Protein AF-0000000079732368 (afdb_homodimer)

Solvent-accessible surface area (backbone atoms only — not comparable to full-atom values): 23333 Å² total; per-residue (Å²): 126,82,55,74,46,53,66,83,68,24,36,77,48,52,65,76,52,48,67,37,58,62,49,43,45,57,59,30,40,37,23,31,19,30,94,90,74,42,72,40,61,34,41,43,55,36,46,33,68,65,48,72,87,68,40,25,35,33,40,58,38,46,67,86,39,53,65,38,60,32,35,73,75,27,55,38,35,24,48,24,23,50,20,63,89,35,51,59,55,50,54,47,26,60,65,49,54,55,84,80,38,63,58,51,70,74,70,63,60,56,66,24,46,41,86,85,44,88,26,53,39,58,64,74,29,46,19,36,33,34,23,40,54,77,48,70,46,78,56,94,67,28,39,37,34,34,23,36,55,72,46,23,34,27,32,68,82,33,56,49,86,75,32,58,25,38,89,74,37,46,46,51,28,37,59,48,68,46,52,60,90,60,88,48,97,49,62,37,35,34,31,33,64,55,41,60,88,40,54,42,79,43,75,49,53,69,62,52,68,68,43,57,69,80,57,50,71,74,98,124,82,56,74,47,53,64,82,68,24,36,75,48,52,65,77,53,47,66,37,57,62,48,42,45,59,59,29,42,36,24,30,19,32,96,88,75,43,73,41,60,33,42,44,55,36,47,30,67,68,49,71,87,66,37,24,33,34,40,59,36,46,65,86,40,52,66,38,60,32,34,74,74,27,54,38,36,23,48,23,24,50,20,63,90,36,52,61,54,49,52,47,27,59,65,50,54,55,84,80,39,64,60,50,70,76,67,63,60,55,66,24,46,40,88,87,42,86,26,54,40,60,63,75,26,48,19,35,32,34,24,38,54,77,48,70,51,76,58,93,66,28,38,38,34,34,22,36,56,72,44,23,34,28,32,68,81,32,56,50,85,76,32,59,22,36,89,74,37,47,44,51,28,38,58,48,67,47,52,60,89,61,89,48,96,48,60,35,35,33,32,33,65,56,40,60,87,38,52,42,79,46,75,49,56,68,62,54,65,68,44,57,66,79,58,50,71,74,97

Nearest PDB structures (foldseek):
  1eje-assembly1_A-2  TM=8.764E-01  e=6.852E-14  Methanothermobacter thermautotrophicus
  2d5m-assembly1_A-2  TM=8.276E-01  e=8.771E-13  Nitratidesulfovibrio vulgaris str. 'Miyazaki F'
  3e4v-assembly1_B  TM=7.273E-01  e=3.317E-12  Methylobacillus flagellatus KT
  3fge-assembly1_A-2  TM=7.655E-01  e=1.481E-11  Shewanella frigidimarina NCIMB 400
  8ct0-assembly2_B  TM=8.543E-01  e=4.603E-10  Kitasatospora aureofaciens

Secondary structure (DSSP, 8-state):
----SGGGTEEEE-TGGGGGSS-SB--EEEEE--TTT--EEEEE--EEEEEETTEEEEEEEETTSHHHHHHHHS-EEEEEEPBGGGHHHHHHTTTS-TTT--HHHHHT--EE--SSSSSPEETTSSEEEEEEEEEEEEETTEEEEEEEEEEEEEETT-EETTEE-TTT--BEEEEEEE--SSS-S--EEEEEE--GGGEEEEE-HHHHHTS-HHHHTT-/----SHHHHEEEE-TGGGGGSS-SB--EEEEE--TTT--EEEEE--EEEEEETTEEEEEEEETTSHHHHHHHHS-EEEEEEPBGGGHHHHHHTTTS-TTT--HHHHHT--EE--SSSSSPEETTSSEEEEEEEEEEEEETTEEEEEEEEEEEEEETT-EETTEE-TTT--BEEEEEEE--SSS-SPPEEEEEE--GGGEEEEE-HHHHHTS-HHHHTT-

Organism: NCBI:txid1457250

Foldseek 3Di:
DPPPDVVVPDPDDDPVCVVLVDFFQQWWWKWFADPVQGIATAIDRQKDFDDVVPTKMKDKDFLPAPRNVRCVRPVKMKTFQAFPVCVVVNVDRHPDGSVVDVSCVVVVWDWAQDDPGRTTYTPRTQKMWIWGFPDWDDDDRIIMTITGGPDMDGPDVQDDVPHGDQVPGRHWTWNDWDCDPPPPNDIDTDTDRDHPVPDDDDDPVVVLVVDDPVVSVVD/DPPPDVVVPDDDDDPVCVVLVDDFQQWWWKWFADPVQGIATAIDRQKDFDDVVPTKMKDKDFPPAPRNVRCVRPVKMKTFQAFPVCVVVNVDRHPDGSVVDVSCVVVVWDWAQDDPGRTTDTPRTQKMWIWGFPDWDDDDRIIMTITGGPDMDGPDVQDDVPHGDQVPGRHKTWNDWDCDPPPDNDIDTDIDGDHPVPDDDDDPVVVLVVDDPVVSVVD

Structure (mmCIF, N/CA/C/O backbone):
data_AF-0000000079732368-model_v1
#
loop_
_entity.id
_entity.type
_entity.pdbx_description
1 polymer 'Flavin reductase family protein'
#
loop_
_atom_site.group_PDB
_atom_site.id
_atom_site.type_symbol
_atom_site.label_atom_id
_atom_site.label_alt_id
_atom_site.label_comp_id
_atom_site.label_asym_id
_atom_site.label_entity_id
_atom_site.label_seq_id
_atom_site.pdbx_PDB_ins_code
_atom_site.Cartn_x
_atom_site.Cartn_y
_atom_site.Cartn_z
_atom_site.occupancy
_atom_site.B_iso_or_equiv
_atom_site.auth_seq_id
_atom_site.auth_comp_id
_atom_site.auth_asym_id
_atom_site.auth_atom_id
_atom_site.pdbx_PDB_model_num
ATOM 1 N N . MET A 1 1 ? -10.711 -32.031 -12.25 1 38.69 1 MET A N 1
ATOM 2 C CA . MET A 1 1 ? -11.094 -31.391 -13.5 1 38.69 1 MET A CA 1
ATOM 3 C C . MET A 1 1 ? -10.352 -30.062 -13.68 1 38.69 1 MET A C 1
ATOM 5 O O . MET A 1 1 ? -10.266 -29.266 -12.75 1 38.69 1 MET A O 1
ATOM 9 N N . THR A 1 2 ? -9.297 -30.016 -14.469 1 50.25 2 THR A N 1
ATOM 10 C CA . THR A 1 2 ? -8.422 -28.891 -14.766 1 50.25 2 THR A CA 1
ATOM 11 C C . THR A 1 2 ? -9.242 -27.609 -14.953 1 50.25 2 THR A C 1
ATOM 13 O O . THR A 1 2 ? -10.133 -27.562 -15.805 1 50.25 2 THR A O 1
ATOM 16 N N . ALA A 1 3 ? -9.672 -27.062 -13.828 1 57.47 3 ALA A N 1
ATOM 17 C CA . ALA A 1 3 ? -10.555 -25.906 -13.977 1 57.47 3 ALA A CA 1
ATOM 18 C C . ALA A 1 3 ? -10.117 -25.031 -15.141 1 57.47 3 ALA A C 1
ATOM 20 O O . ALA A 1 3 ? -8.961 -24.609 -15.219 1 57.47 3 ALA A O 1
ATOM 21 N N . THR A 1 4 ? -10.859 -25.062 -16.297 1 75.31 4 THR A N 1
ATOM 22 C CA . THR A 1 4 ? -10.516 -24.375 -17.531 1 75.31 4 THR A CA 1
ATOM 23 C C . THR A 1 4 ? -11.047 -22.938 -17.516 1 75.31 4 THR A C 1
ATOM 25 O O . THR A 1 4 ? -10.5 -22.062 -18.188 1 75.31 4 THR A O 1
ATOM 28 N N . ASP A 1 5 ? -11.961 -22.703 -16.609 1 89.81 5 ASP A N 1
ATOM 29 C CA . ASP A 1 5 ? -12.578 -21.391 -16.562 1 89.81 5 ASP A CA 1
ATOM 30 C C . ASP A 1 5 ? -12.516 -20.797 -15.156 1 89.81 5 ASP A C 1
ATOM 32 O O . ASP A 1 5 ? -13 -21.406 -14.203 1 89.81 5 ASP A O 1
ATOM 36 N N . PRO A 1 6 ? -11.914 -19.625 -14.969 1 95.19 6 PRO A N 1
ATOM 37 C CA . PRO A 1 6 ? -11.828 -19.016 -13.641 1 95.19 6 PRO A CA 1
ATOM 38 C C . PRO A 1 6 ? -13.18 -18.922 -12.945 1 95.19 6 PRO A C 1
ATOM 40 O O . PRO A 1 6 ? -13.25 -19.016 -11.711 1 95.19 6 PRO A O 1
ATOM 43 N N . THR A 1 7 ? -14.312 -18.844 -13.695 1 94.31 7 THR A N 1
ATOM 44 C CA . THR A 1 7 ? -15.625 -18.609 -13.109 1 94.31 7 THR A CA 1
ATOM 45 C C . THR A 1 7 ? -16.172 -19.906 -12.5 1 94.31 7 THR A C 1
ATOM 47 O O . THR A 1 7 ? -17.141 -19.875 -11.75 1 94.31 7 THR A O 1
ATOM 50 N N . ASP A 1 8 ? -15.57 -21.016 -12.812 1 94.06 8 ASP A N 1
ATOM 51 C CA . ASP A 1 8 ? -15.93 -22.266 -12.141 1 94.06 8 ASP A CA 1
ATOM 52 C C . ASP A 1 8 ? -15.461 -22.266 -10.688 1 94.06 8 ASP A C 1
ATOM 54 O O . ASP A 1 8 ? -16.016 -22.984 -9.852 1 94.06 8 ASP A O 1
ATOM 58 N N . HIS A 1 9 ? -14.484 -21.422 -10.43 1 95.06 9 HIS A N 1
ATOM 59 C CA . HIS A 1 9 ? -13.828 -21.438 -9.125 1 95.06 9 HIS A CA 1
ATOM 60 C C . HIS A 1 9 ? -14.062 -20.125 -8.375 1 95.06 9 HIS A C 1
ATOM 62 O O . HIS A 1 9 ? -14.094 -20.109 -7.141 1 95.06 9 HIS A O 1
ATOM 68 N N . PHE A 1 10 ? -14.195 -19.047 -9.094 1 96.44 10 PHE A N 1
ATOM 69 C CA . PHE A 1 10 ? -14.32 -17.703 -8.531 1 96.44 10 PHE A CA 1
ATOM 70 C C . PHE A 1 10 ? -15.578 -17.016 -9.047 1 96.44 10 PHE A C 1
ATOM 72 O O . PHE A 1 10 ? -16.188 -17.453 -10.023 1 96.44 10 PHE A O 1
ATOM 79 N N . ASP A 1 11 ? -16.031 -15.977 -8.375 1 96.19 11 ASP A N 1
ATOM 80 C CA . ASP A 1 11 ? -16.953 -14.992 -8.938 1 96.19 11 ASP A CA 1
ATOM 81 C C . ASP A 1 11 ? -16.203 -13.898 -9.688 1 96.19 11 ASP A C 1
ATOM 83 O O . ASP A 1 11 ? -15.227 -13.336 -9.172 1 96.19 11 ASP A O 1
ATOM 87 N N . GLU A 1 12 ? -16.609 -13.719 -10.914 1 97.19 12 GLU A N 1
ATOM 88 C CA . GLU A 1 12 ? -16.078 -12.57 -11.625 1 97.19 12 GLU A CA 1
ATOM 89 C C . GLU A 1 12 ? -16.625 -11.266 -11.055 1 97.19 12 GLU A C 1
ATOM 91 O O . GLU A 1 12 ? -17.812 -11.164 -10.734 1 97.19 12 GLU A O 1
ATOM 96 N N . ILE A 1 13 ? -15.734 -10.273 -10.938 1 96.12 13 ILE A N 1
ATOM 97 C CA . ILE A 1 13 ? -16.156 -8.984 -10.406 1 96.12 13 ILE A CA 1
ATOM 98 C C . ILE A 1 13 ? -15.719 -7.863 -11.344 1 96.12 13 ILE A C 1
ATOM 100 O O . ILE A 1 13 ? -14.914 -8.086 -12.25 1 96.12 13 ILE A O 1
ATOM 104 N N . SER A 1 14 ? -16.344 -6.633 -11.117 1 95 14 SER A N 1
ATOM 105 C CA . SER A 1 14 ? -15.992 -5.5 -11.969 1 95 14 SER A CA 1
ATOM 106 C C . SER A 1 14 ? -14.562 -5.039 -11.719 1 95 14 SER A C 1
ATOM 108 O O . SER A 1 14 ? -14 -5.309 -10.656 1 95 14 SER A O 1
ATOM 110 N N . GLN A 1 15 ? -13.992 -4.328 -12.688 1 94.94 15 GLN A N 1
ATOM 111 C CA . GLN A 1 15 ? -12.672 -3.729 -12.516 1 94.94 15 GLN A CA 1
ATOM 112 C C . GLN A 1 15 ? -12.633 -2.832 -11.281 1 94.94 15 GLN A C 1
ATOM 114 O O . GLN A 1 15 ? -11.68 -2.875 -10.508 1 94.94 15 GLN A O 1
ATOM 119 N N . PHE A 1 16 ? -13.727 -2.105 -11.172 1 92.25 16 PHE A N 1
ATOM 120 C CA . PHE A 1 16 ? -13.797 -1.186 -10.039 1 92.25 16 PHE A CA 1
ATOM 121 C C . PHE A 1 16 ? -13.828 -1.948 -8.719 1 92.25 16 PHE A C 1
ATOM 123 O O . PHE A 1 16 ? -13.141 -1.579 -7.766 1 92.25 16 PHE A O 1
ATOM 130 N N . ASP A 1 17 ? -14.492 -3.025 -8.664 1 91.38 17 ASP A N 1
ATOM 131 C CA . ASP A 1 17 ? -14.641 -3.799 -7.438 1 91.38 17 ASP A CA 1
ATOM 132 C C . ASP A 1 17 ? -13.352 -4.531 -7.09 1 91.38 17 ASP A C 1
ATOM 134 O O . ASP A 1 17 ? -13.18 -4.988 -5.957 1 91.38 17 ASP A O 1
ATOM 138 N N . SER A 1 18 ? -12.453 -4.656 -8.008 1 94.06 18 SER A N 1
ATOM 139 C 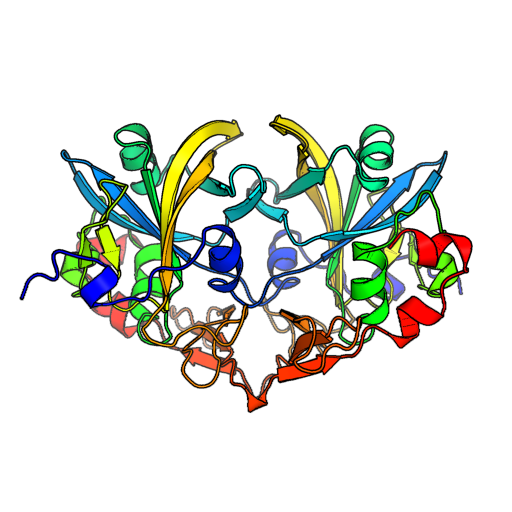CA . SER A 1 18 ? -11.18 -5.328 -7.746 1 94.06 18 SER A CA 1
ATOM 140 C C . SER A 1 18 ? -10.383 -4.598 -6.676 1 94.06 18 SER A C 1
ATOM 142 O O . SER A 1 18 ? -9.539 -5.195 -6.008 1 94.06 18 SER A O 1
ATOM 144 N N . LYS A 1 19 ? -10.664 -3.33 -6.469 1 91.56 19 LYS A N 1
ATOM 145 C CA . LYS A 1 19 ? -9.984 -2.531 -5.457 1 91.56 19 LYS A CA 1
ATOM 146 C C . LYS A 1 19 ? -10.266 -3.061 -4.055 1 91.56 19 LYS A C 1
ATOM 148 O O . LYS A 1 19 ? -9.57 -2.713 -3.1 1 91.56 19 LYS A O 1
ATOM 153 N N . SER A 1 20 ? -11.258 -3.848 -3.947 1 88.69 20 SER A N 1
ATOM 154 C CA . SER A 1 20 ? -11.664 -4.363 -2.646 1 88.69 20 SER A CA 1
ATOM 155 C C . SER A 1 20 ? -10.859 -5.598 -2.262 1 88.69 20 SER A C 1
ATOM 157 O O . SER A 1 20 ? -10.914 -6.051 -1.114 1 88.69 20 SER A O 1
ATOM 159 N N . LEU A 1 21 ? -10.078 -6.117 -3.141 1 90.62 21 LEU A N 1
ATOM 160 C CA . LEU A 1 21 ? -9.453 -7.422 -2.926 1 90.62 21 LEU A CA 1
ATOM 161 C C . LEU A 1 21 ? -8.25 -7.301 -1.995 1 90.62 21 LEU A C 1
ATOM 163 O O . LEU A 1 21 ? -7.852 -8.281 -1.364 1 90.62 21 LEU A O 1
ATOM 167 N N . PHE A 1 22 ? -7.66 -6.141 -1.988 1 89.38 22 PHE A N 1
ATOM 168 C CA . PHE A 1 22 ? -6.488 -5.938 -1.142 1 89.38 22 PHE A CA 1
ATOM 169 C C . PHE A 1 22 ? -6.816 -5.008 0.021 1 89.38 22 PHE A C 1
ATOM 171 O O . PHE A 1 22 ? -6.84 -3.787 -0.142 1 89.38 22 PHE A O 1
ATOM 178 N N . LYS A 1 23 ? -7.152 -5.613 1.132 1 83.38 23 LYS A N 1
ATOM 179 C CA . LYS A 1 23 ? -7.469 -4.91 2.369 1 83.38 23 LYS A CA 1
ATOM 180 C C . LYS A 1 23 ? -6.602 -5.402 3.523 1 83.38 23 LYS A C 1
ATOM 182 O O . LYS A 1 23 ? -6.172 -6.555 3.533 1 83.38 23 LYS A O 1
ATOM 187 N N . PRO A 1 24 ? -6.289 -4.57 4.457 1 85 24 PRO A N 1
ATOM 188 C CA . PRO A 1 24 ? -6.629 -3.146 4.52 1 85 24 PRO A CA 1
ATOM 189 C C . PRO A 1 24 ? -5.766 -2.291 3.596 1 85 24 PRO A C 1
ATOM 191 O O . PRO A 1 24 ? -4.742 -2.758 3.092 1 85 24 PRO A O 1
ATOM 194 N N . LYS A 1 25 ? -6.316 -1.04 3.361 1 84.62 25 LYS A N 1
ATOM 195 C CA . LYS A 1 25 ? -5.469 -0.067 2.682 1 84.62 25 LYS A CA 1
ATOM 196 C C . LYS A 1 25 ? -4.566 0.663 3.672 1 84.62 25 LYS A C 1
ATOM 198 O O . LYS A 1 25 ? -5 1.019 4.77 1 84.62 25 LYS A O 1
ATOM 203 N N . VAL A 1 26 ? -3.35 0.814 3.24 1 85.19 26 VAL A N 1
ATOM 204 C CA . VAL A 1 26 ? -2.422 1.641 4.008 1 85.19 26 VAL A CA 1
ATOM 205 C C . VAL A 1 26 ? -2.535 3.096 3.559 1 85.19 26 VAL A C 1
ATOM 207 O O . VAL A 1 26 ? -2.244 3.422 2.406 1 85.19 26 VAL A O 1
ATOM 210 N N . VAL A 1 27 ? -3.002 3.912 4.527 1 92.31 27 VAL A N 1
ATOM 211 C CA . VAL A 1 27 ? -3.264 5.301 4.168 1 92.31 27 VAL A CA 1
ATOM 212 C C . VAL A 1 27 ? -2.32 6.223 4.938 1 92.31 27 VAL A C 1
ATOM 214 O O . VAL A 1 27 ? -1.967 5.941 6.086 1 92.31 27 VAL A O 1
ATOM 217 N N . SER A 1 28 ? -1.907 7.219 4.305 1 96.19 28 SER A N 1
ATOM 218 C CA . SER A 1 28 ? -1.095 8.266 4.918 1 96.19 28 SER A CA 1
ATOM 219 C C . SER A 1 28 ? -1.788 9.625 4.84 1 96.19 28 SER A C 1
ATOM 221 O O . SER A 1 28 ? -2.613 9.852 3.953 1 96.19 28 SER A O 1
ATOM 223 N N . LEU A 1 29 ? -1.526 10.414 5.812 1 98 29 LEU A N 1
ATOM 224 C CA . LEU A 1 29 ? -1.749 11.852 5.664 1 98 29 LEU A CA 1
ATOM 225 C C . LEU A 1 29 ? -0.511 12.539 5.102 1 98 29 LEU A C 1
ATOM 227 O O . LEU A 1 29 ? 0.514 12.633 5.781 1 98 29 LEU A O 1
ATOM 231 N N . VAL A 1 30 ? -0.619 12.984 3.867 1 98.94 30 VAL A N 1
ATOM 232 C CA . VAL A 1 30 ? 0.489 13.648 3.197 1 98.94 30 VAL A CA 1
ATOM 233 C C . VAL A 1 30 ? 0.451 15.148 3.506 1 98.94 30 VAL A C 1
ATOM 235 O O . VAL A 1 30 ? -0.542 15.82 3.223 1 98.94 30 VAL A O 1
ATOM 238 N N . VAL A 1 31 ? 1.553 15.617 4.094 1 98.94 31 VAL A N 1
ATOM 239 C CA . VAL A 1 31 ? 1.648 17.047 4.418 1 98.94 31 VAL A CA 1
ATOM 240 C C . VAL A 1 31 ? 2.588 17.734 3.434 1 98.94 31 VAL A C 1
ATOM 242 O O . VAL A 1 31 ? 3.65 17.203 3.104 1 98.94 31 VAL A O 1
ATOM 245 N N . THR A 1 32 ? 2.156 18.797 2.885 1 98.94 32 THR A N 1
ATOM 246 C CA . THR A 1 32 ? 2.959 19.672 2.023 1 98.94 32 THR A CA 1
ATOM 247 C C . THR A 1 32 ? 2.93 21.109 2.521 1 98.94 32 THR A C 1
ATOM 249 O O . THR A 1 32 ? 2.123 21.453 3.387 1 98.94 32 THR A O 1
ATOM 252 N N . ASN A 1 33 ? 3.865 21.859 2.035 1 98.81 33 ASN A N 1
ATOM 253 C CA . ASN A 1 33 ? 3.971 23.25 2.463 1 98.81 33 ASN A CA 1
ATOM 254 C C . ASN A 1 33 ? 4.691 24.109 1.422 1 98.81 33 ASN A C 1
ATOM 256 O O . ASN A 1 33 ? 5.609 23.641 0.753 1 98.81 33 ASN A O 1
ATOM 260 N N . SER A 1 34 ? 4.215 25.312 1.278 1 97.94 34 SER A N 1
ATOM 261 C CA . SER A 1 34 ? 4.938 26.344 0.544 1 97.94 34 SER A CA 1
ATOM 262 C C . SER A 1 34 ? 4.754 27.719 1.192 1 97.94 34 SER A C 1
ATOM 264 O O . SER A 1 34 ? 3.768 27.953 1.895 1 97.94 34 SER A O 1
ATOM 266 N N . PRO A 1 35 ? 5.773 28.562 1.011 1 96 35 PRO A N 1
ATOM 267 C CA . PRO A 1 35 ? 5.617 29.906 1.555 1 96 35 PRO A CA 1
ATOM 268 C C . PRO A 1 35 ? 4.363 30.609 1.039 1 96 35 PRO A C 1
ATOM 270 O O . PRO A 1 35 ? 3.775 31.422 1.749 1 96 35 PRO A O 1
ATOM 273 N N . GLU A 1 36 ? 3.855 30.344 -0.156 1 95.19 36 GLU A N 1
ATOM 274 C CA . GLU A 1 36 ? 2.732 31.016 -0.805 1 95.19 36 GLU A CA 1
ATOM 275 C C . GLU A 1 36 ? 1.399 30.531 -0.246 1 95.19 36 GLU A C 1
ATOM 277 O O . GLU A 1 36 ? 0.465 31.312 -0.08 1 95.19 36 GLU A O 1
ATOM 282 N N . THR A 1 37 ? 1.329 29.25 0.085 1 95.62 37 THR A N 1
ATOM 283 C CA . THR A 1 37 ? 0.023 28.656 0.364 1 95.62 37 THR A CA 1
ATOM 284 C C . THR A 1 37 ? -0.083 28.25 1.83 1 95.62 37 THR A C 1
ATOM 286 O O . THR A 1 37 ? -1.186 28.094 2.357 1 95.62 37 THR A O 1
ATOM 289 N N . GLY A 1 38 ? 1.106 28.078 2.434 1 97.5 38 GLY A N 1
ATOM 290 C CA . GLY A 1 38 ? 1.086 27.422 3.734 1 97.5 38 GLY A CA 1
ATOM 291 C C . GLY A 1 38 ? 0.914 25.922 3.645 1 97.5 38 GLY A C 1
ATOM 292 O O . GLY A 1 38 ? 0.881 25.359 2.549 1 97.5 38 GLY A O 1
ATOM 293 N N . PRO A 1 39 ? 0.782 25.281 4.84 1 98.62 39 PRO A N 1
ATOM 294 C CA . PRO A 1 39 ? 0.72 23.828 4.871 1 98.62 39 PRO A CA 1
ATOM 295 C C . PRO A 1 39 ? -0.638 23.281 4.43 1 98.62 39 PRO A C 1
ATOM 297 O O . PRO A 1 39 ? -1.657 23.953 4.586 1 98.62 39 PRO A O 1
ATOM 300 N N . ASN A 1 40 ? -0.656 22.141 3.85 1 98.75 40 ASN A N 1
ATOM 301 C CA . ASN A 1 40 ? -1.817 21.359 3.422 1 98.75 40 ASN A CA 1
ATOM 302 C C . ASN A 1 40 ? -1.682 19.891 3.797 1 98.75 40 ASN A C 1
ATOM 304 O O . ASN A 1 40 ? -0.568 19.375 3.926 1 98.75 40 ASN A O 1
ATOM 308 N N . VAL A 1 41 ? -2.818 19.281 4.055 1 98.81 41 VAL A N 1
ATOM 309 C CA . VAL A 1 41 ? -2.842 17.844 4.348 1 98.81 41 VAL A CA 1
ATOM 310 C C . VAL A 1 41 ? -3.775 17.141 3.369 1 98.81 41 VAL A C 1
ATOM 312 O O . VAL A 1 41 ? -4.863 17.625 3.07 1 98.81 41 VAL A O 1
ATOM 315 N N . MET A 1 42 ? -3.354 16 2.855 1 98.62 42 MET A N 1
ATOM 316 C CA . MET A 1 42 ? -4.141 15.156 1.96 1 98.62 42 MET A CA 1
ATOM 317 C C . MET A 1 42 ? -4.074 13.695 2.387 1 98.62 42 MET A C 1
ATOM 319 O O . MET A 1 42 ? -2.996 13.18 2.686 1 98.62 42 MET A O 1
ATOM 323 N N . THR A 1 43 ? -5.238 13.062 2.473 1 96.12 43 THR A N 1
ATOM 324 C CA . THR A 1 43 ? -5.27 11.617 2.662 1 96.12 43 THR A CA 1
ATOM 325 C C . THR A 1 43 ? -4.898 10.898 1.37 1 96.12 43 THR A C 1
ATOM 327 O O . THR A 1 43 ? -5.445 11.195 0.306 1 96.12 43 THR A O 1
ATOM 330 N N . ALA A 1 44 ? -3.941 9.984 1.443 1 96.62 44 ALA A N 1
ATOM 331 C CA . ALA A 1 44 ? -3.486 9.289 0.242 1 96.62 44 ALA A CA 1
ATOM 332 C C . ALA A 1 44 ? -3.182 7.824 0.537 1 96.62 44 ALA A C 1
ATOM 334 O O . ALA A 1 44 ? -2.615 7.5 1.583 1 96.62 44 ALA A O 1
ATOM 335 N N . SER A 1 45 ? -3.553 6.98 -0.416 1 94.5 45 SER A N 1
ATOM 336 C CA . SER A 1 45 ? -3.186 5.566 -0.344 1 94.5 45 SER A CA 1
ATOM 337 C C . SER A 1 45 ? -2.318 5.16 -1.53 1 94.5 45 SER A C 1
ATOM 339 O O . SER A 1 45 ? -1.841 4.027 -1.597 1 94.5 45 SER A O 1
ATOM 341 N N . TRP A 1 46 ? -2.119 6.07 -2.51 1 97.31 46 TRP A N 1
ATOM 342 C CA . TRP A 1 46 ? -1.334 5.75 -3.697 1 97.31 46 TRP A CA 1
ATOM 343 C C . TRP A 1 46 ? 0.13 6.125 -3.498 1 97.31 46 TRP A C 1
ATOM 345 O O . TRP A 1 46 ? 0.606 7.113 -4.062 1 97.31 46 TRP A O 1
ATOM 355 N N . TRP A 1 47 ? 0.79 5.367 -2.713 1 97.75 47 TRP A N 1
ATOM 356 C CA . TRP A 1 47 ? 2.215 5.48 -2.418 1 97.75 47 TRP A CA 1
ATOM 357 C C . TRP A 1 47 ? 2.799 4.129 -2.023 1 97.75 47 TRP A C 1
ATOM 359 O O . TRP A 1 47 ? 2.062 3.213 -1.647 1 97.75 47 TRP A O 1
ATOM 369 N N . MET A 1 48 ? 4.109 3.99 -2.186 1 97.19 48 MET A N 1
ATOM 370 C CA . MET A 1 48 ? 4.777 2.729 -1.881 1 97.19 48 MET A CA 1
ATOM 371 C C . MET A 1 48 ? 6.27 2.943 -1.645 1 97.19 48 MET A C 1
ATOM 373 O O . MET A 1 48 ? 6.824 3.965 -2.053 1 97.19 48 MET A O 1
ATOM 377 N N . LEU A 1 49 ? 6.891 2.016 -0.896 1 96.81 49 LEU A N 1
ATOM 378 C CA . LEU A 1 49 ? 8.352 1.959 -0.905 1 96.81 49 LEU A CA 1
ATOM 379 C C . LEU A 1 49 ? 8.883 1.802 -2.326 1 96.81 49 LEU A C 1
ATOM 381 O O . LEU A 1 49 ? 8.273 1.103 -3.145 1 96.81 49 LEU A O 1
ATOM 385 N N . ALA A 1 50 ? 10.016 2.498 -2.572 1 97.44 50 ALA A N 1
ATOM 386 C CA . ALA A 1 50 ? 10.453 2.508 -3.965 1 97.44 50 ALA A CA 1
ATOM 387 C C . ALA A 1 50 ? 11.977 2.459 -4.059 1 97.44 50 ALA A C 1
ATOM 389 O O . ALA A 1 50 ? 12.555 2.842 -5.078 1 97.44 50 ALA A O 1
ATOM 390 N N . GLY A 1 51 ? 12.609 2.096 -3.02 1 96.38 51 GLY A N 1
ATOM 391 C CA . GLY A 1 51 ? 14.055 1.959 -3.07 1 96.38 51 GLY A CA 1
ATOM 392 C C . GLY A 1 51 ? 14.711 2.002 -1.7 1 96.38 51 GLY A C 1
ATOM 393 O O . GLY A 1 51 ? 14.156 2.588 -0.764 1 96.38 51 GLY A O 1
ATOM 394 N N . TYR A 1 52 ? 16 1.491 -1.571 1 94.88 52 TYR A N 1
ATOM 395 C CA . TYR A 1 52 ? 16.656 1.367 -0.276 1 94.88 52 TYR A CA 1
ATOM 396 C C . TYR A 1 52 ? 17.922 2.223 -0.22 1 94.88 52 TYR A C 1
ATOM 398 O O . TYR A 1 52 ? 18.438 2.502 0.863 1 94.88 52 TYR A O 1
ATOM 406 N N . ASP A 1 53 ? 18.406 2.613 -1.321 1 92.19 53 ASP A N 1
ATOM 407 C CA . ASP A 1 53 ? 19.672 3.322 -1.323 1 92.19 53 ASP A CA 1
ATOM 408 C C . ASP A 1 53 ? 19.609 4.574 -2.197 1 92.19 53 ASP A C 1
ATOM 410 O O . ASP A 1 53 ? 19.938 4.527 -3.385 1 92.19 53 ASP A O 1
ATOM 414 N N . PRO A 1 54 ? 19.344 5.664 -1.549 1 94.38 54 PRO A N 1
ATOM 415 C CA . PRO A 1 54 ? 18.797 5.816 -0.204 1 94.38 54 PRO A CA 1
ATOM 416 C C . PRO A 1 54 ? 17.359 5.312 -0.104 1 94.38 54 PRO A C 1
ATOM 418 O O . PRO A 1 54 ? 16.719 5.051 -1.127 1 94.38 54 PRO A O 1
ATOM 421 N N . LEU A 1 55 ? 16.891 5.109 1.158 1 97.69 55 LEU A N 1
ATOM 422 C CA . LEU A 1 55 ? 15.492 4.742 1.338 1 97.69 55 LEU A CA 1
ATOM 423 C C . LEU A 1 55 ? 14.57 5.816 0.764 1 97.69 55 LEU A C 1
ATOM 425 O O . LEU A 1 55 ? 14.766 7.008 1.014 1 97.69 55 LEU A O 1
ATOM 429 N N . ARG A 1 56 ? 13.609 5.395 -0.063 1 98.19 56 ARG A N 1
ATOM 430 C CA . ARG A 1 56 ? 12.719 6.352 -0.708 1 98.19 56 ARG A CA 1
ATOM 431 C C . ARG A 1 56 ? 11.328 5.762 -0.902 1 98.19 56 ARG A C 1
ATOM 433 O O . ARG A 1 56 ? 11.172 4.539 -0.97 1 98.19 56 ARG A O 1
ATOM 440 N N . TYR A 1 57 ? 10.383 6.605 -0.924 1 98.44 57 TYR A N 1
ATOM 441 C CA . TYR A 1 57 ? 9 6.273 -1.241 1 98.44 57 TYR A CA 1
ATOM 442 C C . TYR A 1 57 ? 8.57 6.934 -2.545 1 98.44 57 TYR A C 1
ATOM 444 O O . TYR A 1 57 ? 9.117 7.969 -2.936 1 98.44 57 TYR A O 1
ATOM 452 N N . GLN A 1 58 ? 7.688 6.289 -3.297 1 98.75 58 GLN A N 1
ATOM 453 C CA . GLN A 1 58 ? 6.992 6.926 -4.414 1 98.75 58 GLN A CA 1
ATOM 454 C C . GLN A 1 58 ? 5.582 7.344 -4.016 1 98.75 58 GLN A C 1
ATOM 456 O O . GLN A 1 58 ? 4.852 6.574 -3.387 1 98.75 58 GLN A O 1
ATOM 461 N N . LEU A 1 59 ? 5.184 8.531 -4.336 1 98.81 59 LEU A N 1
ATOM 462 C CA . LEU A 1 59 ? 3.871 9.109 -4.078 1 98.81 59 LEU A CA 1
ATOM 463 C C . LEU A 1 59 ? 3.215 9.57 -5.375 1 98.81 59 LEU A C 1
ATOM 465 O O . LEU A 1 59 ? 3.799 10.352 -6.133 1 98.81 59 LEU A O 1
ATOM 469 N N . ALA A 1 60 ? 2.047 9.031 -5.676 1 98.81 60 ALA A N 1
ATOM 470 C CA . ALA A 1 60 ? 1.267 9.492 -6.82 1 98.81 60 ALA A CA 1
ATOM 471 C C . ALA A 1 60 ? 0.327 10.625 -6.422 1 98.81 60 ALA A C 1
ATOM 473 O O . ALA A 1 60 ? -0.421 10.508 -5.449 1 98.81 60 ALA A O 1
ATOM 474 N N . VAL A 1 61 ? 0.394 11.727 -7.16 1 98.75 61 VAL A N 1
ATOM 475 C CA . VAL A 1 61 ? -0.451 12.875 -6.855 1 98.75 61 VAL A CA 1
ATOM 476 C C . VAL A 1 61 ? -1.187 13.328 -8.117 1 98.75 61 VAL A C 1
ATOM 478 O O . VAL A 1 61 ? -0.56 13.617 -9.141 1 98.75 61 VAL A O 1
ATOM 481 N N . SER A 1 62 ? -2.514 13.367 -8.055 1 98.44 62 SER A N 1
ATOM 482 C CA . SER A 1 62 ? -3.316 13.859 -9.164 1 98.44 62 SER A CA 1
ATOM 483 C C . SER A 1 62 ? -3.062 15.344 -9.414 1 98.44 62 SER A C 1
ATOM 485 O O . SER A 1 62 ? -2.936 16.125 -8.469 1 98.44 62 SER A O 1
ATOM 487 N N . HIS A 1 63 ? -3.07 15.734 -10.633 1 98.38 63 HIS A N 1
ATOM 488 C CA . HIS A 1 63 ? -2.816 17.125 -11.023 1 98.38 63 HIS A CA 1
ATOM 489 C C . HIS A 1 63 ? -3.928 18.047 -10.531 1 98.38 63 HIS A C 1
ATOM 491 O O . HIS A 1 63 ? -3.746 19.266 -10.469 1 98.38 63 HIS A O 1
ATOM 497 N N . LYS A 1 64 ? -5.062 17.5 -10.195 1 97.5 64 LYS A N 1
ATOM 498 C CA . LYS A 1 64 ? -6.203 18.312 -9.781 1 97.5 64 LYS A CA 1
ATOM 499 C C . LYS A 1 64 ? -6.098 18.703 -8.312 1 97.5 64 LYS A C 1
ATOM 501 O O . LYS A 1 64 ? -6.844 19.562 -7.84 1 97.5 64 LYS A O 1
ATOM 506 N N . THR A 1 65 ? -5.191 18.141 -7.574 1 98.19 65 THR A N 1
ATOM 507 C CA . THR A 1 65 ? -5.141 18.359 -6.133 1 98.19 65 THR A CA 1
ATOM 508 C C . THR A 1 65 ? -4.348 19.625 -5.805 1 98.19 65 THR A C 1
ATOM 510 O O . THR A 1 65 ? -3.449 20.016 -6.551 1 98.19 65 THR A O 1
ATOM 513 N N . HIS A 1 66 ? -4.707 20.234 -4.68 1 98.56 66 HIS A N 1
ATOM 514 C CA . HIS A 1 66 ? -3.906 21.312 -4.125 1 98.56 66 HIS A CA 1
ATOM 515 C C . HIS A 1 66 ? -2.5 20.844 -3.781 1 98.56 66 HIS A C 1
ATOM 517 O O . HIS A 1 66 ? -1.529 21.578 -3.965 1 98.56 66 HIS A O 1
ATOM 523 N N . THR A 1 67 ? -2.369 19.641 -3.266 1 98.81 67 THR A N 1
ATOM 524 C CA . THR A 1 67 ? -1.097 19.016 -2.932 1 98.81 67 THR A CA 1
ATOM 525 C C . THR A 1 67 ? -0.144 19.047 -4.121 1 98.81 67 THR A C 1
ATOM 527 O O . THR A 1 67 ? 1.037 19.375 -3.969 1 98.81 67 THR A O 1
ATOM 530 N N . TYR A 1 68 ? -0.692 18.828 -5.348 1 98.81 68 TYR A N 1
ATOM 531 C CA . TYR A 1 68 ? 0.113 18.859 -6.566 1 98.81 68 TYR A CA 1
ATOM 532 C C . TYR A 1 68 ? 0.746 20.219 -6.77 1 98.81 68 TYR A C 1
ATOM 534 O O . TYR A 1 68 ? 1.958 20.328 -6.969 1 98.81 68 TYR A O 1
ATOM 542 N N . ASP A 1 69 ? -0.024 21.266 -6.691 1 98.69 69 ASP A N 1
ATOM 543 C CA . ASP A 1 69 ? 0.46 22.625 -6.875 1 98.69 69 ASP A CA 1
ATOM 544 C C . ASP A 1 69 ? 1.564 22.953 -5.871 1 98.69 69 ASP A C 1
ATOM 546 O O . ASP A 1 69 ? 2.564 23.578 -6.227 1 98.69 69 ASP A O 1
ATOM 550 N N . ILE A 1 70 ? 1.378 22.516 -4.676 1 98.81 70 ILE A N 1
ATOM 551 C CA . ILE A 1 70 ? 2.297 22.875 -3.6 1 98.81 70 ILE A CA 1
ATOM 552 C C . ILE A 1 70 ? 3.621 22.141 -3.787 1 98.81 70 ILE A C 1
ATOM 554 O O . ILE A 1 70 ? 4.691 22.734 -3.658 1 98.81 70 ILE A O 1
ATOM 558 N N . ILE A 1 71 ? 3.596 20.812 -4.086 1 98.75 71 ILE A N 1
ATOM 559 C CA . ILE A 1 71 ? 4.82 20.031 -4.254 1 98.75 71 ILE A CA 1
ATOM 560 C C . ILE A 1 71 ? 5.621 20.594 -5.43 1 98.75 71 ILE A C 1
ATOM 562 O O . ILE A 1 71 ? 6.855 20.609 -5.398 1 98.75 71 ILE A O 1
ATOM 566 N N . GLU A 1 72 ? 4.922 21.062 -6.453 1 98.44 72 GLU A N 1
ATOM 567 C CA . GLU A 1 72 ? 5.598 21.641 -7.609 1 98.44 72 GLU A CA 1
ATOM 568 C C . GLU A 1 72 ? 6.363 22.906 -7.23 1 98.44 72 GLU A C 1
ATOM 570 O O . GLU A 1 72 ? 7.383 23.234 -7.84 1 98.44 72 GLU A O 1
ATOM 575 N N . ARG A 1 73 ? 5.941 23.609 -6.227 1 98.25 73 ARG A N 1
ATOM 576 C CA . ARG A 1 73 ? 6.598 24.828 -5.754 1 98.25 73 ARG A CA 1
ATOM 577 C C . ARG A 1 73 ? 7.691 24.5 -4.742 1 98.25 73 ARG A C 1
ATOM 579 O O . ARG A 1 73 ? 8.758 25.109 -4.754 1 98.25 73 ARG A O 1
ATOM 586 N N . ASN A 1 74 ? 7.426 23.672 -3.846 1 98.69 74 ASN A N 1
ATOM 587 C CA . ASN A 1 74 ? 8.344 23.156 -2.836 1 98.69 74 ASN A CA 1
ATOM 588 C C . ASN A 1 74 ? 8.414 21.625 -2.859 1 98.69 74 ASN A C 1
ATOM 590 O O . ASN A 1 74 ? 7.57 20.969 -2.254 1 98.69 74 ASN A O 1
ATOM 594 N N . PRO A 1 75 ? 9.43 21.062 -3.469 1 98.81 75 PRO A N 1
ATOM 595 C CA . PRO A 1 75 ? 9.477 19.609 -3.715 1 98.81 75 PRO A CA 1
ATOM 596 C C . PRO A 1 75 ? 9.852 18.812 -2.467 1 98.81 75 PRO A C 1
ATOM 598 O O . PRO A 1 75 ? 10.828 18.062 -2.486 1 98.81 75 PRO A O 1
ATOM 601 N N . GLU A 1 76 ? 9.047 18.984 -1.399 1 98.94 76 GLU A N 1
ATOM 602 C CA . GLU A 1 76 ? 9.141 18.297 -0.117 1 98.94 76 GLU A CA 1
ATOM 603 C C . GLU A 1 76 ? 7.762 17.891 0.391 1 98.94 76 GLU A C 1
ATOM 605 O O . GLU A 1 76 ? 6.766 18.547 0.102 1 98.94 76 GLU A O 1
ATOM 610 N N . PHE A 1 77 ? 7.68 16.766 1.085 1 98.94 77 PHE A N 1
ATOM 611 C CA . PHE A 1 77 ? 6.434 16.344 1.719 1 98.94 77 PHE A CA 1
ATOM 612 C C . PHE A 1 77 ? 6.711 15.469 2.932 1 98.94 77 PHE A C 1
ATOM 614 O O . PHE A 1 77 ? 7.836 15 3.123 1 98.94 77 PHE A O 1
ATOM 621 N N . VAL A 1 78 ? 5.77 15.375 3.752 1 98.94 78 VAL A N 1
ATOM 622 C CA . VAL A 1 78 ? 5.809 14.484 4.906 1 98.94 78 VAL A CA 1
ATOM 623 C C . VAL A 1 78 ? 4.734 13.406 4.762 1 98.94 78 VAL A C 1
ATOM 625 O O . VAL A 1 78 ? 3.59 13.703 4.414 1 98.94 78 VAL A O 1
ATOM 628 N N . LEU A 1 79 ? 5.125 12.164 4.906 1 98.81 79 LEU A N 1
ATOM 629 C CA . LEU A 1 79 ? 4.18 11.062 5.102 1 98.81 79 LEU A CA 1
ATOM 630 C C . LEU A 1 79 ? 3.914 10.836 6.586 1 98.81 79 LEU A C 1
ATOM 632 O O . LEU A 1 79 ? 4.797 10.367 7.312 1 98.81 79 LEU A O 1
ATOM 636 N N . ALA A 1 80 ? 2.723 11.156 6.992 1 98.12 80 ALA A N 1
ATOM 637 C CA . ALA A 1 80 ? 2.35 10.945 8.391 1 98.12 80 ALA A CA 1
ATOM 638 C C . ALA A 1 80 ? 1.473 9.703 8.539 1 98.12 80 ALA A C 1
ATOM 640 O O . ALA A 1 80 ? 0.476 9.555 7.828 1 98.12 80 ALA A O 1
ATOM 641 N N . ALA A 1 81 ? 1.922 8.797 9.391 1 95.44 81 ALA A N 1
ATOM 642 C CA . ALA A 1 81 ? 1.114 7.637 9.742 1 95.44 81 ALA A CA 1
ATOM 643 C C . ALA A 1 81 ? 0.034 8 10.75 1 95.44 81 ALA A C 1
ATOM 645 O O . ALA A 1 81 ? 0.337 8.328 11.906 1 95.44 81 ALA A O 1
ATOM 646 N N . PRO A 1 82 ? -1.197 7.859 10.359 1 92.5 82 PRO A N 1
ATOM 647 C CA . PRO A 1 82 ? -2.258 8.344 11.242 1 92.5 82 PRO A CA 1
ATOM 648 C C . PRO A 1 82 ? -2.49 7.434 12.445 1 92.5 82 PRO A C 1
ATOM 650 O O . PRO A 1 82 ? -2.338 6.215 12.336 1 92.5 82 PRO A O 1
ATOM 653 N N . SER A 1 83 ? -2.855 8.07 13.5 1 87.62 83 SER A N 1
ATOM 654 C CA . SER A 1 83 ? -3.344 7.336 14.664 1 87.62 83 SER A CA 1
ATOM 655 C C . SER A 1 83 ? -4.863 7.199 14.633 1 87.62 83 SER A C 1
ATOM 657 O O . SER A 1 83 ? -5.527 7.812 13.797 1 87.62 83 SER A O 1
ATOM 659 N N . THR A 1 84 ? -5.363 6.461 15.562 1 81.88 84 THR A N 1
ATOM 660 C CA . THR A 1 84 ? -6.801 6.25 15.664 1 81.88 84 THR A CA 1
ATOM 661 C C . THR A 1 84 ? -7.52 7.555 16 1 81.88 84 THR A C 1
ATOM 663 O O . THR A 1 84 ? -8.711 7.707 15.719 1 81.88 84 THR A O 1
ATOM 666 N N . ASP A 1 85 ? -6.82 8.484 16.578 1 84.75 85 ASP A N 1
ATOM 667 C CA . ASP A 1 85 ? -7.418 9.766 16.953 1 84.75 85 ASP A CA 1
ATOM 668 C C . ASP A 1 85 ? -7.531 10.695 15.742 1 84.75 85 ASP A C 1
ATOM 670 O O . ASP A 1 85 ? -8.094 11.789 15.844 1 84.75 85 ASP A O 1
ATOM 674 N N . MET A 1 86 ? -7.078 10.211 14.617 1 90.25 86 MET A N 1
ATOM 675 C CA . MET A 1 86 ? -7.008 11.109 13.469 1 90.25 86 MET A CA 1
ATOM 676 C C . MET A 1 86 ? -7.98 10.672 12.383 1 90.25 86 MET A C 1
ATOM 678 O O . MET A 1 86 ? -7.789 10.992 11.203 1 90.25 86 MET A O 1
ATOM 682 N N . ILE A 1 87 ? -8.992 9.992 12.711 1 87.12 87 ILE A N 1
ATOM 683 C CA . ILE A 1 87 ? -9.961 9.484 11.75 1 87.12 87 ILE A CA 1
ATOM 684 C C . ILE A 1 87 ? -10.68 10.641 11.07 1 87.12 87 ILE A C 1
ATOM 686 O O . ILE A 1 87 ? -10.961 10.594 9.867 1 87.12 87 ILE A O 1
ATOM 690 N N . ASP A 1 88 ? -11 11.664 11.875 1 89.62 88 ASP A N 1
ATOM 691 C CA . ASP A 1 88 ? -11.625 12.844 11.289 1 89.62 88 ASP A CA 1
ATOM 692 C C . ASP A 1 88 ? -10.727 13.477 10.227 1 89.62 88 ASP A C 1
ATOM 694 O O . ASP A 1 88 ? -11.195 13.875 9.164 1 89.62 88 ASP A O 1
ATOM 698 N N . ALA A 1 89 ? -9.461 13.531 10.57 1 93.38 89 ALA A N 1
ATOM 699 C CA . ALA A 1 89 ? -8.508 14.078 9.609 1 93.38 89 ALA A CA 1
ATOM 700 C C . ALA A 1 89 ? -8.438 13.219 8.352 1 93.38 89 ALA A C 1
ATOM 702 O O . ALA A 1 89 ? -8.445 13.734 7.234 1 93.38 89 ALA A O 1
ATOM 703 N N . LEU A 1 90 ? -8.406 11.914 8.555 1 91.25 90 LEU A N 1
ATOM 704 C CA . LEU A 1 90 ? -8.352 10.984 7.434 1 91.25 90 LEU A CA 1
ATOM 705 C C . LEU A 1 90 ? -9.562 11.156 6.527 1 91.25 90 LEU A C 1
ATOM 707 O O . LEU A 1 90 ? -9.438 11.133 5.301 1 91.25 90 LEU A O 1
ATOM 711 N N . THR A 1 91 ? -10.648 11.352 7.125 1 87.81 91 THR A N 1
ATOM 712 C CA . THR A 1 91 ? -11.906 11.469 6.391 1 87.81 91 THR A CA 1
ATOM 713 C C . THR A 1 91 ? -11.977 12.797 5.645 1 87.81 91 THR A C 1
ATOM 715 O O . THR A 1 91 ? -12.18 12.82 4.43 1 87.81 91 THR A O 1
ATOM 718 N N . LEU A 1 92 ? -11.703 13.836 6.285 1 91.19 92 LEU A N 1
ATOM 719 C CA . LEU A 1 92 ? -11.891 15.18 5.738 1 91.19 92 LEU A CA 1
ATOM 720 C C . LEU A 1 92 ? -10.82 15.492 4.699 1 91.19 92 LEU A C 1
ATOM 722 O O . LEU A 1 92 ? -11.117 16.062 3.645 1 91.19 92 LEU A O 1
ATOM 726 N N . CYS A 1 93 ? -9.641 15.062 4.918 1 95 93 CYS A N 1
ATOM 727 C CA . CYS A 1 93 ? -8.516 15.469 4.086 1 95 93 CYS A CA 1
ATOM 728 C C . CYS A 1 93 ? -8.484 14.688 2.783 1 95 93 CYS A C 1
ATOM 730 O O . CYS A 1 93 ? -7.703 15 1.882 1 95 93 CYS A O 1
ATOM 732 N N . GLY A 1 94 ? -9.328 13.703 2.684 1 91.06 94 GLY A N 1
ATOM 733 C CA . GLY A 1 94 ? -9.484 12.977 1.434 1 91.06 94 GLY A CA 1
ATOM 734 C C . GLY A 1 94 ? -10.656 13.469 0.604 1 91.06 94 GLY A C 1
ATOM 735 O O . GLY A 1 94 ? -10.82 13.07 -0.551 1 91.06 94 GLY A O 1
ATOM 736 N N . GLN A 1 95 ? -11.391 14.43 1.151 1 88.75 95 GLN A N 1
ATOM 737 C CA . GLN A 1 95 ? -12.641 14.805 0.498 1 88.75 95 GLN A CA 1
ATOM 738 C C . GLN A 1 95 ? -12.664 16.297 0.169 1 88.75 95 GLN A C 1
ATOM 740 O O . GLN A 1 95 ? -13.414 16.734 -0.711 1 88.75 95 GLN A O 1
ATOM 745 N N . VAL A 1 96 ? -11.898 17.078 0.898 1 92.94 96 VAL A N 1
ATOM 746 C CA . VAL A 1 96 ? -11.922 18.531 0.749 1 92.94 96 VAL A CA 1
ATOM 74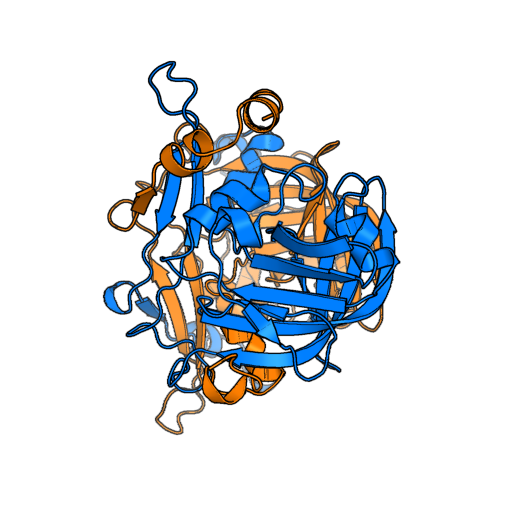7 C C . VAL A 1 96 ? -10.555 19.016 0.27 1 92.94 96 VAL A C 1
ATOM 749 O O . VAL A 1 96 ? -9.516 18.562 0.756 1 92.94 96 VAL A O 1
ATOM 752 N N . SER A 1 97 ? -10.617 19.922 -0.636 1 95.81 97 SER A N 1
ATOM 753 C CA . SER A 1 97 ? -9.375 20.516 -1.11 1 95.81 97 SER A CA 1
ATOM 754 C C . SER A 1 97 ? -8.898 21.625 -0.179 1 95.81 97 SER A C 1
ATOM 756 O O . SER A 1 97 ? -9.703 22.406 0.313 1 95.81 97 SER A O 1
ATOM 758 N N . GLY A 1 98 ? -7.574 21.672 -0.008 1 96.62 98 GLY A N 1
ATOM 759 C CA . GLY A 1 98 ? -6.98 22.75 0.755 1 96.62 98 GLY A CA 1
ATOM 760 C C . GLY A 1 98 ? -7.156 24.109 0.097 1 96.62 98 GLY A C 1
ATOM 761 O O . GLY A 1 98 ? -6.906 25.141 0.719 1 96.62 98 GLY A O 1
ATOM 762 N N . ARG A 1 99 ? -7.594 24.172 -1.173 1 96.31 99 ARG A N 1
ATOM 763 C CA . ARG A 1 99 ? -7.902 25.422 -1.848 1 96.31 99 ARG A CA 1
ATOM 764 C C . ARG A 1 99 ? -9.133 26.094 -1.231 1 96.31 99 ARG A C 1
ATOM 766 O O . ARG A 1 99 ? -9.25 27.328 -1.243 1 96.31 99 ARG A O 1
ATOM 773 N N . ASP A 1 100 ? -10.008 25.266 -0.695 1 95.06 100 ASP A N 1
ATOM 774 C CA . ASP A 1 100 ? -11.32 25.734 -0.253 1 95.06 100 ASP A CA 1
ATOM 775 C C . ASP A 1 100 ? -11.375 25.859 1.268 1 95.06 100 ASP A C 1
ATOM 777 O O . ASP A 1 100 ? -12.266 26.516 1.812 1 95.06 100 ASP A O 1
ATOM 781 N N . LEU A 1 101 ? -10.469 25.219 1.954 1 95.5 101 LEU A N 1
ATOM 782 C CA . LEU A 1 101 ? -10.492 25.172 3.412 1 95.5 101 LEU A CA 1
ATOM 783 C C . LEU A 1 101 ? -9.094 24.953 3.973 1 95.5 101 LEU A C 1
ATOM 785 O O . LEU A 1 101 ? -8.344 24.109 3.469 1 95.5 101 LEU A O 1
ATOM 789 N N . ASP A 1 102 ? -8.742 25.781 4.926 1 96.62 102 ASP A N 1
ATOM 790 C CA . ASP A 1 102 ? -7.582 25.438 5.738 1 96.62 102 ASP A CA 1
ATOM 791 C C . ASP A 1 102 ? -7.887 24.266 6.66 1 96.62 102 ASP A C 1
ATOM 793 O O . ASP A 1 102 ? -8.406 24.453 7.762 1 96.62 102 ASP A O 1
ATOM 797 N N . LYS A 1 103 ? -7.445 23.109 6.238 1 97.12 103 LYS A N 1
ATOM 798 C CA . LYS A 1 103 ? -7.855 21.875 6.898 1 97.12 103 LYS A CA 1
ATOM 799 C C . LYS A 1 103 ? -7.16 21.719 8.25 1 97.12 103 LYS A C 1
ATOM 801 O O . LYS A 1 103 ? -7.738 21.172 9.188 1 97.12 103 LYS A O 1
ATOM 806 N N . ILE A 1 104 ? -5.977 22.172 8.344 1 97.81 104 ILE A N 1
ATOM 807 C CA . ILE A 1 104 ? -5.223 22.078 9.594 1 97.81 104 ILE A CA 1
ATOM 808 C C . ILE A 1 104 ? -5.891 22.938 10.672 1 97.81 104 ILE A C 1
ATOM 810 O O . ILE A 1 104 ? -6.117 22.469 11.789 1 97.81 104 ILE A O 1
ATOM 814 N N . ASP A 1 105 ? -6.188 24.141 10.305 1 96.88 105 ASP A N 1
ATOM 815 C CA . ASP A 1 105 ? -6.863 25.047 11.234 1 96.88 105 ASP A CA 1
ATOM 816 C C . ASP A 1 105 ? -8.258 24.516 11.586 1 96.88 105 ASP A C 1
ATOM 818 O O . ASP A 1 105 ? -8.633 24.469 12.758 1 96.88 105 ASP A O 1
ATOM 822 N N . HIS A 1 106 ? -9.031 24.125 10.617 1 96.31 106 HIS A N 1
ATOM 823 C CA . HIS A 1 106 ? -10.406 23.688 10.812 1 96.31 106 HIS A CA 1
ATOM 824 C C . HIS A 1 106 ? -10.477 22.484 11.758 1 96.31 106 HIS A C 1
ATOM 826 O O . HIS A 1 106 ? -11.375 22.406 12.594 1 96.31 106 HIS A O 1
ATOM 832 N N . LEU A 1 107 ? -9.492 21.578 11.633 1 95.94 107 LEU A N 1
ATOM 833 C CA . LEU A 1 107 ? -9.5 20.344 12.414 1 95.94 107 LEU A CA 1
ATOM 834 C C . LEU A 1 107 ? -8.742 20.547 13.727 1 95.94 107 LEU A C 1
ATOM 836 O O . LEU A 1 107 ? -8.75 19.656 14.586 1 95.94 107 LEU A O 1
ATOM 840 N N . GLY A 1 108 ? -8.094 21.656 13.875 1 96.94 108 GLY A N 1
ATOM 841 C CA . GLY A 1 108 ? -7.285 21.875 15.062 1 96.94 108 GLY A CA 1
ATOM 842 C C . GLY A 1 108 ? -6.102 20.938 15.164 1 96.94 108 GLY A C 1
ATOM 843 O O . GLY A 1 108 ? -5.762 20.469 16.25 1 96.94 108 GLY A O 1
ATOM 844 N N . LEU A 1 109 ? -5.473 20.641 14.055 1 97.5 109 LEU A N 1
ATOM 845 C CA . LEU A 1 109 ? -4.312 19.766 14.07 1 97.5 109 LEU A CA 1
ATOM 846 C C . LEU A 1 109 ? -3.094 20.469 14.648 1 97.5 109 LEU A C 1
ATOM 848 O O . LEU A 1 109 ? -2.781 21.594 14.25 1 97.5 109 LEU A O 1
ATOM 852 N N . GLU A 1 110 ? -2.496 19.828 15.586 1 97.19 110 GLU A N 1
ATOM 853 C CA . GLU A 1 110 ? -1.221 20.328 16.094 1 97.19 110 GLU A CA 1
ATOM 854 C C . GLU A 1 110 ? -0.068 19.906 15.18 1 97.19 110 GLU A C 1
ATOM 856 O O . GLU A 1 110 ? 0.035 18.75 14.789 1 97.19 110 GLU A O 1
ATOM 861 N N . THR A 1 111 ? 0.766 20.906 14.859 1 98 111 THR A N 1
ATOM 862 C CA . THR A 1 111 ? 1.898 20.625 13.984 1 98 111 THR A CA 1
ATOM 863 C C . THR A 1 111 ? 3.217 20.922 14.688 1 98 111 THR A C 1
ATOM 865 O O . THR A 1 111 ? 3.244 21.672 15.664 1 98 111 THR A O 1
ATOM 868 N N . ILE A 1 112 ? 4.27 20.266 14.273 1 97.75 112 ILE A N 1
ATOM 869 C CA . ILE A 1 112 ? 5.648 20.453 14.703 1 97.75 112 ILE A CA 1
ATOM 870 C C . ILE A 1 112 ? 6.535 20.75 13.5 1 97.75 112 ILE A C 1
ATOM 872 O O . ILE A 1 112 ? 6.418 20.109 12.461 1 97.75 112 ILE A O 1
ATOM 876 N N . PRO A 1 113 ? 7.383 21.766 13.641 1 97.5 113 PRO A N 1
ATOM 877 C CA . PRO A 1 113 ? 8.258 22.047 12.5 1 97.5 113 PRO A CA 1
ATOM 878 C C . PRO A 1 113 ? 9.125 20.844 12.117 1 97.5 113 PRO A C 1
ATOM 880 O O . PRO A 1 113 ? 9.617 20.141 12.992 1 97.5 113 PRO A O 1
ATOM 883 N N . GLY A 1 114 ? 9.219 20.625 10.797 1 97.69 114 GLY A N 1
ATOM 884 C CA . GLY A 1 114 ? 10.164 19.625 10.336 1 97.69 114 GLY A CA 1
ATOM 885 C C . GLY A 1 114 ? 11.609 19.984 10.625 1 97.69 114 GLY A C 1
ATOM 886 O O . GLY A 1 114 ? 11.922 21.141 10.906 1 97.69 114 GLY A O 1
ATOM 887 N N . GLN A 1 115 ? 12.477 19 10.562 1 97.31 115 GLN A N 1
ATOM 888 C CA . GLN A 1 115 ? 13.891 19.234 10.828 1 97.31 115 GLN A CA 1
ATOM 889 C C . GLN A 1 115 ? 14.68 19.359 9.531 1 97.31 115 GLN A C 1
ATOM 891 O O . GLN A 1 115 ? 15.492 20.281 9.375 1 97.31 115 GLN A O 1
ATOM 896 N N . ASP A 1 116 ? 14.461 18.5 8.625 1 97.69 116 ASP A N 1
ATOM 897 C CA . ASP A 1 116 ? 15.281 18.438 7.418 1 97.69 116 ASP A CA 1
ATOM 898 C C . ASP A 1 116 ? 14.484 18.859 6.184 1 97.69 116 ASP A C 1
ATOM 900 O O . ASP A 1 116 ? 15.016 18.859 5.07 1 97.69 116 ASP A O 1
ATOM 904 N N . VAL A 1 117 ? 13.219 19.125 6.383 1 98.31 117 VAL A N 1
ATOM 905 C CA . VAL A 1 117 ? 12.367 19.656 5.32 1 98.31 117 VAL A CA 1
ATOM 906 C C . VAL A 1 117 ? 11.57 20.859 5.844 1 98.31 117 VAL A C 1
ATOM 908 O O . VAL A 1 117 ? 11.344 20.969 7.051 1 98.31 117 VAL A O 1
ATOM 911 N N . ASP A 1 118 ? 11.172 21.703 4.902 1 98.38 118 ASP A N 1
ATOM 912 C CA . ASP A 1 118 ? 10.32 22.844 5.25 1 98.38 118 ASP A CA 1
ATOM 913 C C . ASP A 1 118 ? 8.844 22.469 5.152 1 98.38 118 ASP A C 1
ATOM 915 O O . ASP A 1 118 ? 8.078 23.141 4.465 1 98.38 118 ASP A O 1
ATOM 919 N N . VAL A 1 119 ? 8.414 21.438 5.711 1 98.75 119 VAL A N 1
ATOM 920 C CA . VAL A 1 119 ? 7.07 20.891 5.82 1 98.75 119 VAL A CA 1
ATOM 921 C C . VAL A 1 119 ? 6.809 20.438 7.258 1 98.75 119 VAL A C 1
ATOM 923 O O . VAL A 1 119 ? 7.621 19.719 7.848 1 98.75 119 VAL A O 1
ATOM 926 N N . PRO A 1 120 ? 5.777 20.906 7.895 1 98.69 120 PRO A N 1
ATOM 927 C CA . PRO A 1 120 ? 5.531 20.516 9.289 1 98.69 120 PRO A CA 1
ATOM 928 C C . PRO A 1 120 ? 5.109 19.047 9.422 1 98.69 120 PRO A C 1
ATOM 930 O O . PRO A 1 120 ? 4.598 18.453 8.469 1 98.69 120 PRO A O 1
ATOM 933 N N . LEU A 1 121 ? 5.402 18.484 10.594 1 98.75 121 LEU A N 1
ATOM 934 C CA . LEU A 1 121 ? 4.934 17.156 11.016 1 98.75 121 LEU A CA 1
ATOM 935 C C . LEU A 1 121 ? 3.562 17.266 11.68 1 98.75 121 LEU A C 1
ATOM 937 O O . LEU A 1 121 ? 3.139 18.344 12.086 1 98.75 121 LEU A O 1
ATOM 941 N N . LEU A 1 122 ? 2.85 16.203 11.758 1 98.25 122 LEU A N 1
ATOM 942 C CA . LEU A 1 122 ? 1.61 16.125 12.523 1 98.25 122 LEU A CA 1
ATOM 943 C C . LEU A 1 122 ? 1.857 15.523 13.906 1 98.25 122 LEU A C 1
ATOM 945 O O . LEU A 1 122 ? 2.291 14.375 14.008 1 98.25 122 LEU A O 1
ATOM 949 N N . ALA A 1 123 ? 1.498 16.219 14.914 1 97.25 123 ALA A N 1
ATOM 950 C CA . ALA A 1 123 ? 1.852 15.859 16.281 1 97.25 123 ALA A CA 1
ATOM 951 C C . ALA A 1 123 ? 1.094 14.609 16.734 1 97.25 123 ALA A C 1
ATOM 953 O O . ALA A 1 123 ? 1.604 13.82 17.531 1 97.25 123 ALA A O 1
ATOM 954 N N . ASP A 1 124 ? -0.079 14.406 16.25 1 94.94 124 ASP A N 1
ATOM 955 C CA . ASP A 1 124 ? -0.932 13.328 16.734 1 94.94 124 ASP A CA 1
ATOM 956 C C . ASP A 1 124 ? -0.683 12.039 15.953 1 94.94 124 ASP A C 1
ATOM 958 O O . ASP A 1 124 ? -1.278 11 16.25 1 94.94 124 ASP A O 1
ATOM 962 N N . ALA A 1 125 ? 0.179 12.07 14.953 1 95.06 125 ALA A N 1
ATOM 963 C CA . ALA A 1 125 ? 0.476 10.891 14.148 1 95.06 125 ALA A CA 1
ATOM 964 C C . ALA A 1 125 ? 1.305 9.883 14.938 1 95.06 125 ALA A C 1
ATOM 966 O O . ALA A 1 125 ? 2.045 10.258 15.852 1 95.06 125 ALA A O 1
ATOM 967 N N . VAL A 1 126 ? 1.179 8.633 14.555 1 92.56 126 VAL A N 1
ATOM 968 C CA . VAL A 1 126 ? 2.014 7.574 15.117 1 92.56 126 VAL A CA 1
ATOM 969 C C . VAL A 1 126 ? 3.473 7.809 14.734 1 92.56 126 VAL A C 1
ATOM 971 O O . VAL A 1 126 ? 4.379 7.52 15.516 1 92.56 126 VAL A O 1
ATOM 974 N N . GLY A 1 127 ? 3.625 8.367 13.625 1 95.88 127 GLY A N 1
ATOM 975 C CA . GLY A 1 127 ? 4.945 8.688 13.109 1 95.88 127 GLY A CA 1
ATOM 976 C C . GLY A 1 127 ? 4.902 9.594 11.891 1 95.88 127 GLY A C 1
ATOM 977 O O . GLY A 1 127 ? 3.836 9.82 11.312 1 95.88 127 GLY A O 1
ATOM 978 N N . ASN A 1 128 ? 6.027 10.141 11.586 1 98.38 128 ASN A N 1
ATOM 979 C CA . ASN A 1 128 ? 6.219 11.039 10.453 1 98.38 128 ASN A CA 1
ATOM 980 C C . ASN A 1 128 ? 7.504 10.719 9.688 1 98.38 128 ASN A C 1
ATOM 982 O O . ASN A 1 128 ? 8.539 10.445 10.297 1 98.38 128 ASN A O 1
ATOM 986 N N . ILE A 1 129 ? 7.414 10.797 8.383 1 98.81 129 ILE A N 1
ATOM 987 C CA . ILE A 1 129 ? 8.586 10.625 7.527 1 98.81 129 ILE A CA 1
ATOM 988 C C . ILE A 1 129 ? 8.797 11.883 6.691 1 98.81 129 ILE A C 1
ATOM 990 O O . ILE A 1 129 ? 7.938 12.266 5.898 1 98.81 129 ILE A O 1
ATOM 994 N N . GLU A 1 130 ? 9.922 12.562 6.883 1 98.94 130 GLU A N 1
ATOM 995 C CA . GLU A 1 130 ? 10.312 13.711 6.07 1 98.94 130 GLU A CA 1
ATOM 996 C C . GLU A 1 130 ? 10.906 13.266 4.734 1 98.94 130 GLU A C 1
ATOM 998 O O . GLU A 1 130 ? 11.867 12.492 4.703 1 98.94 130 GLU A O 1
ATOM 1003 N N . CYS A 1 131 ? 10.328 13.82 3.654 1 98.94 131 CYS A N 1
ATOM 1004 C CA . CYS A 1 131 ? 10.789 13.398 2.334 1 98.94 131 CYS A CA 1
ATOM 1005 C C . CYS A 1 131 ? 11.148 14.602 1.472 1 98.94 131 CYS A C 1
ATOM 1007 O O . CYS A 1 131 ? 10.461 15.625 1.511 1 98.94 131 CYS A O 1
ATOM 1009 N N . SER A 1 132 ? 12.188 14.461 0.717 1 98.88 132 SER A N 1
ATOM 1010 C CA . SER A 1 132 ? 12.562 15.398 -0.337 1 98.88 132 SER A CA 1
ATOM 1011 C C . SER A 1 132 ? 12.484 14.75 -1.713 1 98.88 132 SER A C 1
ATOM 1013 O O . SER A 1 132 ? 13.008 13.648 -1.916 1 98.88 132 SER A O 1
ATOM 1015 N N . VAL A 1 133 ? 11.844 15.406 -2.676 1 98.81 133 VAL A N 1
ATOM 1016 C CA . VAL A 1 133 ? 11.656 14.828 -4 1 98.81 133 VAL A CA 1
ATOM 1017 C C . VAL A 1 133 ? 12.984 14.797 -4.746 1 98.81 133 VAL A C 1
ATOM 1019 O O . VAL A 1 133 ? 13.617 15.836 -4.945 1 98.81 133 VAL A O 1
ATOM 1022 N N . MET A 1 134 ? 13.391 13.656 -5.16 1 98 134 MET A N 1
ATOM 1023 C CA . MET A 1 134 ? 14.656 13.508 -5.879 1 98 134 MET A CA 1
ATOM 1024 C C . MET A 1 134 ? 14.414 13.328 -7.375 1 98 134 MET A C 1
ATOM 1026 O O . MET A 1 134 ? 15.289 13.625 -8.188 1 98 134 MET A O 1
ATOM 1030 N N . GLU A 1 135 ? 13.297 12.773 -7.773 1 97.88 135 GLU A N 1
ATOM 1031 C CA . GLU A 1 135 ? 12.867 12.555 -9.156 1 97.88 135 GLU A CA 1
ATOM 1032 C C . GLU A 1 135 ? 11.352 12.469 -9.258 1 97.88 135 GLU A C 1
ATOM 1034 O O . GLU A 1 135 ? 10.672 12.188 -8.273 1 97.88 135 GLU A O 1
ATOM 1039 N N . SER A 1 136 ? 10.82 12.758 -10.43 1 98 136 SER A N 1
ATOM 1040 C CA . SER A 1 136 ? 9.383 12.602 -10.672 1 98 136 SER A CA 1
ATOM 1041 C C . SER A 1 136 ? 9.109 12.227 -12.125 1 98 136 SER A C 1
ATOM 1043 O O . SER A 1 136 ? 9.945 12.461 -13 1 98 136 SER A O 1
ATOM 1045 N N . PHE A 1 137 ? 7.969 11.539 -12.281 1 96.94 137 PHE A N 1
ATOM 1046 C CA . PHE A 1 137 ? 7.469 11.156 -13.594 1 96.94 137 PHE A CA 1
ATOM 1047 C C . PHE A 1 137 ? 5.98 11.461 -13.719 1 96.94 137 PHE A C 1
ATOM 1049 O O . PHE A 1 137 ? 5.227 11.281 -12.758 1 96.94 137 PHE A O 1
ATOM 1056 N N . GLU A 1 138 ? 5.676 11.93 -14.984 1 97.12 138 GLU A N 1
ATOM 1057 C CA . GLU A 1 138 ? 4.262 12.172 -15.25 1 97.12 138 GLU A CA 1
ATOM 1058 C C . GLU A 1 138 ? 3.654 11.039 -16.078 1 97.12 138 GLU A C 1
ATOM 1060 O O . GLU A 1 138 ? 4.277 10.547 -17.016 1 97.12 138 GLU A O 1
ATOM 1065 N N . PHE A 1 139 ? 2.506 10.586 -15.703 1 96.81 139 PHE A N 1
ATOM 1066 C CA . PHE A 1 139 ? 1.729 9.617 -16.469 1 96.81 139 PHE A CA 1
ATOM 1067 C C . PHE A 1 139 ? 0.235 9.883 -16.312 1 96.81 139 PHE A C 1
ATOM 1069 O O . PHE A 1 139 ? -0.288 9.891 -15.203 1 96.81 139 PHE A O 1
ATOM 1076 N N . GLU A 1 140 ? -0.479 10.109 -17.484 1 96.31 140 GLU A N 1
ATOM 1077 C CA . GLU A 1 140 ? -1.89 10.484 -17.531 1 96.31 140 GLU A CA 1
ATOM 1078 C C . GLU A 1 140 ? -2.174 11.68 -16.625 1 96.31 140 GLU A C 1
ATOM 1080 O O . GLU A 1 140 ? -1.543 12.727 -16.75 1 96.31 140 GLU A O 1
ATOM 1085 N N . ASN A 1 141 ? -2.992 11.602 -15.578 1 97.19 141 ASN A N 1
ATOM 1086 C CA . ASN A 1 141 ? -3.438 12.75 -14.797 1 97.19 141 ASN A CA 1
ATOM 1087 C C . ASN A 1 141 ? -2.715 12.828 -13.453 1 97.19 141 ASN A C 1
ATOM 1089 O O . ASN A 1 141 ? -3.141 13.555 -12.555 1 97.19 141 ASN A O 1
ATOM 1093 N N . CYS A 1 142 ? -1.567 12.086 -13.32 1 98.38 142 CYS A N 1
ATOM 1094 C CA . CYS A 1 142 ? -0.837 12.086 -12.062 1 98.38 142 CYS A CA 1
ATOM 1095 C C . CYS A 1 142 ? 0.65 12.328 -12.289 1 98.38 142 CYS A C 1
ATOM 1097 O O . CYS A 1 142 ? 1.167 12.055 -13.375 1 98.38 142 CYS A O 1
ATOM 1099 N N . THR A 1 143 ? 1.239 12.938 -11.344 1 98.69 143 THR A N 1
ATOM 1100 C CA . THR A 1 143 ? 2.691 12.914 -11.219 1 98.69 143 THR A CA 1
ATOM 1101 C C . THR A 1 143 ? 3.121 11.961 -10.109 1 98.69 143 THR A C 1
ATOM 1103 O O . THR A 1 143 ? 2.512 11.938 -9.031 1 98.69 143 THR A O 1
ATOM 1106 N N . TYR A 1 144 ? 4.152 11.164 -10.383 1 98.75 144 TYR A N 1
ATOM 1107 C CA . TYR A 1 144 ? 4.738 10.203 -9.445 1 98.75 144 TYR A CA 1
ATOM 1108 C C . TYR A 1 144 ? 6.074 10.711 -8.914 1 98.75 144 TYR A C 1
ATOM 1110 O O . TYR A 1 144 ? 7.051 10.805 -9.656 1 98.75 144 TYR A O 1
ATOM 1118 N N . TYR A 1 145 ? 6.094 11.062 -7.629 1 98.81 145 TYR A N 1
ATOM 1119 C CA . TYR A 1 145 ? 7.27 11.648 -7 1 98.81 145 TYR A CA 1
ATOM 1120 C C . TYR A 1 145 ? 8.062 10.594 -6.234 1 98.81 145 TYR A C 1
ATOM 1122 O O . TYR A 1 145 ? 7.496 9.844 -5.434 1 98.81 145 TYR A O 1
ATOM 1130 N N . PHE A 1 146 ? 9.32 10.523 -6.52 1 98.81 146 PHE A N 1
ATOM 1131 C CA . PHE A 1 146 ? 10.227 9.766 -5.664 1 98.81 146 PHE A CA 1
ATOM 1132 C C . PHE A 1 146 ? 10.797 10.648 -4.562 1 98.81 146 PHE A C 1
ATOM 1134 O O . PHE A 1 146 ? 11.523 11.609 -4.836 1 98.81 146 PHE A O 1
ATOM 1141 N N . GLY A 1 147 ? 10.414 10.328 -3.314 1 98.75 147 GLY A N 1
ATOM 1142 C CA . GLY A 1 147 ? 10.867 11.102 -2.172 1 98.75 147 GLY A CA 1
ATOM 1143 C C . GLY A 1 147 ? 11.906 10.375 -1.335 1 98.75 147 GLY A C 1
ATOM 1144 O O . GLY A 1 147 ? 11.617 9.328 -0.749 1 98.75 147 GLY A O 1
ATOM 1145 N N . ASN A 1 148 ? 13.078 10.969 -1.206 1 98.56 148 ASN A N 1
ATOM 1146 C CA . ASN A 1 148 ? 14.094 10.469 -0.286 1 98.56 148 ASN A CA 1
ATOM 1147 C C . ASN A 1 148 ? 13.688 10.68 1.169 1 98.56 148 ASN A C 1
ATOM 1149 O O . ASN A 1 148 ? 13.188 11.75 1.531 1 98.56 148 ASN A O 1
ATOM 1153 N N . VAL A 1 149 ? 13.898 9.625 1.935 1 98.75 149 VAL A N 1
ATOM 1154 C CA . VAL A 1 149 ? 13.672 9.789 3.367 1 98.75 149 VAL A CA 1
ATOM 1155 C C . VAL A 1 149 ? 14.82 10.586 3.98 1 98.75 149 VAL A C 1
ATOM 1157 O O . VAL A 1 149 ? 15.969 10.141 3.98 1 98.75 149 VAL A O 1
ATOM 1160 N N . GLU A 1 150 ? 14.453 11.734 4.469 1 98.62 150 GLU A N 1
ATOM 1161 C CA . GLU A 1 150 ? 15.461 12.594 5.082 1 98.62 150 GLU A CA 1
ATOM 1162 C C . GLU A 1 150 ? 15.555 12.352 6.586 1 98.62 150 GLU A C 1
ATOM 1164 O O . GLU A 1 150 ? 16.641 12.414 7.164 1 98.62 150 GLU A O 1
ATOM 1169 N N . ASN A 1 151 ? 14.445 12.203 7.207 1 98.38 151 ASN A N 1
ATOM 1170 C CA . ASN A 1 151 ? 14.297 11.875 8.625 1 98.38 151 ASN A CA 1
ATOM 1171 C C . ASN A 1 151 ? 12.977 11.172 8.898 1 98.38 151 ASN A C 1
ATOM 1173 O O . ASN A 1 151 ? 12.062 11.211 8.07 1 98.38 151 ASN A O 1
ATOM 1177 N N . ALA A 1 152 ? 12.953 10.547 10.008 1 98.38 152 ALA A N 1
ATOM 1178 C CA . ALA A 1 152 ? 11.734 9.852 10.406 1 98.38 152 ALA A CA 1
ATOM 1179 C C . ALA A 1 152 ? 11.578 9.836 11.922 1 98.38 152 ALA A C 1
ATOM 1181 O O . ALA A 1 152 ? 12.578 9.883 12.656 1 98.38 152 ALA A O 1
ATOM 1182 N N . TYR A 1 153 ? 10.336 9.805 12.32 1 97.62 153 TYR A N 1
ATOM 1183 C CA . TYR A 1 153 ? 10 9.898 13.734 1 97.62 153 TYR A CA 1
ATOM 1184 C C . TYR A 1 153 ? 8.852 8.961 14.086 1 97.62 153 TYR A C 1
ATOM 1186 O O . TYR A 1 153 ? 7.98 8.695 13.25 1 97.62 153 TYR A O 1
ATOM 1194 N N . VAL A 1 154 ? 8.859 8.5 15.305 1 96.12 154 VAL A N 1
ATOM 1195 C CA . VAL A 1 154 ? 7.773 7.703 15.859 1 96.12 154 VAL A CA 1
ATOM 1196 C C . VAL A 1 154 ? 7.426 8.211 17.266 1 96.12 154 VAL A C 1
ATOM 1198 O O . VAL A 1 154 ? 8.25 8.852 17.922 1 96.12 154 VAL A O 1
ATOM 1201 N N . THR A 1 155 ? 6.18 7.945 17.656 1 93.88 155 THR A N 1
ATOM 1202 C CA . THR A 1 155 ? 5.785 8.32 19 1 93.88 155 THR A CA 1
ATOM 1203 C C . THR A 1 155 ? 6.766 7.766 20.031 1 93.88 155 THR A C 1
ATOM 1205 O O . THR A 1 155 ? 7.422 6.75 19.781 1 93.88 155 THR A O 1
ATOM 1208 N N . LYS A 1 156 ? 6.852 8.492 21.156 1 93.38 156 LYS A N 1
ATOM 1209 C CA . LYS A 1 156 ? 7.77 8.062 22.219 1 93.38 156 LYS A CA 1
ATOM 1210 C C . LYS A 1 156 ? 7.531 6.598 22.578 1 93.38 156 LYS A C 1
ATOM 1212 O O . LYS A 1 156 ? 6.395 6.195 22.844 1 93.38 156 LYS A O 1
ATOM 1217 N N . ASP A 1 157 ? 8.516 5.77 22.516 1 89.88 157 ASP A N 1
ATOM 1218 C CA . ASP A 1 157 ? 8.492 4.34 22.812 1 89.88 157 ASP A CA 1
ATOM 1219 C C . ASP A 1 157 ? 7.605 3.592 21.812 1 89.88 157 ASP A C 1
ATOM 1221 O O . ASP A 1 157 ? 6.961 2.605 22.188 1 89.88 157 ASP A O 1
ATOM 1225 N N . GLY A 1 158 ? 7.578 4.094 20.641 1 89.12 158 GLY A N 1
ATOM 1226 C CA . GLY A 1 158 ? 6.633 3.564 19.672 1 89.12 158 GLY A CA 1
ATOM 1227 C C . GLY A 1 158 ? 7.16 2.35 18.922 1 89.12 158 GLY A C 1
ATOM 1228 O O . GLY A 1 158 ? 6.406 1.668 18.234 1 89.12 158 GLY A O 1
ATOM 1229 N N . LEU A 1 159 ? 8.43 2.082 19.047 1 86.94 159 LEU A N 1
ATOM 1230 C CA . LEU A 1 159 ? 8.984 0.896 18.406 1 86.94 159 LEU A CA 1
ATOM 1231 C C . LEU A 1 159 ? 9.305 -0.183 19.438 1 86.94 159 LEU A C 1
ATOM 1233 O O . LEU A 1 159 ? 9.727 0.123 20.547 1 86.94 159 LEU A O 1
ATOM 1237 N N . ASP A 1 160 ? 8.969 -1.341 19.125 1 82.62 160 ASP A N 1
ATOM 1238 C CA . ASP A 1 160 ? 9.445 -2.551 19.781 1 82.62 160 ASP A CA 1
ATOM 1239 C C . ASP A 1 160 ? 10.438 -3.303 18.906 1 82.62 160 ASP A C 1
ATOM 1241 O O . ASP A 1 160 ? 10.039 -4.09 18.047 1 82.62 160 ASP A O 1
ATOM 1245 N N . GLY A 1 161 ? 11.719 -3.137 19.234 1 76.75 161 GLY A N 1
ATOM 1246 C CA . GLY A 1 161 ? 12.68 -3.568 18.234 1 76.75 161 GLY A CA 1
ATOM 1247 C C . GLY A 1 161 ? 12.508 -2.865 16.906 1 76.75 161 GLY A C 1
ATOM 1248 O O . GLY A 1 161 ? 12.562 -1.635 16.828 1 76.75 161 GLY A O 1
ATOM 1249 N N . ARG A 1 162 ? 12.242 -3.633 15.898 1 76 162 ARG A N 1
ATOM 1250 C CA . ARG A 1 162 ? 12.102 -3.029 14.578 1 76 162 ARG A CA 1
ATOM 1251 C C . ARG A 1 162 ? 10.641 -3.016 14.133 1 76 162 ARG A C 1
ATOM 1253 O O . ARG A 1 162 ? 10.344 -2.736 12.969 1 76 162 ARG A O 1
ATOM 1260 N N . MET A 1 163 ? 9.789 -3.258 15.031 1 79.19 163 MET A N 1
ATOM 1261 C CA . MET A 1 163 ? 8.359 -3.25 14.734 1 79.19 163 MET A CA 1
ATOM 1262 C C . MET A 1 163 ? 7.637 -2.188 15.555 1 79.19 163 MET A C 1
ATOM 1264 O O . MET A 1 163 ? 8.078 -1.841 16.656 1 79.19 163 MET A O 1
ATOM 1268 N N . LEU A 1 164 ? 6.578 -1.701 14.977 1 83.25 164 LEU A N 1
ATOM 1269 C CA . LEU A 1 164 ? 5.711 -0.815 15.75 1 83.25 164 LEU A CA 1
ATOM 1270 C C . LEU A 1 164 ? 5.191 -1.518 17 1 83.25 164 LEU A C 1
ATOM 1272 O O . LEU A 1 164 ? 4.797 -2.686 16.938 1 83.25 164 LEU A O 1
ATOM 1276 N N . SER A 1 165 ? 5.277 -0.82 18.062 1 78.25 165 SER A N 1
ATOM 1277 C CA . SER A 1 165 ? 4.699 -1.354 19.281 1 78.25 165 SER A CA 1
ATOM 1278 C C . SER A 1 165 ? 3.174 -1.326 19.234 1 78.25 165 SER A C 1
ATOM 1280 O O . SER A 1 165 ? 2.574 -0.27 19.031 1 78.25 165 SER A O 1
ATOM 1282 N N . LEU A 1 166 ? 2.576 -2.49 19.344 1 70.69 166 LEU A N 1
ATOM 1283 C CA . LEU A 1 166 ? 1.124 -2.559 19.234 1 70.69 166 LEU A CA 1
ATOM 1284 C C . LEU A 1 166 ? 0.453 -2.295 20.562 1 70.69 166 LEU A C 1
ATOM 1286 O O . LEU A 1 166 ? -0.767 -2.125 20.641 1 70.69 166 LEU A O 1
ATOM 1290 N N . ASP A 1 167 ? 1.22 -2.387 21.578 1 63.94 167 ASP A N 1
ATOM 1291 C CA . ASP A 1 167 ? 0.65 -2.064 22.875 1 63.94 167 ASP A CA 1
ATOM 1292 C C . ASP A 1 167 ? 0.169 -0.617 22.922 1 63.94 167 ASP A C 1
ATOM 1294 O O . ASP A 1 167 ? -0.826 -0.309 23.594 1 63.94 167 ASP A O 1
ATOM 1298 N N . ASP A 1 168 ? 0.854 0.062 22.297 1 57.69 168 ASP A N 1
ATOM 1299 C CA . ASP A 1 168 ? 0.623 1.501 22.375 1 57.69 168 ASP A CA 1
ATOM 1300 C C . ASP A 1 168 ? 0.172 2.062 21.031 1 57.69 168 ASP A C 1
ATOM 1302 O O . ASP A 1 168 ? -0.312 3.195 20.953 1 57.69 168 ASP A O 1
ATOM 1306 N N . ALA A 1 169 ? 0.49 1.204 20.094 1 58.12 169 ALA A N 1
ATOM 1307 C CA . ALA A 1 169 ? 0.263 1.809 18.797 1 58.12 169 ALA A CA 1
ATOM 1308 C C . ALA A 1 169 ? -1.212 1.738 18.406 1 58.12 169 ALA A C 1
ATOM 1310 O O . ALA A 1 169 ? -1.856 0.701 18.578 1 58.12 169 ALA A O 1
ATOM 1311 N N . ASP A 1 170 ? -1.748 2.859 18.234 1 73.06 170 ASP A N 1
ATOM 1312 C CA . ASP A 1 170 ? -3.08 3.145 17.719 1 73.06 170 ASP A CA 1
ATOM 1313 C C . ASP A 1 170 ? -3.084 3.127 16.188 1 73.06 170 ASP A C 1
ATOM 1315 O O . ASP A 1 170 ? -3.365 4.145 15.555 1 73.06 170 ASP A O 1
ATOM 1319 N N . VAL A 1 171 ? -2.625 1.834 15.734 1 71.25 171 VAL A N 1
ATOM 1320 C CA . VAL A 1 171 ? -2.541 1.73 14.281 1 71.25 171 VAL A CA 1
ATOM 1321 C C . VAL A 1 171 ? -3.939 1.554 13.695 1 71.25 171 VAL A C 1
ATOM 1323 O O . VAL A 1 171 ? -4.762 0.82 14.242 1 71.25 171 VAL A O 1
ATOM 1326 N N . LEU A 1 172 ? -4.199 2.334 12.68 1 73.38 172 LEU A N 1
ATOM 1327 C CA . LEU A 1 172 ? -5.473 2.295 11.969 1 73.38 172 LEU A CA 1
ATOM 1328 C C . LEU A 1 172 ? -5.32 1.58 10.633 1 73.38 172 LEU A C 1
ATOM 1330 O O . LEU A 1 172 ? -4.375 1.842 9.883 1 73.38 172 LEU A O 1
ATOM 1334 N N . ALA A 1 173 ? -6.078 0.506 10.469 1 78.75 173 ALA A N 1
ATOM 1335 C CA . ALA A 1 173 ? -6.129 -0.182 9.18 1 78.75 173 ALA A CA 1
ATOM 1336 C C . ALA A 1 173 ? -7.453 0.081 8.469 1 78.75 173 ALA A C 1
ATOM 1338 O O . ALA A 1 173 ? -8.5 -0.402 8.898 1 78.75 173 ALA A O 1
ATOM 1339 N N . TYR A 1 174 ? -7.406 0.781 7.359 1 84.31 174 TYR A N 1
ATOM 1340 C CA . TYR A 1 174 ? -8.609 1.138 6.617 1 84.31 174 TYR A CA 1
ATOM 1341 C C . TYR A 1 174 ? -9.125 -0.048 5.812 1 84.31 174 TYR A C 1
ATOM 1343 O O . TYR A 1 174 ? -8.43 -0.565 4.938 1 84.31 174 TYR A O 1
ATOM 1351 N N . MET A 1 175 ? -10.367 -0.366 6.07 1 80.44 175 MET A N 1
ATOM 1352 C CA . MET A 1 175 ? -10.914 -1.577 5.473 1 80.44 175 MET A CA 1
ATOM 1353 C C . MET A 1 175 ? -11.859 -1.235 4.324 1 80.44 175 MET A C 1
ATOM 1355 O O . MET A 1 175 ? -12.211 -2.105 3.525 1 80.44 175 MET A O 1
ATOM 1359 N N . GLY A 1 176 ? -12.195 -0.012 4.227 1 77.5 176 GLY A N 1
ATOM 1360 C CA . GLY A 1 176 ? -13.094 0.386 3.15 1 77.5 176 GLY A CA 1
ATOM 1361 C C . GLY A 1 176 ? -14.281 1.199 3.631 1 77.5 176 GLY A C 1
ATOM 1362 O O . GLY A 1 176 ? -14.344 1.588 4.801 1 77.5 176 GLY A O 1
ATOM 1363 N N . SER A 1 177 ? -15.031 1.637 2.646 1 74.5 177 SER A N 1
ATOM 1364 C CA . SER A 1 177 ? -16.219 2.42 2.945 1 74.5 177 SER A CA 1
ATOM 1365 C C . SER A 1 177 ? -17.422 1.941 2.127 1 74.5 177 SER A C 1
ATOM 1367 O O . SER A 1 177 ? -17.25 1.266 1.109 1 74.5 177 SER A O 1
ATOM 1369 N N . ASP A 1 178 ? -18.531 2.049 2.695 1 70.06 178 ASP A N 1
ATOM 1370 C CA . ASP A 1 178 ? -19.75 1.728 1.96 1 70.06 178 ASP A CA 1
ATOM 1371 C C . ASP A 1 178 ? -20.859 2.738 2.262 1 70.06 178 ASP A C 1
ATOM 1373 O O . ASP A 1 178 ? -20.766 3.502 3.223 1 70.06 178 ASP A O 1
ATOM 1377 N N . TRP A 1 179 ? -21.797 2.982 1.279 1 65.56 179 TRP A N 1
ATOM 1378 C CA . TRP A 1 179 ? -22.844 3.975 1.405 1 65.56 179 TRP A CA 1
ATOM 1379 C C . TRP A 1 179 ? -24 3.439 2.252 1 65.56 179 TRP A C 1
ATOM 1381 O O . TRP A 1 179 ? -25.016 4.113 2.426 1 65.56 179 TRP A O 1
ATOM 1391 N N . GLY A 1 180 ? -23.797 2.572 3.182 1 58.62 180 GLY A N 1
ATOM 1392 C CA . GLY A 1 180 ? -24.844 2.062 4.062 1 58.62 180 GLY A CA 1
ATOM 1393 C C . GLY A 1 180 ? -26.047 1.536 3.318 1 58.62 180 GLY A C 1
ATOM 1394 O O . GLY A 1 180 ? -26.203 1.779 2.119 1 58.62 180 GLY A O 1
ATOM 1395 N N . GLU A 1 181 ? -26.641 0.417 3.721 1 56.28 181 GLU A N 1
ATOM 1396 C CA . GLU A 1 181 ? -27.844 -0.163 3.125 1 56.28 181 GLU A CA 1
ATOM 1397 C C . GLU A 1 181 ? -28.938 0.887 2.957 1 56.28 181 GLU A C 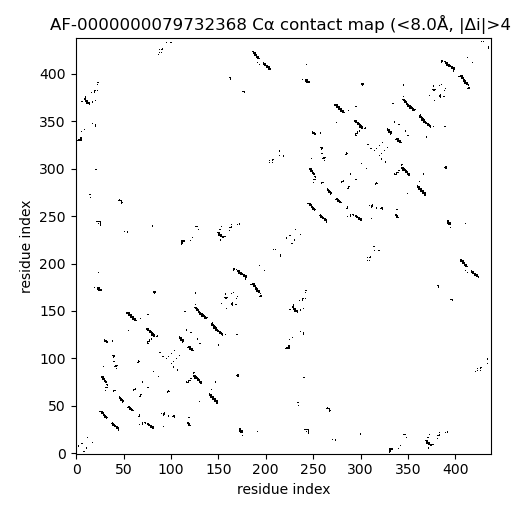1
ATOM 1399 O O . GLU A 1 181 ? -29.734 0.813 2.02 1 56.28 181 GLU A O 1
ATOM 1404 N N . ASP A 1 182 ? -29.156 1.565 4.004 1 52.31 182 ASP A N 1
ATOM 1405 C CA . ASP A 1 182 ? -30.328 2.432 3.953 1 52.31 182 ASP A CA 1
ATOM 1406 C C . ASP A 1 182 ? -30.031 3.73 3.213 1 52.31 182 ASP A C 1
ATOM 1408 O O . ASP A 1 182 ? -28.875 4.184 3.195 1 52.31 182 ASP A O 1
ATOM 1412 N N . ASP A 1 183 ? -30.578 3.91 2.029 1 50.38 183 ASP A N 1
ATOM 1413 C CA . ASP A 1 183 ? -30.656 5.102 1.193 1 50.38 183 ASP A CA 1
ATOM 1414 C C . ASP A 1 183 ? -30.109 6.324 1.93 1 50.38 183 ASP A C 1
ATOM 1416 O O . ASP A 1 183 ? -30.547 7.449 1.688 1 50.38 183 ASP A O 1
ATOM 1420 N N . THR A 1 184 ? -29.438 6.102 3.018 1 55.5 184 THR A N 1
ATOM 1421 C CA . THR A 1 184 ? -29.016 7.359 3.621 1 55.5 184 THR A CA 1
ATOM 1422 C C . THR A 1 184 ? -27.719 7.852 2.99 1 55.5 184 THR A C 1
ATOM 1424 O O . THR A 1 184 ? -26.953 7.059 2.434 1 55.5 184 THR A O 1
ATOM 1427 N N . ASP A 1 185 ? -27.594 8.984 2.328 1 60.81 185 ASP A N 1
ATOM 1428 C CA . ASP A 1 185 ? -26.531 9.789 1.739 1 60.81 185 ASP A CA 1
ATOM 1429 C C . ASP A 1 185 ? -25.281 9.766 2.619 1 60.81 185 ASP A C 1
ATOM 1431 O O . ASP A 1 185 ? -24.406 10.625 2.484 1 60.81 185 ASP A O 1
ATOM 1435 N N . THR A 1 186 ? -25.234 8.758 3.643 1 62.25 186 THR A N 1
ATOM 1436 C CA . THR A 1 186 ? -24.078 8.781 4.516 1 62.25 186 THR A CA 1
ATOM 1437 C C . THR A 1 186 ? -23.062 7.703 4.109 1 62.25 186 THR A C 1
ATOM 1439 O O . THR A 1 186 ? -23.438 6.543 3.928 1 62.25 186 THR A O 1
ATOM 1442 N N . LYS A 1 187 ? -21.828 8.039 3.92 1 71.81 187 LYS A N 1
ATOM 1443 C CA . LYS A 1 187 ? -20.734 7.117 3.646 1 71.81 187 LYS A CA 1
ATOM 1444 C C . LYS A 1 187 ? -20.078 6.629 4.941 1 71.81 187 LYS A C 1
ATOM 1446 O O . LYS A 1 187 ? -19.625 7.438 5.75 1 71.81 187 LYS A O 1
ATOM 1451 N N . TYR A 1 188 ? -20.188 5.293 5.211 1 72.75 188 TYR A N 1
ATOM 1452 C CA . TYR A 1 188 ? -19.547 4.703 6.387 1 72.75 188 TYR A CA 1
ATOM 1453 C C . TYR A 1 188 ? -18.141 4.227 6.059 1 72.75 188 TYR A C 1
ATOM 1455 O O . TYR A 1 188 ? -17.891 3.682 4.977 1 72.75 188 TYR A O 1
ATOM 1463 N N . ARG A 1 189 ? -17.266 4.449 7.102 1 79.62 189 ARG A N 1
ATOM 1464 C CA . ARG A 1 189 ? -15.883 3.984 6.98 1 79.62 189 ARG A CA 1
ATOM 1465 C C . ARG A 1 189 ? -15.578 2.9 8.008 1 79.62 189 ARG A C 1
ATOM 1467 O O . ARG A 1 189 ? -16.016 2.982 9.156 1 79.62 189 ARG A O 1
ATOM 1474 N N . TYR A 1 190 ? -14.859 1.925 7.488 1 79.38 190 TYR A N 1
ATOM 1475 C CA . TYR A 1 190 ? -14.523 0.781 8.328 1 79.38 190 TYR A CA 1
ATOM 1476 C C . TYR A 1 190 ? -13.023 0.701 8.57 1 79.38 190 TYR A C 1
ATOM 1478 O O . TYR A 1 190 ? -12.227 0.828 7.641 1 79.38 190 TYR A O 1
ATOM 1486 N N . TYR A 1 191 ? -12.773 0.557 9.883 1 79.81 191 TYR A N 1
ATOM 1487 C CA . TYR A 1 191 ? -11.375 0.387 10.273 1 79.81 191 TYR A CA 1
ATOM 1488 C C . TYR A 1 191 ? -11.203 -0.845 11.156 1 79.81 191 TYR A C 1
ATOM 1490 O O . TYR A 1 191 ? -12.102 -1.197 11.93 1 79.81 191 TYR A O 1
ATOM 1498 N N . ALA A 1 192 ? -10.109 -1.507 10.914 1 77.25 192 ALA A N 1
ATOM 1499 C CA . ALA A 1 192 ? -9.766 -2.615 11.805 1 77.25 192 ALA A CA 1
ATOM 1500 C C . ALA A 1 192 ? -8.812 -2.16 12.906 1 77.25 192 ALA A C 1
ATOM 1502 O O . ALA A 1 192 ? -7.895 -1.375 12.656 1 77.25 192 ALA A O 1
ATOM 1503 N N . ASP A 1 193 ? -9.242 -2.559 14.133 1 68.5 193 ASP A N 1
ATOM 1504 C CA . ASP A 1 193 ? -8.344 -2.34 15.266 1 68.5 193 ASP A CA 1
ATOM 1505 C C . ASP A 1 193 ? -7.27 -3.42 15.336 1 68.5 193 ASP A C 1
ATOM 1507 O O . ASP A 1 193 ? -7.578 -4.598 15.523 1 68.5 193 ASP A O 1
ATOM 1511 N N . LEU A 1 194 ? -6.047 -2.941 15.125 1 73.75 194 LEU A N 1
ATOM 1512 C CA . LEU A 1 194 ? -4.941 -3.891 15.172 1 73.75 194 LEU A CA 1
ATOM 1513 C C . LEU A 1 194 ? -4.273 -3.879 16.531 1 73.75 194 LEU A C 1
ATOM 1515 O O . LEU A 1 194 ? -3.75 -2.85 16.969 1 73.75 194 LEU A O 1
ATOM 1519 N N . GLY A 1 195 ? -4.719 -4.719 17.406 1 69.94 195 GLY A N 1
ATOM 1520 C CA . GLY A 1 195 ? -4.082 -4.895 18.703 1 69.94 195 GLY A CA 1
ATOM 1521 C C . GLY A 1 195 ? -3.223 -6.141 18.781 1 69.94 195 GLY A C 1
ATOM 1522 O O . GLY A 1 195 ? -3.283 -7 17.906 1 69.94 195 GLY A O 1
ATOM 1523 N N . PRO A 1 196 ? -2.275 -6.082 19.781 1 73.56 196 PRO A N 1
ATOM 1524 C CA . PRO A 1 196 ? -1.386 -7.238 19.906 1 73.56 196 PRO A CA 1
ATOM 1525 C C . PRO A 1 196 ? -2.146 -8.555 20 1 73.56 196 PRO A C 1
ATOM 1527 O O . PRO A 1 196 ? -1.622 -9.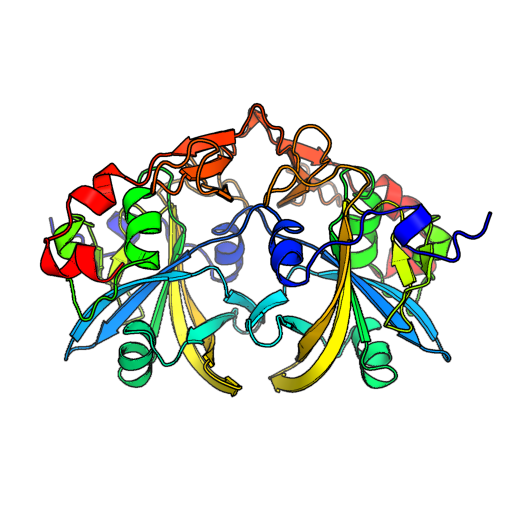602 19.609 1 73.56 196 PRO A O 1
ATOM 1530 N N . GLU A 1 197 ? -3.395 -8.469 20.469 1 75.12 197 GLU A N 1
ATOM 1531 C CA . GLU A 1 197 ? -4.184 -9.688 20.641 1 75.12 197 GLU A CA 1
ATOM 1532 C C . GLU A 1 197 ? -4.594 -10.266 19.281 1 75.12 197 GLU A C 1
ATOM 1534 O O . GLU A 1 197 ? -4.957 -11.438 19.188 1 75.12 197 GLU A O 1
ATOM 1539 N N . ASN A 1 198 ? -4.465 -9.531 18.266 1 74.12 198 ASN A N 1
ATOM 1540 C CA . ASN A 1 198 ? -4.863 -9.969 16.938 1 74.12 198 ASN A CA 1
ATOM 1541 C C . ASN A 1 198 ? -3.658 -10.383 16.094 1 74.12 198 ASN A C 1
ATOM 1543 O O . ASN A 1 198 ? -3.801 -10.719 14.922 1 74.12 198 ASN A O 1
ATOM 1547 N N . LEU A 1 199 ? -2.531 -10.391 16.719 1 75.69 199 LEU A N 1
ATOM 1548 C CA . LEU A 1 199 ? -1.301 -10.75 16.016 1 75.69 199 LEU A CA 1
ATOM 1549 C C . LEU A 1 199 ? -1 -12.242 16.188 1 75.69 199 LEU A C 1
ATOM 1551 O O . LEU A 1 199 ? -1.144 -12.789 17.281 1 75.69 199 LEU A O 1
ATOM 1555 N N . GLU A 1 200 ? -0.824 -12.844 15.086 1 76.31 200 GLU A N 1
ATOM 1556 C CA . GLU A 1 200 ? -0.358 -14.227 15.078 1 76.31 200 GLU A CA 1
ATOM 1557 C C . GLU A 1 200 ? 1.051 -14.336 14.5 1 76.31 200 GLU A C 1
ATOM 1559 O O . GLU A 1 200 ? 1.39 -13.633 13.547 1 76.31 200 GLU A O 1
ATOM 1564 N N . ARG A 1 201 ? 1.786 -15.164 15.141 1 75.56 201 ARG A N 1
ATOM 1565 C CA . ARG A 1 201 ? 3.168 -15.398 14.727 1 75.56 201 ARG A CA 1
ATOM 1566 C C . ARG A 1 201 ? 3.297 -16.688 13.922 1 75.56 201 ARG A C 1
ATOM 1568 O O . ARG A 1 201 ? 2.803 -17.734 14.336 1 75.56 201 ARG A O 1
ATOM 1575 N N . TYR A 1 202 ? 3.775 -16.578 12.727 1 75.44 202 TYR A N 1
ATOM 1576 C CA . TYR A 1 202 ? 4.012 -17.734 11.883 1 75.44 202 TYR A CA 1
ATOM 1577 C C . TYR A 1 202 ? 5.504 -17.938 11.633 1 75.44 202 TYR A C 1
ATOM 1579 O O . TYR A 1 202 ? 6.191 -17.031 11.172 1 75.44 202 TYR A O 1
ATOM 1587 N N . PRO A 1 203 ? 5.965 -19.172 12.125 1 70.69 203 PRO A N 1
ATOM 1588 C CA . PRO A 1 203 ? 7.355 -19.453 11.766 1 70.69 203 PRO A CA 1
ATOM 1589 C C . PRO A 1 203 ? 7.52 -19.844 10.297 1 70.69 203 PRO A C 1
ATOM 1591 O O . PRO A 1 203 ? 6.594 -20.391 9.695 1 70.69 203 PRO A O 1
ATOM 1594 N N . GLY A 1 204 ? 8.289 -19.203 9.539 1 70.88 204 GLY A N 1
ATOM 1595 C CA . GLY A 1 204 ? 8.578 -19.547 8.156 1 70.88 204 GLY A CA 1
ATOM 1596 C C . GLY A 1 204 ? 9.617 -20.641 8.016 1 70.88 204 GLY A C 1
ATOM 1597 O O . GLY A 1 204 ? 10.008 -21 6.906 1 70.88 204 GLY A O 1
ATOM 1598 N N . ASP A 1 205 ? 9.797 -21.328 9.062 1 71.75 205 ASP A N 1
ATOM 1599 C CA . ASP A 1 205 ? 10.938 -22.234 9.062 1 71.75 205 ASP A CA 1
ATOM 1600 C C . ASP A 1 205 ? 10.617 -23.516 8.305 1 71.75 205 ASP A C 1
ATOM 1602 O O . ASP A 1 205 ? 11.461 -24.047 7.582 1 71.75 205 ASP A O 1
ATOM 1606 N N . GLU A 1 206 ? 9.398 -24 8.5 1 78 206 GLU A N 1
ATOM 1607 C CA . GLU A 1 206 ? 9.07 -25.281 7.895 1 78 206 GLU A CA 1
ATOM 1608 C C . GLU A 1 206 ? 9.156 -25.219 6.371 1 78 206 GLU A C 1
ATOM 1610 O O . GLU A 1 206 ? 9.68 -26.125 5.73 1 78 206 GLU A O 1
ATOM 1615 N N . VAL A 1 207 ? 8.695 -24.141 5.848 1 82.12 207 VAL A N 1
ATOM 1616 C CA . VAL A 1 207 ? 8.688 -24.047 4.395 1 82.12 207 VAL A CA 1
ATOM 1617 C C . VAL A 1 207 ? 10.102 -23.812 3.879 1 82.12 207 VAL A C 1
ATOM 1619 O O . VAL A 1 207 ? 10.469 -24.312 2.807 1 82.12 207 VAL A O 1
ATOM 1622 N N . ILE A 1 208 ? 10.898 -23.188 4.617 1 81.75 208 ILE A N 1
ATOM 1623 C CA . ILE A 1 208 ? 12.289 -22.953 4.23 1 81.75 208 ILE A CA 1
ATOM 1624 C C . ILE A 1 208 ? 13.078 -24.25 4.336 1 81.75 208 ILE A C 1
ATOM 1626 O O . ILE A 1 208 ? 13.914 -24.547 3.479 1 81.75 208 ILE A O 1
ATOM 1630 N N . GLU A 1 209 ? 12.797 -25.016 5.309 1 83.44 209 GLU A N 1
ATOM 1631 C CA . GLU A 1 209 ? 13.477 -26.281 5.523 1 83.44 209 GLU A CA 1
ATOM 1632 C C . GLU A 1 209 ? 13.125 -27.281 4.43 1 83.44 209 GLU A C 1
ATOM 1634 O O . GLU A 1 209 ? 13.859 -28.25 4.199 1 83.44 209 GLU A O 1
ATOM 1639 N N . SER A 1 210 ? 12.008 -27.062 3.814 1 88.25 210 SER A N 1
ATOM 1640 C CA . SER A 1 210 ? 11.57 -27.984 2.777 1 88.25 210 SER A CA 1
ATOM 1641 C C . SER A 1 210 ? 12.344 -27.781 1.482 1 88.25 210 SER A C 1
ATOM 1643 O O . SER A 1 210 ? 12.258 -28.594 0.559 1 88.25 210 SER A O 1
ATOM 1645 N N . LEU A 1 211 ? 13.156 -26.781 1.431 1 89.12 211 LEU A N 1
ATOM 1646 C CA . LEU A 1 211 ? 13.883 -26.438 0.216 1 89.12 211 LEU A CA 1
ATOM 1647 C C . LEU A 1 211 ? 15.023 -27.422 -0.036 1 89.12 211 LEU A C 1
ATOM 1649 O O . LEU A 1 211 ? 15.609 -27.953 0.908 1 89.12 211 LEU A O 1
ATOM 1653 N N . PRO A 1 212 ? 15.289 -27.625 -1.353 1 89.25 212 PRO A N 1
ATOM 1654 C CA . PRO A 1 212 ? 16.547 -28.328 -1.644 1 89.25 212 PRO A CA 1
ATOM 1655 C C . PRO A 1 212 ? 17.766 -27.609 -1.064 1 89.25 212 PRO A C 1
ATOM 1657 O O . PRO A 1 212 ? 17.766 -26.391 -0.957 1 89.25 212 PRO A O 1
ATOM 1660 N N . ASP A 1 213 ? 18.797 -28.359 -0.76 1 86.38 213 ASP A N 1
ATOM 1661 C CA . ASP A 1 213 ? 19.969 -27.844 -0.066 1 86.38 213 ASP A CA 1
ATOM 1662 C C . ASP A 1 213 ? 20.625 -26.734 -0.87 1 86.38 213 ASP A C 1
ATOM 1664 O O . ASP A 1 213 ? 21.062 -25.719 -0.305 1 86.38 213 ASP A O 1
ATOM 1668 N N . ASP A 1 214 ? 20.703 -26.906 -2.072 1 87.75 214 ASP A N 1
ATOM 1669 C CA . ASP A 1 214 ? 21.406 -25.953 -2.91 1 87.75 214 ASP A CA 1
ATOM 1670 C C . ASP A 1 214 ? 20.656 -24.609 -2.973 1 87.75 214 ASP A C 1
ATOM 1672 O O . ASP A 1 214 ? 21.266 -23.562 -3.156 1 87.75 214 ASP A O 1
ATOM 1676 N N . VAL A 1 215 ? 19.359 -24.672 -2.797 1 85.94 215 VAL A N 1
ATOM 1677 C CA . VAL A 1 215 ? 18.547 -23.469 -2.811 1 85.94 215 VAL A CA 1
ATOM 1678 C C . VAL A 1 215 ? 18.594 -22.797 -1.438 1 85.94 215 VAL A C 1
ATOM 1680 O O . VAL A 1 215 ? 18.734 -21.578 -1.341 1 85.94 215 VAL A O 1
ATOM 1683 N N . ALA A 1 216 ? 18.531 -23.531 -0.439 1 81.25 216 ALA A N 1
ATOM 1684 C CA . ALA A 1 216 ? 18.516 -23.047 0.937 1 81.25 216 ALA A CA 1
ATOM 1685 C C . ALA A 1 216 ? 19.812 -22.312 1.276 1 81.25 216 ALA A C 1
ATOM 1687 O O . ALA A 1 216 ? 19.797 -21.344 2.031 1 81.25 216 ALA A O 1
ATOM 1688 N N . GLU A 1 217 ? 20.891 -22.734 0.722 1 77.81 217 GLU A N 1
ATOM 1689 C CA . GLU A 1 217 ? 22.203 -22.188 1.021 1 77.81 217 GLU A CA 1
ATOM 1690 C C . GLU A 1 217 ? 22.344 -20.75 0.508 1 77.81 217 GLU A C 1
ATOM 1692 O O . GLU A 1 217 ? 23.141 -19.969 1.019 1 77.81 217 GLU A O 1
ATOM 1697 N N . ASP A 1 218 ? 21.484 -20.406 -0.429 1 73.69 218 ASP A N 1
ATOM 1698 C CA . ASP A 1 218 ? 21.594 -19.094 -1.075 1 73.69 218 ASP A CA 1
ATOM 1699 C C . ASP A 1 218 ? 20.672 -18.078 -0.407 1 73.69 218 ASP A C 1
ATOM 1701 O O . ASP A 1 218 ? 20.656 -16.906 -0.801 1 73.69 218 ASP A O 1
ATOM 1705 N N . LEU A 1 219 ? 19.938 -18.516 0.595 1 75.12 219 LEU A N 1
ATOM 1706 C CA . LEU A 1 219 ? 19 -17.594 1.244 1 75.12 219 LEU A CA 1
ATOM 1707 C C . LEU A 1 219 ? 19.734 -16.688 2.227 1 75.12 219 LEU A C 1
ATOM 1709 O O . LEU A 1 219 ? 20.688 -17.109 2.875 1 75.12 219 LEU A O 1
ATOM 1713 N N . MET B 1 1 ? 4.098 25.359 24.594 1 38.88 1 MET B N 1
ATOM 1714 C CA . MET B 1 1 ? 5.449 25.594 24.094 1 38.88 1 MET B CA 1
ATOM 1715 C C . MET B 1 1 ? 5.59 25.062 22.672 1 38.88 1 MET B C 1
ATOM 1717 O O . MET B 1 1 ? 5.176 23.938 22.375 1 38.88 1 MET B O 1
ATOM 1721 N N . THR B 1 2 ? 5.516 25.891 21.656 1 50.56 2 THR B N 1
ATOM 1722 C CA . THR B 1 2 ? 5.59 25.609 20.234 1 50.56 2 THR B CA 1
ATOM 1723 C C . THR B 1 2 ? 6.695 24.594 19.938 1 50.56 2 THR B C 1
ATOM 1725 O O . THR B 1 2 ? 7.852 24.797 20.297 1 50.56 2 THR B O 1
ATOM 1728 N N . ALA B 1 3 ? 6.383 23.328 20.203 1 57.59 3 ALA B N 1
ATOM 1729 C CA . ALA B 1 3 ? 7.449 22.344 20.047 1 57.59 3 ALA B CA 1
ATOM 1730 C C . ALA B 1 3 ? 8.312 22.672 18.828 1 57.59 3 ALA B C 1
ATOM 1732 O O . ALA B 1 3 ? 7.805 22.828 17.719 1 57.59 3 ALA B O 1
ATOM 1733 N N . THR B 1 4 ? 9.562 23.172 19.047 1 75.69 4 THR B N 1
ATOM 1734 C CA . THR B 1 4 ? 10.469 23.625 18 1 75.69 4 THR B CA 1
ATOM 1735 C C . THR B 1 4 ? 11.289 22.469 17.453 1 75.69 4 THR B C 1
ATOM 1737 O O . THR B 1 4 ? 11.711 22.484 16.297 1 75.69 4 THR B O 1
ATOM 1740 N N . ASP B 1 5 ? 11.289 21.391 18.219 1 89.88 5 ASP B N 1
ATOM 1741 C CA . ASP B 1 5 ? 12.109 20.25 17.828 1 89.88 5 ASP B CA 1
ATOM 1742 C C . ASP B 1 5 ? 11.289 18.969 17.797 1 89.88 5 ASP B C 1
ATOM 1744 O O . ASP B 1 5 ? 10.703 18.578 18.812 1 89.88 5 ASP B O 1
ATOM 1748 N N . PRO B 1 6 ? 11.203 18.266 16.672 1 95.38 6 PRO B N 1
ATOM 1749 C CA . PRO B 1 6 ? 10.422 17.031 16.609 1 95.38 6 PRO B CA 1
ATOM 1750 C C . PRO B 1 6 ? 10.789 16.031 17.703 1 95.38 6 PRO B C 1
ATOM 1752 O O . PRO B 1 6 ? 9.938 15.273 18.156 1 95.38 6 PRO B O 1
ATOM 1755 N N . THR B 1 7 ? 12.039 16.062 18.219 1 94.44 7 THR B N 1
ATOM 1756 C CA . THR B 1 7 ? 12.508 15.062 19.188 1 94.44 7 THR B CA 1
ATOM 1757 C C . THR B 1 7 ? 11.961 15.352 20.578 1 94.44 7 THR B C 1
ATOM 1759 O O . THR B 1 7 ? 12.039 14.5 21.469 1 94.44 7 THR B O 1
ATOM 1762 N N . ASP B 1 8 ? 11.422 16.531 20.781 1 94.12 8 ASP B N 1
ATOM 1763 C CA . ASP B 1 8 ? 10.719 16.812 22.031 1 94.12 8 ASP B CA 1
ATOM 1764 C C . ASP B 1 8 ? 9.414 16.031 22.125 1 94.12 8 ASP B C 1
ATOM 1766 O O . ASP B 1 8 ? 8.906 15.789 23.219 1 94.12 8 ASP B O 1
ATOM 1770 N N . HIS B 1 9 ? 8.922 15.641 20.953 1 95.12 9 HIS B N 1
ATOM 1771 C CA . HIS B 1 9 ? 7.598 15.039 20.891 1 95.12 9 HIS B CA 1
ATOM 1772 C C . HIS B 1 9 ? 7.672 13.594 20.422 1 95.12 9 HIS B C 1
ATOM 1774 O O . HIS B 1 9 ? 6.828 12.773 20.797 1 95.12 9 HIS B O 1
ATOM 1780 N N . PHE B 1 10 ? 8.656 13.281 19.609 1 96.56 10 PHE B N 1
ATOM 1781 C CA . PHE B 1 10 ? 8.812 11.969 19 1 96.56 10 PHE B CA 1
ATOM 1782 C C . PHE B 1 10 ? 10.188 11.391 19.281 1 96.56 10 PHE B C 1
ATOM 1784 O O . PHE B 1 10 ? 11.086 12.109 19.734 1 96.56 10 PHE B O 1
ATOM 1791 N N . ASP B 1 11 ? 10.367 10.086 19.141 1 96.31 11 ASP B N 1
ATOM 1792 C CA . ASP B 1 11 ? 11.68 9.461 18.984 1 96.31 11 ASP B CA 1
ATOM 1793 C C . ASP B 1 11 ? 12.125 9.477 17.531 1 96.31 11 ASP B C 1
ATOM 1795 O O . ASP B 1 11 ? 11.367 9.109 16.625 1 96.31 11 ASP B O 1
ATOM 1799 N N . GLU B 1 12 ? 13.297 10 17.344 1 97.25 12 GLU B N 1
ATOM 1800 C CA . GLU B 1 12 ? 13.883 9.875 16.016 1 97.25 12 GLU B CA 1
ATOM 1801 C C . GLU B 1 12 ? 14.273 8.43 15.719 1 97.25 12 GLU B C 1
ATOM 1803 O O . GLU B 1 12 ? 14.812 7.738 16.594 1 97.25 12 GLU B O 1
ATOM 1808 N N . ILE B 1 13 ? 14.008 8.008 14.492 1 96.25 13 ILE B N 1
ATOM 1809 C CA . ILE B 1 13 ? 14.344 6.641 14.109 1 96.25 13 ILE B CA 1
ATOM 1810 C C . ILE B 1 13 ? 15.141 6.652 12.805 1 96.25 13 ILE B C 1
ATOM 1812 O O . ILE B 1 13 ? 15.203 7.676 12.125 1 96.25 13 ILE B O 1
ATOM 1816 N N . SER B 1 14 ? 15.797 5.453 12.523 1 95.25 14 SER B N 1
ATOM 1817 C CA . SER B 1 14 ? 16.578 5.363 11.297 1 95.25 14 SER B CA 1
ATOM 1818 C C . SER B 1 14 ? 15.688 5.395 10.062 1 95.25 14 SER B C 1
ATOM 1820 O O . SER B 1 14 ? 14.5 5.086 10.141 1 95.25 14 SER B O 1
ATOM 1822 N N . GLN B 1 15 ? 16.281 5.75 8.914 1 95.19 15 GLN B N 1
ATOM 1823 C CA . GLN B 1 15 ? 15.562 5.695 7.648 1 95.19 15 GLN B CA 1
ATOM 1824 C C . GLN B 1 15 ? 14.984 4.305 7.402 1 95.19 15 GLN B C 1
ATOM 1826 O O . GLN B 1 15 ? 13.836 4.168 6.98 1 95.19 15 GLN B O 1
ATOM 1831 N N . PHE B 1 16 ? 15.836 3.357 7.727 1 92.56 16 PHE B N 1
ATOM 1832 C CA . PHE B 1 16 ? 15.414 1.979 7.512 1 92.56 16 PHE B CA 1
ATOM 1833 C C . PHE B 1 16 ? 14.234 1.63 8.406 1 92.56 16 PHE B C 1
ATOM 1835 O O . PHE B 1 16 ? 13.273 1.004 7.953 1 92.56 16 PHE B O 1
ATOM 1842 N N . ASP B 1 17 ? 14.211 2.082 9.586 1 91.62 17 ASP B N 1
ATOM 1843 C CA . ASP B 1 17 ? 13.156 1.752 10.547 1 91.62 17 ASP B CA 1
ATOM 1844 C C . ASP B 1 17 ? 11.859 2.48 10.211 1 91.62 17 ASP B C 1
ATOM 1846 O O . ASP B 1 17 ? 10.789 2.121 10.711 1 91.62 17 ASP B O 1
ATOM 1850 N N . SER B 1 18 ? 11.906 3.473 9.383 1 94.31 18 SER B N 1
ATOM 1851 C CA . SER B 1 18 ? 10.711 4.207 8.992 1 94.31 18 SER B CA 1
ATOM 1852 C C . SER B 1 18 ? 9.719 3.305 8.273 1 94.31 18 SER B C 1
ATOM 1854 O O . SER B 1 18 ? 8.516 3.578 8.258 1 94.31 18 SER B O 1
ATOM 1856 N N . LYS B 1 19 ? 10.188 2.221 7.715 1 91.75 19 LYS B N 1
ATOM 1857 C CA . LYS B 1 19 ? 9.336 1.268 7.016 1 91.75 19 LYS B CA 1
ATOM 1858 C C . LYS B 1 19 ? 8.336 0.624 7.969 1 91.75 19 LYS B C 1
ATOM 1860 O O . LYS B 1 19 ? 7.352 0.02 7.535 1 91.75 19 LYS B O 1
ATOM 1865 N N . SER B 1 20 ? 8.594 0.734 9.211 1 88.75 20 SER B N 1
ATOM 1866 C CA . SER B 1 20 ? 7.75 0.1 10.219 1 88.75 20 SER B CA 1
ATOM 1867 C C . SER B 1 20 ? 6.543 0.973 10.555 1 88.75 20 SER B C 1
ATOM 1869 O O . SER B 1 20 ? 5.609 0.52 11.219 1 88.75 20 SER B O 1
ATOM 1871 N N . LEU B 1 21 ? 6.492 2.164 10.078 1 90.75 21 LEU B N 1
ATOM 1872 C CA . LEU B 1 21 ? 5.5 3.127 10.547 1 90.75 21 LEU B CA 1
ATOM 1873 C C . LEU B 1 21 ? 4.148 2.871 9.891 1 90.75 21 LEU B C 1
ATOM 1875 O O . LEU B 1 21 ? 3.109 3.275 10.414 1 90.75 21 LEU B O 1
ATOM 1879 N N . PHE B 1 22 ? 4.199 2.277 8.711 1 89.62 22 PHE B N 1
ATOM 1880 C CA . PHE B 1 22 ? 2.955 2.01 7.996 1 89.62 22 PHE B CA 1
ATOM 1881 C C . PHE B 1 22 ? 2.662 0.516 7.961 1 89.62 22 PHE B C 1
ATOM 1883 O O . PHE B 1 22 ? 3.219 -0.212 7.137 1 89.62 22 PHE B O 1
ATOM 1890 N N . LYS B 1 23 ? 1.87 0.096 8.922 1 83.69 23 LYS B N 1
ATOM 1891 C CA . LYS B 1 23 ? 1.451 -1.296 9.055 1 83.69 23 LYS B CA 1
ATOM 1892 C C . LYS B 1 23 ? -0.07 -1.41 9.102 1 83.69 23 LYS B C 1
ATOM 1894 O O . LYS B 1 23 ? -0.752 -0.49 9.555 1 83.69 23 LYS B O 1
ATOM 1899 N N . PRO B 1 24 ? -0.617 -2.484 8.609 1 85.69 24 PRO B N 1
ATOM 1900 C CA . PRO B 1 24 ? 0.054 -3.602 7.945 1 85.69 24 PRO B CA 1
ATOM 1901 C C . PRO B 1 24 ? 0.466 -3.271 6.512 1 85.69 24 PRO B C 1
ATOM 1903 O O . PRO B 1 24 ? -0.004 -2.283 5.941 1 85.69 24 PRO B O 1
ATOM 1906 N N . LYS B 1 25 ? 1.43 -4.137 6.012 1 85.12 25 LYS B N 1
ATOM 1907 C CA . LYS B 1 25 ? 1.724 -4.055 4.582 1 85.12 25 LYS B CA 1
ATOM 1908 C C . LYS B 1 25 ? 0.732 -4.883 3.77 1 85.12 25 LYS B C 1
ATOM 1910 O O . LYS B 1 25 ? 0.367 -5.992 4.168 1 85.12 25 LYS B O 1
ATOM 1915 N N . VAL B 1 26 ? 0.327 -4.277 2.693 1 85.12 26 VAL B N 1
ATOM 1916 C CA . VAL B 1 26 ? -0.494 -5.016 1.738 1 85.12 26 VAL B CA 1
ATOM 1917 C C . VAL B 1 26 ? 0.403 -5.746 0.743 1 85.12 26 VAL B C 1
ATOM 1919 O O . VAL B 1 26 ? 1.14 -5.117 -0.02 1 85.12 26 VAL B O 1
ATOM 1922 N N . VAL B 1 27 ? 0.313 -7.094 0.832 1 92.38 27 VAL B N 1
ATOM 1923 C CA . VAL B 1 27 ? 1.216 -7.891 0.009 1 92.38 27 VAL B CA 1
ATOM 1924 C C . VAL B 1 27 ? 0.413 -8.672 -1.027 1 92.38 27 VAL B C 1
ATOM 1926 O O . VAL B 1 27 ? -0.713 -9.102 -0.758 1 92.38 27 VAL B O 1
ATOM 1929 N N . SER B 1 28 ? 0.947 -8.789 -2.156 1 96.19 28 SER B N 1
ATOM 1930 C CA . SER B 1 28 ? 0.383 -9.609 -3.225 1 96.19 28 SER B CA 1
ATOM 1931 C C . SER B 1 28 ? 1.344 -10.719 -3.637 1 96.19 28 SER B C 1
ATOM 1933 O O . SER B 1 28 ? 2.559 -10.594 -3.467 1 96.19 28 SER B O 1
ATOM 1935 N N . LEU B 1 29 ? 0.78 -11.797 -4.043 1 98 29 LEU B N 1
ATOM 1936 C CA . LEU B 1 29 ? 1.524 -12.75 -4.855 1 98 29 LEU B CA 1
ATOM 1937 C C . LEU B 1 29 ? 1.404 -12.414 -6.34 1 98 29 LEU B C 1
ATOM 1939 O O . LEU B 1 29 ? 0.329 -12.547 -6.926 1 98 29 LEU B O 1
ATOM 1943 N N . VAL B 1 30 ? 2.496 -11.953 -6.902 1 98.94 30 VAL B N 1
ATOM 1944 C CA . VAL B 1 30 ? 2.525 -11.578 -8.312 1 98.94 30 VAL B CA 1
ATOM 1945 C C . VAL B 1 30 ? 2.855 -12.805 -9.164 1 98.94 30 VAL B C 1
ATOM 1947 O O . VAL B 1 30 ? 3.902 -13.43 -8.984 1 98.94 30 VAL B O 1
ATOM 1950 N N . VAL B 1 31 ? 1.937 -13.109 -10.086 1 98.94 31 VAL B N 1
ATOM 1951 C CA . VAL B 1 31 ? 2.148 -14.242 -10.977 1 98.94 31 VAL B CA 1
ATOM 1952 C C . VAL B 1 31 ? 2.512 -13.742 -12.375 1 98.94 31 VAL B C 1
ATOM 1954 O O . VAL B 1 31 ? 1.906 -12.789 -12.875 1 98.94 31 VAL B O 1
ATOM 1957 N N . THR B 1 32 ? 3.537 -14.266 -12.914 1 98.94 32 THR B N 1
ATOM 1958 C CA . THR B 1 32 ? 3.955 -14.008 -14.289 1 98.94 32 THR B CA 1
ATOM 1959 C C . THR B 1 32 ? 4.133 -15.312 -15.055 1 98.94 32 THR B C 1
ATOM 1961 O O . THR B 1 32 ? 4.141 -16.391 -14.461 1 98.94 32 THR B O 1
ATOM 1964 N N . ASN B 1 33 ? 4.176 -15.18 -16.359 1 98.81 33 ASN B N 1
ATOM 1965 C CA . ASN B 1 33 ? 4.297 -16.359 -17.203 1 98.81 33 ASN B CA 1
ATOM 1966 C C . ASN B 1 33 ? 4.887 -16.016 -18.562 1 98.81 33 ASN B C 1
ATOM 1968 O O . ASN B 1 33 ? 4.625 -14.93 -19.094 1 98.81 33 ASN B O 1
ATOM 1972 N N . SER B 1 34 ? 5.691 -16.891 -19.047 1 97.94 34 SER B N 1
ATOM 1973 C CA . SER B 1 34 ? 6.129 -16.859 -20.453 1 97.94 34 SER B CA 1
ATOM 1974 C C . SER B 1 34 ? 6.258 -18.281 -21.016 1 97.94 34 SER B C 1
ATOM 1976 O O . SER B 1 34 ? 6.453 -19.234 -20.266 1 97.94 34 SER B O 1
ATOM 1978 N N . PRO B 1 35 ? 6.047 -18.359 -22.328 1 95.94 35 PRO B N 1
ATOM 1979 C CA . PRO B 1 35 ? 6.227 -19.688 -22.938 1 95.94 35 PRO B CA 1
ATOM 1980 C C . PRO B 1 35 ? 7.609 -20.281 -22.672 1 95.94 35 PRO B C 1
ATOM 1982 O O . PRO B 1 35 ? 7.754 -21.5 -22.578 1 95.94 35 PRO B O 1
ATOM 1985 N N . GLU B 1 36 ? 8.672 -19.516 -22.484 1 95.19 36 GLU B N 1
ATOM 1986 C CA . GLU B 1 36 ? 10.055 -19.953 -22.312 1 95.19 36 GLU B CA 1
ATOM 1987 C C . GLU B 1 36 ? 10.312 -20.453 -20.891 1 95.19 36 GLU B C 1
ATOM 1989 O O . GLU B 1 36 ? 11.039 -21.422 -20.703 1 95.19 36 GLU B O 1
ATOM 1994 N N . THR B 1 37 ? 9.688 -19.812 -19.922 1 95.69 37 THR B N 1
ATOM 1995 C CA . THR B 1 37 ? 10.086 -20.062 -18.531 1 95.69 37 THR B CA 1
ATOM 1996 C C . THR B 1 37 ? 8.977 -20.766 -17.766 1 95.69 37 THR B C 1
ATOM 1998 O O . THR B 1 37 ? 9.227 -21.375 -16.719 1 95.69 37 THR B O 1
ATOM 2001 N N . GLY B 1 38 ? 7.766 -20.625 -18.328 1 97.5 38 GLY B N 1
ATOM 2002 C CA . GLY B 1 38 ? 6.633 -21.031 -17.516 1 97.5 38 GLY B CA 1
ATOM 2003 C C . GLY B 1 38 ? 6.273 -20.016 -16.438 1 97.5 38 GLY B C 1
ATOM 2004 O O . GLY B 1 38 ? 6.875 -18.953 -16.375 1 97.5 38 GLY B O 1
ATOM 2005 N N . PRO B 1 39 ? 5.281 -20.406 -15.594 1 98.62 39 PRO B N 1
ATOM 2006 C CA . PRO B 1 39 ? 4.781 -19.453 -14.594 1 98.62 39 PRO B CA 1
ATOM 2007 C C . PRO B 1 39 ? 5.734 -19.281 -13.406 1 98.62 39 PRO B C 1
ATOM 2009 O O . PRO B 1 39 ? 6.488 -20.203 -13.086 1 98.62 39 PRO B O 1
ATOM 2012 N N . ASN B 1 40 ? 5.754 -18.141 -12.812 1 98.75 40 ASN B N 1
ATOM 2013 C CA . ASN B 1 40 ? 6.5 -17.75 -11.617 1 98.75 40 ASN B CA 1
ATOM 2014 C C . ASN B 1 40 ? 5.637 -16.953 -10.656 1 98.75 40 ASN B C 1
ATOM 2016 O O . ASN B 1 40 ? 4.68 -16.297 -11.07 1 98.75 40 ASN B O 1
ATOM 2020 N N . VAL B 1 41 ? 5.938 -17.109 -9.375 1 98.81 41 VAL B N 1
ATOM 2021 C CA . VAL B 1 41 ? 5.242 -16.344 -8.352 1 98.81 41 VAL B CA 1
ATOM 2022 C C . VAL B 1 41 ? 6.254 -15.555 -7.516 1 98.81 41 VAL B C 1
ATOM 2024 O O . VAL B 1 41 ? 7.312 -16.078 -7.16 1 98.81 41 VAL B O 1
ATOM 2027 N N . MET B 1 42 ? 5.957 -14.305 -7.227 1 98.56 42 MET B N 1
ATOM 2028 C CA . MET B 1 42 ? 6.777 -13.438 -6.383 1 98.56 42 MET B CA 1
ATOM 2029 C C . MET B 1 42 ? 5.918 -12.703 -5.359 1 98.56 42 MET B C 1
ATOM 2031 O O . MET B 1 42 ? 4.863 -12.172 -5.699 1 98.56 42 MET B O 1
ATOM 2035 N N . THR B 1 43 ? 6.348 -12.75 -4.105 1 96.06 43 THR B N 1
ATOM 2036 C CA . THR B 1 43 ? 5.723 -11.906 -3.096 1 96.06 43 THR B CA 1
ATOM 2037 C C . THR B 1 43 ? 6.152 -10.453 -3.262 1 96.06 43 THR B C 1
ATOM 2039 O O . THR B 1 43 ? 7.344 -10.164 -3.373 1 96.06 43 THR B O 1
ATOM 2042 N N . ALA B 1 44 ? 5.188 -9.539 -3.32 1 96.62 44 ALA B N 1
ATOM 2043 C CA . ALA B 1 44 ? 5.516 -8.133 -3.545 1 96.62 44 ALA B CA 1
ATOM 2044 C C . ALA B 1 44 ? 4.602 -7.219 -2.73 1 96.62 44 ALA B C 1
ATOM 2046 O O . ALA B 1 44 ? 3.398 -7.473 -2.619 1 96.62 44 ALA B O 1
ATOM 2047 N N . SER B 1 45 ? 5.203 -6.168 -2.201 1 94.62 45 SER B N 1
ATOM 2048 C CA . SER B 1 45 ? 4.43 -5.129 -1.534 1 94.62 45 SER B CA 1
ATOM 2049 C C . SER B 1 45 ? 4.594 -3.781 -2.232 1 94.62 45 SER B C 1
ATOM 2051 O O . SER B 1 45 ? 3.939 -2.803 -1.865 1 94.62 45 SER B O 1
ATOM 2053 N N . TRP B 1 46 ? 5.488 -3.693 -3.238 1 97.38 46 TRP B N 1
ATOM 2054 C CA . TRP B 1 46 ? 5.734 -2.434 -3.934 1 97.38 46 TRP B CA 1
ATOM 2055 C C . TRP B 1 46 ? 4.828 -2.297 -5.152 1 97.38 46 TRP B C 1
ATOM 2057 O O . TRP B 1 46 ? 5.285 -2.424 -6.289 1 97.38 46 TRP B O 1
ATOM 2067 N N . TRP B 1 47 ? 3.602 -2.066 -4.895 1 97.75 47 TRP B N 1
ATOM 2068 C CA . TRP B 1 47 ? 2.559 -1.829 -5.887 1 97.75 47 TRP B CA 1
ATOM 2069 C C . TRP B 1 47 ? 1.446 -0.958 -5.309 1 97.75 47 TRP B C 1
ATOM 2071 O O . TRP B 1 47 ? 1.312 -0.839 -4.09 1 97.75 47 TRP B O 1
ATOM 2081 N N . MET B 1 48 ? 0.704 -0.301 -6.188 1 97.19 48 MET B N 1
ATOM 2082 C CA . MET B 1 48 ? -0.366 0.595 -5.758 1 97.19 48 MET B CA 1
ATOM 2083 C C . MET B 1 48 ? -1.368 0.826 -6.883 1 97.19 48 MET B C 1
ATOM 2085 O O . MET B 1 48 ? -1.06 0.592 -8.055 1 97.19 48 MET B O 1
ATOM 2089 N N . LEU B 1 49 ? -2.607 1.201 -6.516 1 96.75 49 LEU B N 1
ATOM 2090 C CA . LEU B 1 49 ? -3.514 1.764 -7.508 1 96.75 49 LEU B CA 1
ATOM 2091 C C . LEU B 1 49 ? -2.887 2.975 -8.195 1 96.75 49 LEU B C 1
ATOM 2093 O O . LEU B 1 49 ? -2.184 3.76 -7.555 1 96.75 49 LEU B O 1
ATOM 2097 N N . ALA B 1 50 ? -3.164 3.064 -9.516 1 97.44 50 ALA B N 1
ATOM 2098 C CA . ALA B 1 50 ? -2.451 4.113 -10.234 1 97.44 50 ALA B CA 1
ATOM 2099 C C . ALA B 1 50 ? -3.338 4.746 -11.305 1 97.44 50 ALA B C 1
ATOM 2101 O O . ALA B 1 50 ? -2.842 5.355 -12.258 1 97.44 50 ALA B O 1
ATOM 2102 N N . GLY B 1 51 ? -4.586 4.539 -11.227 1 96.31 51 GLY B N 1
ATOM 2103 C CA . GLY B 1 51 ? -5.492 5.176 -12.172 1 96.31 51 GLY B CA 1
ATOM 2104 C C . GLY B 1 51 ? -6.844 4.492 -12.258 1 96.31 51 GLY B C 1
ATOM 2105 O O . GLY B 1 51 ? -6.957 3.297 -11.977 1 96.31 51 GLY B O 1
ATOM 2106 N N . TYR B 1 52 ? -7.887 5.215 -12.805 1 94.94 52 TYR B N 1
ATOM 2107 C CA . TYR B 1 52 ? -9.25 4.691 -12.812 1 94.94 52 TYR B CA 1
ATOM 2108 C C . TYR B 1 52 ? -9.766 4.516 -14.234 1 94.94 52 TYR B C 1
ATOM 2110 O O . TYR B 1 52 ? -10.75 3.811 -14.461 1 94.94 52 TYR B O 1
ATOM 2118 N N . ASP B 1 53 ? -9.141 5.125 -15.156 1 92.31 53 ASP B N 1
ATOM 2119 C CA . ASP B 1 53 ? -9.688 5.098 -16.516 1 92.31 53 ASP B CA 1
ATOM 2120 C C . ASP B 1 53 ? -8.594 4.793 -17.531 1 92.31 53 ASP B C 1
ATOM 2122 O O . ASP B 1 53 ? -7.969 5.707 -18.078 1 92.31 53 ASP B O 1
ATOM 2126 N N . PRO B 1 54 ? -8.5 3.553 -17.859 1 94.5 54 PRO B N 1
ATOM 2127 C CA . PRO B 1 54 ? -9.062 2.393 -17.172 1 94.5 54 PRO B CA 1
ATOM 2128 C C . PRO B 1 54 ? -8.43 2.158 -15.805 1 94.5 54 PRO B C 1
ATOM 2130 O O . PRO B 1 54 ? -7.406 2.771 -15.477 1 94.5 54 PRO B O 1
ATOM 2133 N N . LEU B 1 55 ? -9.109 1.321 -14.969 1 97.69 55 LEU B N 1
ATOM 2134 C CA . LEU B 1 55 ? -8.5 0.957 -13.695 1 97.69 55 LEU B CA 1
ATOM 2135 C C . LEU B 1 55 ? -7.152 0.278 -13.906 1 97.69 55 LEU B C 1
ATOM 2137 O O . LEU B 1 55 ? -7.027 -0.618 -14.742 1 97.69 55 LEU B O 1
ATOM 2141 N N . ARG B 1 56 ? -6.137 0.755 -13.203 1 98.12 56 ARG B N 1
ATOM 2142 C CA . ARG B 1 56 ? -4.793 0.207 -13.375 1 98.12 56 ARG B CA 1
ATOM 2143 C C . ARG B 1 56 ? -4.012 0.239 -12.07 1 98.12 56 ARG B C 1
ATOM 2145 O O . ARG B 1 56 ? -4.297 1.056 -11.188 1 98.12 56 ARG B O 1
ATOM 2152 N N . TYR B 1 57 ? -3.121 -0.648 -11.953 1 98.44 57 TYR B N 1
ATOM 2153 C CA . TYR B 1 57 ? -2.16 -0.711 -10.859 1 98.44 57 TYR B CA 1
ATOM 2154 C C . TYR B 1 57 ? -0.742 -0.47 -11.359 1 98.44 57 TYR B C 1
ATOM 2156 O O . TYR B 1 57 ? -0.44 -0.722 -12.531 1 98.44 57 TYR B O 1
ATOM 2164 N N . GLN B 1 58 ? 0.101 0.14 -10.531 1 98.75 58 GLN B N 1
ATOM 2165 C CA . GLN B 1 58 ? 1.538 0.188 -10.781 1 98.75 58 GLN B CA 1
ATOM 2166 C C . GLN B 1 58 ? 2.275 -0.851 -9.945 1 98.75 58 GLN B C 1
ATOM 2168 O O . GLN B 1 58 ? 2.004 -1.001 -8.75 1 98.75 58 GLN B O 1
ATOM 2173 N N . LEU B 1 59 ? 3.17 -1.589 -10.531 1 98.88 59 LEU B N 1
ATOM 2174 C CA . LEU B 1 59 ? 4 -2.611 -9.906 1 98.88 59 LEU B CA 1
ATOM 2175 C C . LEU B 1 59 ? 5.48 -2.312 -10.117 1 98.88 59 LEU B C 1
ATOM 2177 O O . LEU B 1 59 ? 5.93 -2.133 -11.25 1 98.88 59 LEU B O 1
ATOM 2181 N N . ALA B 1 60 ? 6.219 -2.176 -9.023 1 98.81 60 ALA B N 1
ATOM 2182 C CA . ALA B 1 60 ? 7.672 -2.023 -9.102 1 98.81 60 ALA B CA 1
ATOM 2183 C C . ALA B 1 60 ? 8.367 -3.381 -9.055 1 98.81 60 ALA B C 1
ATOM 2185 O O . ALA B 1 60 ? 8.094 -4.195 -8.172 1 98.81 60 ALA B O 1
ATOM 2186 N N . VAL B 1 61 ? 9.242 -3.623 -10.031 1 98.81 61 VAL B N 1
ATOM 2187 C CA . VAL B 1 61 ? 9.945 -4.898 -10.094 1 98.81 61 VAL B CA 1
ATOM 2188 C C . VAL B 1 61 ? 11.453 -4.648 -10.227 1 98.81 61 VAL B C 1
ATOM 2190 O O . VAL B 1 61 ? 11.891 -3.967 -11.156 1 98.81 61 VAL B O 1
ATOM 2193 N N . SER B 1 62 ? 12.227 -5.195 -9.297 1 98.44 62 SER B N 1
ATOM 2194 C CA . SER B 1 62 ? 13.68 -5.098 -9.367 1 98.44 62 SER B CA 1
ATOM 2195 C C . SER B 1 62 ? 14.227 -5.852 -10.578 1 98.44 62 SER B C 1
ATOM 2197 O O . SER B 1 62 ? 13.75 -6.945 -10.898 1 98.44 62 SER B O 1
ATOM 2199 N N . HIS B 1 63 ? 15.227 -5.324 -11.172 1 98.38 63 HIS B N 1
ATOM 2200 C CA . HIS B 1 63 ? 15.836 -5.922 -12.359 1 98.38 63 HIS B CA 1
ATOM 2201 C C . HIS B 1 63 ? 16.5 -7.258 -12.023 1 98.38 63 HIS B C 1
ATOM 2203 O O . HIS B 1 63 ? 16.766 -8.062 -12.922 1 98.38 63 HIS B O 1
ATOM 2209 N N . LYS B 1 64 ? 16.766 -7.512 -10.773 1 97.56 64 LYS B N 1
ATOM 2210 C CA . LYS B 1 64 ? 17.453 -8.727 -10.375 1 97.56 64 LYS B CA 1
ATOM 2211 C C . LYS B 1 64 ? 16.5 -9.906 -10.273 1 97.56 64 LYS B C 1
ATOM 2213 O O . LYS B 1 64 ? 16.922 -11.062 -10.164 1 97.56 64 LYS B O 1
ATOM 2218 N N . THR B 1 65 ? 15.211 -9.688 -10.352 1 98.19 65 THR B N 1
ATOM 2219 C CA . THR B 1 65 ? 14.234 -10.742 -10.109 1 98.19 65 THR B CA 1
ATOM 2220 C C . THR B 1 65 ? 13.961 -11.531 -11.391 1 98.19 65 THR B C 1
ATOM 2222 O O . THR B 1 65 ? 14.078 -10.992 -12.492 1 98.19 65 THR B O 1
ATOM 2225 N N . HIS B 1 66 ? 13.609 -12.789 -11.195 1 98.56 66 HIS B N 1
ATOM 2226 C CA . HIS B 1 66 ? 13.109 -13.594 -12.305 1 98.56 66 HIS B CA 1
ATOM 2227 C C . HIS B 1 66 ? 11.836 -13 -12.891 1 98.56 66 HIS B C 1
ATOM 2229 O O . HIS B 1 66 ? 11.625 -13.039 -14.102 1 98.56 66 HIS B O 1
ATOM 2235 N N . THR B 1 67 ? 10.977 -12.484 -12.062 1 98.81 67 THR B N 1
ATOM 2236 C CA . THR B 1 67 ? 9.734 -11.82 -12.453 1 98.81 67 THR B CA 1
ATOM 2237 C C . THR B 1 67 ? 10.008 -10.742 -13.5 1 98.81 67 THR B C 1
ATOM 2239 O O . THR B 1 67 ? 9.281 -10.633 -14.492 1 98.81 67 THR B O 1
ATOM 2242 N N . TYR B 1 68 ? 11.117 -9.992 -13.32 1 98.81 68 TYR B N 1
ATOM 2243 C CA . TYR B 1 68 ? 11.492 -8.945 -14.266 1 98.81 68 TYR B CA 1
ATOM 2244 C C . TYR B 1 68 ? 11.727 -9.516 -15.656 1 98.81 68 TYR B C 1
ATOM 2246 O O . TYR B 1 68 ? 11.156 -9.039 -16.641 1 98.81 68 TYR B O 1
ATOM 2254 N N . ASP B 1 69 ? 12.5 -10.531 -15.758 1 98.69 69 ASP B N 1
ATOM 2255 C CA . ASP B 1 69 ? 12.812 -11.164 -17.031 1 98.69 69 ASP B CA 1
ATOM 2256 C C . ASP B 1 69 ? 11.539 -11.648 -17.734 1 98.69 69 ASP B C 1
ATOM 2258 O O . ASP B 1 69 ? 11.398 -11.484 -18.953 1 98.69 69 ASP B O 1
ATOM 2262 N N . ILE B 1 70 ? 10.664 -12.18 -16.953 1 98.81 70 ILE B N 1
ATOM 2263 C CA . ILE B 1 70 ? 9.461 -12.789 -17.531 1 98.81 70 ILE B CA 1
ATOM 2264 C C . ILE B 1 70 ? 8.523 -11.695 -18.047 1 98.81 70 ILE B C 1
ATOM 2266 O O . ILE B 1 70 ? 7.984 -11.805 -19.141 1 98.81 70 ILE B O 1
ATOM 2270 N N . ILE B 1 71 ? 8.273 -10.617 -17.25 1 98.75 71 ILE B N 1
ATOM 2271 C CA . ILE B 1 71 ? 7.371 -9.555 -17.672 1 98.75 71 ILE B CA 1
ATOM 2272 C C . ILE B 1 71 ? 7.906 -8.883 -18.938 1 98.75 71 ILE B C 1
ATOM 2274 O O . ILE B 1 71 ? 7.129 -8.477 -19.797 1 98.75 71 ILE B O 1
ATOM 2278 N N . GLU B 1 72 ? 9.234 -8.797 -19.047 1 98.44 72 GLU B N 1
ATOM 2279 C CA . GLU B 1 72 ? 9.844 -8.203 -20.234 1 98.44 72 GLU B CA 1
ATOM 2280 C C . GLU B 1 72 ? 9.547 -9.031 -21.484 1 98.44 72 GLU B C 1
ATOM 2282 O O . GLU B 1 72 ? 9.469 -8.492 -22.594 1 98.44 72 GLU B O 1
ATOM 2287 N N . ARG B 1 73 ? 9.336 -10.297 -21.344 1 98.25 73 ARG B N 1
ATOM 2288 C CA . ARG B 1 73 ? 9.023 -11.195 -22.453 1 98.25 73 ARG B CA 1
ATOM 2289 C C . ARG B 1 73 ? 7.523 -11.234 -22.719 1 98.25 73 ARG B C 1
ATOM 2291 O O . ARG B 1 73 ? 7.09 -11.266 -23.875 1 98.25 73 ARG B O 1
ATOM 2298 N N . ASN B 1 74 ? 6.762 -11.344 -21.734 1 98.69 74 ASN B N 1
ATOM 2299 C CA . ASN B 1 74 ? 5.301 -11.32 -21.75 1 98.69 74 ASN B CA 1
ATOM 2300 C C . ASN B 1 74 ? 4.746 -10.25 -20.828 1 98.69 74 ASN B C 1
ATOM 2302 O O . ASN B 1 74 ? 4.598 -10.484 -19.625 1 98.69 74 ASN B O 1
ATOM 2306 N N . PRO B 1 75 ? 4.355 -9.109 -21.344 1 98.81 75 PRO B N 1
ATOM 2307 C CA . PRO B 1 75 ? 3.992 -7.957 -20.5 1 98.81 75 PRO B CA 1
ATOM 2308 C C . PRO B 1 75 ? 2.6 -8.086 -19.891 1 98.81 75 PRO B C 1
ATOM 2310 O O . PRO B 1 75 ? 1.75 -7.215 -20.094 1 98.81 75 PRO B O 1
ATOM 2313 N N . GLU B 1 76 ? 2.4 -9.18 -19.141 1 98.94 76 GLU B N 1
ATOM 2314 C CA . GLU B 1 76 ? 1.192 -9.508 -18.391 1 98.94 76 GLU B CA 1
ATOM 2315 C C . GLU B 1 76 ? 1.534 -10.055 -17 1 98.94 76 GLU B C 1
ATOM 2317 O O . GLU B 1 76 ? 2.58 -10.68 -16.812 1 98.94 76 GLU B O 1
ATOM 2322 N N . PHE B 1 77 ? 0.702 -9.766 -16.016 1 98.94 77 PHE B N 1
ATOM 2323 C CA . PHE B 1 77 ? 0.873 -10.336 -14.68 1 98.94 77 PHE B CA 1
ATOM 2324 C C . PHE B 1 77 ? -0.465 -10.422 -13.953 1 98.94 77 PHE B C 1
ATOM 2326 O O . PHE B 1 77 ? -1.453 -9.828 -14.391 1 98.94 77 PHE B O 1
ATOM 2333 N N . VAL B 1 78 ? -0.505 -11.234 -12.992 1 98.94 78 VAL B N 1
ATOM 2334 C CA . VAL B 1 78 ? -1.659 -11.359 -12.102 1 98.94 78 VAL B CA 1
ATOM 2335 C C . VAL B 1 78 ? -1.278 -10.922 -10.695 1 98.94 78 VAL B C 1
ATOM 2337 O O . VAL B 1 78 ? -0.226 -11.312 -10.18 1 98.94 78 VAL B O 1
ATOM 2340 N N . LEU B 1 79 ? -2.062 -10.031 -10.125 1 98.81 79 LEU B N 1
ATOM 2341 C CA . LEU B 1 79 ? -2.006 -9.75 -8.695 1 98.81 79 LEU B CA 1
ATOM 2342 C C . LEU B 1 79 ? -2.971 -10.648 -7.926 1 98.81 79 LEU B C 1
ATOM 2344 O O . LEU B 1 79 ? -4.188 -10.492 -8.031 1 98.81 79 LEU B O 1
ATOM 2348 N N . ALA B 1 80 ? -2.406 -11.555 -7.172 1 98 80 ALA B N 1
ATOM 2349 C CA . ALA B 1 80 ? -3.236 -12.445 -6.367 1 98 80 ALA B CA 1
ATOM 2350 C C . ALA B 1 80 ? -3.242 -12.016 -4.902 1 98 80 ALA B C 1
ATOM 2352 O O . ALA B 1 80 ? -2.182 -11.805 -4.309 1 98 80 ALA B O 1
ATOM 2353 N N . ALA B 1 81 ? -4.43 -11.797 -4.391 1 95.44 81 ALA B N 1
ATOM 2354 C CA . ALA B 1 81 ? -4.594 -11.523 -2.967 1 95.44 81 ALA B CA 1
ATOM 2355 C C . ALA B 1 81 ? -4.516 -12.805 -2.146 1 95.44 81 ALA B C 1
ATOM 2357 O O . ALA B 1 81 ? -5.398 -13.664 -2.24 1 95.44 81 ALA B O 1
ATOM 2358 N N . PRO B 1 82 ? -3.537 -12.898 -1.301 1 92.5 82 PRO B N 1
ATOM 2359 C CA . PRO B 1 82 ? -3.336 -14.18 -0.614 1 92.5 82 PRO B CA 1
ATOM 2360 C C . PRO B 1 82 ? -4.363 -14.422 0.49 1 92.5 82 PRO B C 1
ATOM 2362 O O . PRO B 1 82 ? -4.809 -13.477 1.145 1 92.5 82 PRO B O 1
ATOM 2365 N N . SER B 1 83 ? -4.664 -15.664 0.632 1 87.69 83 SER B N 1
ATOM 2366 C CA . SER B 1 83 ? -5.445 -16.094 1.787 1 87.69 83 SER B CA 1
ATOM 2367 C C . SER B 1 83 ? -4.543 -16.516 2.941 1 87.69 83 SER B C 1
ATOM 2369 O O . SER B 1 83 ? -3.322 -16.609 2.779 1 87.69 83 SER B O 1
ATOM 2371 N N . THR B 1 84 ? -5.156 -16.812 4.043 1 82 84 THR B N 1
ATOM 2372 C CA . THR B 1 84 ? -4.422 -17.234 5.23 1 82 84 THR B CA 1
ATOM 2373 C C . THR B 1 84 ? -3.758 -18.594 4.992 1 82 84 THR B C 1
ATOM 2375 O O . THR B 1 84 ? -2.787 -18.938 5.672 1 82 84 THR B O 1
ATOM 2378 N N . ASP B 1 85 ? -4.242 -19.328 4.047 1 85.06 85 ASP B N 1
ATOM 2379 C CA . ASP B 1 85 ? -3.688 -20.656 3.758 1 85.06 85 ASP B CA 1
ATOM 2380 C C . ASP B 1 85 ? -2.436 -20.547 2.891 1 85.06 85 ASP B C 1
ATOM 2382 O O . ASP B 1 85 ? -1.779 -21.547 2.611 1 85.06 85 ASP B O 1
ATOM 2386 N N . MET B 1 86 ? -2.086 -19.328 2.568 1 90.44 86 MET B N 1
ATOM 2387 C CA . MET B 1 86 ? -1.001 -19.172 1.603 1 90.44 86 MET B CA 1
ATOM 2388 C C . MET B 1 86 ? 0.216 -18.516 2.254 1 90.44 86 MET B C 1
ATOM 2390 O O . MET B 1 86 ? 1.037 -17.906 1.57 1 90.44 86 MET B O 1
ATOM 2394 N N . ILE B 1 87 ? 0.368 -18.641 3.506 1 87.12 87 ILE B N 1
ATOM 2395 C CA . ILE B 1 87 ? 1.462 -18.016 4.246 1 87.12 87 ILE B CA 1
ATOM 2396 C C . ILE B 1 87 ? 2.793 -18.625 3.795 1 87.12 87 ILE B C 1
ATOM 2398 O O . ILE B 1 87 ? 3.793 -17.906 3.676 1 87.12 87 ILE B O 1
ATOM 2402 N N . ASP B 1 88 ? 2.775 -19.938 3.58 1 89.62 88 ASP B N 1
ATOM 2403 C CA . ASP B 1 88 ? 3.996 -20.578 3.086 1 89.62 88 ASP B CA 1
ATOM 2404 C C . ASP B 1 88 ? 4.406 -20 1.733 1 89.62 88 ASP B C 1
ATOM 2406 O O . ASP B 1 88 ? 5.59 -19.734 1.493 1 89.62 88 ASP B O 1
ATOM 2410 N N . ALA B 1 89 ? 3.41 -19.797 0.912 1 93.44 89 ALA B N 1
ATOM 2411 C CA . ALA B 1 89 ? 3.691 -19.203 -0.393 1 93.44 89 ALA B CA 1
ATOM 2412 C C . ALA B 1 89 ? 4.227 -17.781 -0.247 1 93.44 89 ALA B C 1
ATOM 2414 O O . ALA B 1 89 ? 5.207 -17.422 -0.898 1 93.44 89 ALA B O 1
ATOM 2415 N N . LEU B 1 90 ? 3.604 -17.031 0.644 1 91.25 90 LEU B N 1
ATOM 2416 C CA . LEU B 1 90 ? 4.035 -15.656 0.887 1 91.25 90 LEU B CA 1
ATOM 2417 C C . LEU B 1 90 ? 5.484 -15.617 1.369 1 91.25 90 LEU B C 1
ATOM 2419 O O . LEU B 1 90 ? 6.262 -14.766 0.946 1 91.25 90 LEU B O 1
ATOM 2423 N N . THR B 1 91 ? 5.809 -16.531 2.164 1 87.81 91 THR B N 1
ATOM 2424 C CA . THR B 1 91 ? 7.137 -16.594 2.758 1 87.81 91 THR B CA 1
ATOM 2425 C C . THR B 1 91 ? 8.172 -17.016 1.724 1 87.81 91 THR B C 1
ATOM 2427 O O . THR B 1 91 ? 9.164 -16.328 1.501 1 87.81 91 THR B O 1
ATOM 2430 N N . LEU B 1 92 ? 7.91 -18.047 1.042 1 91.19 92 LEU B N 1
ATOM 2431 C CA . LEU B 1 92 ? 8.883 -18.656 0.145 1 91.19 92 LEU B CA 1
ATOM 2432 C C . LEU B 1 92 ? 9.07 -17.812 -1.113 1 91.19 92 LEU B C 1
ATOM 2434 O O . LEU B 1 92 ? 10.195 -17.625 -1.573 1 91.19 92 LEU B O 1
ATOM 2438 N N . CYS B 1 93 ? 8.039 -17.25 -1.601 1 94.94 93 CYS B N 1
ATOM 2439 C CA . CYS B 1 93 ? 8.07 -16.594 -2.898 1 94.94 93 CYS B CA 1
ATOM 2440 C C . CYS B 1 93 ? 8.695 -15.203 -2.787 1 94.94 93 CYS B C 1
ATOM 2442 O O . CYS B 1 93 ? 8.961 -14.555 -3.799 1 94.94 93 CYS B O 1
ATOM 2444 N N . GLY B 1 94 ? 8.945 -14.773 -1.586 1 90.94 94 GLY B N 1
ATOM 2445 C CA . GLY B 1 94 ? 9.672 -13.531 -1.362 1 90.94 94 GLY B CA 1
ATOM 2446 C C . GLY B 1 94 ? 11.148 -13.742 -1.097 1 90.94 94 GLY B C 1
ATOM 2447 O O . GLY B 1 94 ? 11.922 -12.781 -1.046 1 90.94 94 GLY B O 1
ATOM 2448 N N . GLN B 1 95 ? 11.555 -15.008 -1.054 1 88.62 95 GLN B N 1
ATOM 2449 C CA . GLN B 1 95 ? 12.914 -15.281 -0.604 1 88.62 95 GLN B CA 1
ATOM 2450 C C . GLN B 1 95 ? 13.688 -16.078 -1.649 1 88.62 95 GLN B C 1
ATOM 2452 O O . GLN B 1 95 ? 14.922 -16.078 -1.659 1 88.62 95 GLN B O 1
ATOM 2457 N N . VAL B 1 96 ? 12.969 -16.812 -2.482 1 92.88 96 VAL B N 1
ATOM 2458 C CA . VAL B 1 96 ? 13.602 -17.703 -3.451 1 92.88 96 VAL B CA 1
ATOM 2459 C C . VAL B 1 96 ? 13.273 -17.234 -4.867 1 92.88 96 VAL B C 1
ATOM 2461 O O . VAL B 1 96 ? 12.133 -16.875 -5.164 1 92.88 96 VAL B O 1
ATOM 2464 N N . SER B 1 97 ? 14.266 -17.297 -5.672 1 95.81 97 SER B N 1
ATOM 2465 C CA . SER B 1 97 ? 14.047 -16.953 -7.074 1 95.81 97 SER B CA 1
ATOM 2466 C C . SER B 1 97 ? 13.484 -18.141 -7.859 1 95.81 97 SER B C 1
ATOM 2468 O O . SER B 1 97 ? 13.914 -19.281 -7.66 1 95.81 97 SER B O 1
ATOM 2470 N N . GLY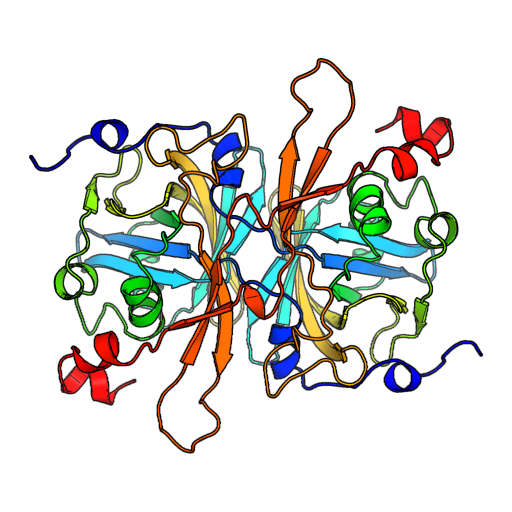 B 1 98 ? 12.57 -17.797 -8.766 1 96.62 98 GLY B N 1
ATOM 2471 C CA . GLY B 1 98 ? 12.039 -18.812 -9.664 1 96.62 98 GLY B CA 1
ATOM 2472 C C . GLY B 1 98 ? 13.086 -19.375 -10.609 1 96.62 98 GLY B C 1
ATOM 2473 O O . GLY B 1 98 ? 12.852 -20.391 -11.273 1 96.62 98 GLY B O 1
ATOM 2474 N N . ARG B 1 99 ? 14.281 -18.75 -10.719 1 96.25 99 ARG B N 1
ATOM 2475 C CA . ARG B 1 99 ? 15.383 -19.281 -11.516 1 96.25 99 ARG B CA 1
ATOM 2476 C C . ARG B 1 99 ? 15.93 -20.562 -10.898 1 96.25 99 ARG B C 1
ATOM 2478 O O . ARG B 1 99 ? 16.438 -21.438 -11.617 1 96.25 99 ARG B O 1
ATOM 2485 N N . ASP B 1 100 ? 15.812 -20.672 -9.578 1 95.06 100 ASP B N 1
ATOM 2486 C CA . ASP B 1 100 ? 16.469 -21.734 -8.836 1 95.06 100 ASP B CA 1
ATOM 2487 C C . ASP B 1 100 ? 15.469 -22.828 -8.43 1 95.06 100 ASP B C 1
ATOM 2489 O O . ASP B 1 100 ? 15.859 -23.938 -8.062 1 95.06 100 ASP B O 1
ATOM 2493 N N . LEU B 1 101 ? 14.203 -22.5 -8.469 1 95.44 101 LEU B N 1
ATOM 2494 C CA . LEU B 1 101 ? 13.172 -23.422 -7.992 1 95.44 101 LEU B CA 1
ATOM 2495 C C . LEU B 1 101 ? 11.836 -23.125 -8.672 1 95.44 101 LEU B C 1
ATOM 2497 O O . LEU B 1 101 ? 11.438 -21.969 -8.789 1 95.44 101 LEU B O 1
ATOM 2501 N N . ASP B 1 102 ? 11.242 -24.172 -9.18 1 96.62 102 ASP B N 1
ATOM 2502 C CA . ASP B 1 102 ? 9.836 -24.047 -9.539 1 96.62 102 ASP B CA 1
ATOM 2503 C C . ASP B 1 102 ? 8.961 -23.953 -8.289 1 96.62 102 ASP B C 1
ATOM 2505 O O . ASP B 1 102 ? 8.562 -24.984 -7.723 1 96.62 102 ASP B O 1
ATOM 2509 N N . LYS B 1 103 ? 8.578 -22.75 -7.973 1 97.06 103 LYS B N 1
ATOM 2510 C CA . LYS B 1 103 ? 7.93 -22.484 -6.691 1 97.06 103 LYS B CA 1
ATOM 2511 C C . LYS B 1 103 ? 6.496 -23 -6.684 1 97.06 103 LYS B C 1
ATOM 2513 O O . LYS B 1 103 ? 5.996 -23.453 -5.648 1 97.06 103 LYS B O 1
ATOM 2518 N N . ILE B 1 104 ? 5.867 -22.953 -7.785 1 97.81 104 ILE B N 1
ATOM 2519 C CA . ILE B 1 104 ? 4.488 -23.422 -7.887 1 97.81 104 ILE B CA 1
ATOM 2520 C C . ILE B 1 104 ? 4.438 -24.938 -7.66 1 97.81 104 ILE B C 1
ATOM 2522 O O . ILE B 1 104 ? 3.627 -25.422 -6.871 1 97.81 104 ILE B O 1
ATOM 2526 N N . ASP B 1 105 ? 5.301 -25.625 -8.344 1 96.88 105 ASP B N 1
ATOM 2527 C CA . ASP B 1 105 ? 5.375 -27.078 -8.188 1 96.88 105 ASP B CA 1
ATOM 2528 C C . ASP B 1 105 ? 5.805 -27.453 -6.766 1 96.88 105 ASP B C 1
ATOM 2530 O O . ASP B 1 105 ? 5.188 -28.312 -6.133 1 96.88 105 ASP B O 1
ATOM 2534 N N . HIS B 1 106 ? 6.828 -26.828 -6.25 1 96.31 106 HIS B N 1
ATOM 2535 C CA . HIS B 1 106 ? 7.383 -27.141 -4.938 1 96.31 106 HIS B CA 1
ATOM 2536 C C . HIS B 1 106 ? 6.336 -26.969 -3.842 1 96.31 106 HIS B C 1
ATOM 2538 O O . HIS B 1 106 ? 6.27 -27.781 -2.91 1 96.31 106 HIS B O 1
ATOM 2544 N N . LEU B 1 107 ? 5.5 -25.938 -3.98 1 95.94 107 LEU B N 1
ATOM 2545 C CA . LEU B 1 107 ? 4.516 -25.609 -2.953 1 95.94 107 LEU B CA 1
ATOM 2546 C C . LEU B 1 107 ? 3.189 -26.312 -3.229 1 95.94 107 LEU B C 1
ATOM 2548 O O . LEU B 1 107 ? 2.273 -26.266 -2.404 1 95.94 107 LEU B O 1
ATOM 2552 N N . GLY B 1 108 ? 3.08 -26.922 -4.355 1 96.88 108 GLY B N 1
ATOM 2553 C CA . GLY B 1 108 ? 1.823 -27.547 -4.727 1 96.88 108 GLY B CA 1
ATOM 2554 C C . GLY B 1 108 ? 0.694 -26.562 -4.922 1 96.88 108 GLY B C 1
ATOM 2555 O O . GLY B 1 108 ? -0.449 -26.828 -4.547 1 96.88 108 GLY B O 1
ATOM 2556 N N . LEU B 1 109 ? 0.992 -25.422 -5.504 1 97.38 109 LEU B N 1
ATOM 2557 C CA . LEU B 1 109 ? -0.042 -24.422 -5.742 1 97.38 109 LEU B CA 1
ATOM 2558 C C . LEU B 1 109 ? -0.949 -24.844 -6.895 1 97.38 109 LEU B C 1
ATOM 2560 O O . LEU B 1 109 ? -0.466 -25.234 -7.961 1 97.38 109 LEU B O 1
ATOM 2564 N N . GLU B 1 110 ? -2.205 -24.797 -6.617 1 97.19 110 GLU B N 1
ATOM 2565 C CA . GLU B 1 110 ? -3.168 -25.016 -7.691 1 97.19 110 GLU B CA 1
ATOM 2566 C C . GLU B 1 110 ? -3.379 -23.734 -8.5 1 97.19 110 GLU B C 1
ATOM 2568 O O . GLU B 1 110 ? -3.578 -22.656 -7.938 1 97.19 110 GLU B O 1
ATOM 2573 N N . THR B 1 111 ? -3.314 -23.922 -9.836 1 98 111 THR B N 1
ATOM 2574 C CA . THR B 1 111 ? -3.49 -22.766 -10.703 1 98 111 THR B CA 1
ATOM 2575 C C . THR B 1 111 ? -4.688 -22.953 -11.625 1 98 111 THR B C 1
ATOM 2577 O O . THR B 1 111 ? -5.125 -24.078 -11.852 1 98 111 THR B O 1
ATOM 2580 N N . ILE B 1 112 ? -5.285 -21.859 -12.055 1 97.75 112 ILE B N 1
ATOM 2581 C CA . ILE B 1 112 ? -6.367 -21.781 -13.031 1 97.75 112 ILE B CA 1
ATOM 2582 C C . ILE B 1 112 ? -5.949 -20.891 -14.203 1 97.75 112 ILE B C 1
ATOM 2584 O O . ILE B 1 112 ? -5.367 -19.828 -14 1 97.75 112 ILE B O 1
ATOM 2588 N N . PRO B 1 113 ? -6.211 -21.359 -15.414 1 97.5 113 PRO B N 1
ATOM 2589 C CA . PRO B 1 113 ? -5.848 -20.5 -16.531 1 97.5 113 PRO B CA 1
ATOM 2590 C C . PRO B 1 113 ? -6.531 -19.141 -16.484 1 97.5 113 PRO B C 1
ATOM 2592 O O . PRO B 1 113 ? -7.703 -19.047 -16.109 1 97.5 113 PRO B O 1
ATOM 2595 N N . GLY B 1 114 ? -5.746 -18.109 -16.781 1 97.75 114 GLY B N 1
ATOM 2596 C CA . GLY B 1 114 ? -6.355 -16.797 -16.938 1 97.75 114 GLY B CA 1
ATOM 2597 C C . GLY B 1 114 ? -7.324 -16.719 -18.094 1 97.75 114 GLY B C 1
ATOM 2598 O O . GLY B 1 114 ? -7.301 -17.562 -18.984 1 97.75 114 GLY B O 1
ATOM 2599 N N . GLN B 1 115 ? -8.156 -15.711 -18.078 1 97.31 115 GLN B N 1
ATOM 2600 C CA . GLN B 1 115 ? -9.133 -15.539 -19.156 1 97.31 115 GLN B CA 1
ATOM 2601 C C . GLN B 1 115 ? -8.648 -14.508 -20.172 1 97.31 115 GLN B C 1
ATOM 2603 O O . GLN B 1 115 ? -8.711 -14.742 -21.375 1 97.31 115 GLN B O 1
ATOM 2608 N N . ASP B 1 116 ? -8.172 -13.422 -19.734 1 97.75 116 ASP B N 1
ATOM 2609 C CA . ASP B 1 116 ? -7.855 -12.312 -20.625 1 97.75 116 ASP B CA 1
ATOM 2610 C C . ASP B 1 116 ? -6.348 -12.078 -20.703 1 97.75 116 ASP B C 1
ATOM 2612 O O . ASP B 1 116 ? -5.887 -11.188 -21.406 1 97.75 116 ASP B O 1
ATOM 2616 N N . VAL B 1 117 ? -5.613 -12.828 -19.906 1 98.31 117 VAL B N 1
ATOM 2617 C CA . VAL B 1 117 ? -4.156 -12.805 -19.969 1 98.31 117 VAL B CA 1
ATOM 2618 C C . VAL B 1 117 ? -3.613 -14.234 -20.031 1 98.31 117 VAL B C 1
ATOM 2620 O O . VAL B 1 117 ? -4.281 -15.172 -19.594 1 98.31 117 VAL B O 1
ATOM 2623 N N . ASP B 1 118 ? -2.408 -14.336 -20.562 1 98.38 118 ASP B N 1
ATOM 2624 C CA . ASP B 1 118 ? -1.73 -15.633 -20.594 1 98.38 118 ASP B CA 1
ATOM 2625 C C . ASP B 1 118 ? -0.882 -15.836 -19.344 1 98.38 118 ASP B C 1
ATOM 2627 O O . ASP B 1 118 ? 0.314 -16.125 -19.438 1 98.38 118 ASP B O 1
ATOM 2631 N N . VAL B 1 119 ? -1.378 -15.664 -18.219 1 98.75 119 VAL B N 1
ATOM 2632 C CA . VAL B 1 119 ? -0.824 -15.836 -16.891 1 98.75 119 VAL B CA 1
ATOM 2633 C C . VAL B 1 119 ? -1.835 -16.562 -15.992 1 98.75 119 VAL B C 1
ATOM 2635 O O . VAL B 1 119 ? -3.004 -16.172 -15.938 1 98.75 119 VAL B O 1
ATOM 2638 N N . PRO B 1 120 ? -1.485 -17.656 -15.375 1 98.69 120 PRO B N 1
ATOM 2639 C CA . PRO B 1 120 ? -2.453 -18.375 -14.547 1 98.69 120 PRO B CA 1
ATOM 2640 C C . PRO B 1 120 ? -2.805 -17.625 -13.266 1 98.69 120 PRO B C 1
ATOM 2642 O O . PRO B 1 120 ? -2.025 -16.781 -12.797 1 98.69 120 PRO B O 1
ATOM 2645 N N . LEU B 1 121 ? -4.016 -17.891 -12.758 1 98.75 121 LEU B N 1
ATOM 2646 C CA . LEU B 1 121 ? -4.492 -17.438 -11.461 1 98.75 121 LEU B CA 1
ATOM 2647 C C . LEU B 1 121 ? -4.086 -18.406 -10.359 1 98.75 121 LEU B C 1
ATOM 2649 O O . LEU B 1 121 ? -3.736 -19.562 -10.648 1 98.75 121 LEU B O 1
ATOM 2653 N N . LEU B 1 122 ? -4.059 -18 -9.148 1 98.25 122 LEU B N 1
ATOM 2654 C CA . LEU B 1 122 ? -3.863 -18.891 -8.008 1 98.25 122 LEU B CA 1
ATOM 2655 C C . LEU B 1 122 ? -5.203 -19.281 -7.387 1 98.25 122 LEU B C 1
ATOM 2657 O O . LEU B 1 122 ? -5.949 -18.422 -6.918 1 98.25 122 LEU B O 1
ATOM 2661 N N . ALA B 1 123 ? -5.449 -20.531 -7.293 1 97.31 123 ALA B N 1
ATOM 2662 C CA . ALA B 1 123 ? -6.762 -21.047 -6.906 1 97.31 123 ALA B CA 1
ATOM 2663 C C . ALA B 1 123 ? -7.051 -20.766 -5.438 1 97.31 123 ALA B C 1
ATOM 2665 O O . ALA B 1 123 ? -8.203 -20.547 -5.055 1 97.31 123 ALA B O 1
ATOM 2666 N N . ASP B 1 124 ? -6.074 -20.734 -4.613 1 94.81 124 ASP B N 1
ATOM 2667 C CA . ASP B 1 124 ? -6.273 -20.609 -3.174 1 94.81 124 ASP B CA 1
ATOM 2668 C C . ASP B 1 124 ? -6.328 -19.156 -2.74 1 94.81 124 ASP B C 1
ATOM 2670 O O . ASP B 1 124 ? -6.531 -18.859 -1.562 1 94.81 124 ASP B O 1
ATOM 2674 N N . ALA B 1 125 ? -6.141 -18.219 -3.668 1 95.06 125 ALA B N 1
ATOM 2675 C CA . ALA B 1 125 ? -6.172 -16.797 -3.344 1 95.06 125 ALA B CA 1
ATOM 2676 C C . ALA B 1 125 ? -7.594 -16.344 -3.049 1 95.06 125 ALA B C 1
ATOM 2678 O O . ALA B 1 125 ? -8.562 -16.922 -3.553 1 95.06 125 ALA B O 1
ATOM 2679 N N . VAL B 1 126 ? -7.684 -15.281 -2.254 1 92.69 126 VAL B N 1
ATOM 2680 C CA . VAL B 1 126 ? -8.969 -14.641 -1.996 1 92.69 126 VAL B CA 1
ATOM 2681 C C . VAL B 1 126 ? -9.508 -14.031 -3.287 1 92.69 126 VAL B C 1
ATOM 2683 O O . VAL B 1 126 ? -10.719 -14.016 -3.512 1 92.69 126 VAL B O 1
ATOM 2686 N N . GLY B 1 127 ? -8.625 -13.648 -4.086 1 95.88 127 GLY B N 1
ATOM 2687 C CA . GLY B 1 127 ? -8.953 -13.055 -5.375 1 95.88 127 GLY B CA 1
ATOM 2688 C C . GLY B 1 127 ? -7.75 -12.898 -6.281 1 95.88 127 GLY B C 1
ATOM 2689 O O . GLY B 1 127 ? -6.609 -13.055 -5.844 1 95.88 127 GLY B O 1
ATOM 2690 N N . ASN B 1 128 ? -8.031 -12.664 -7.523 1 98.31 128 ASN B N 1
ATOM 2691 C CA . ASN B 1 128 ? -7.035 -12.477 -8.57 1 98.31 128 ASN B CA 1
ATOM 2692 C C . ASN B 1 128 ? -7.398 -11.312 -9.484 1 98.31 128 ASN B C 1
ATOM 2694 O O . ASN B 1 128 ? -8.562 -11.148 -9.859 1 98.31 128 ASN B O 1
ATOM 2698 N N . ILE B 1 129 ? -6.398 -10.547 -9.852 1 98.81 129 ILE B N 1
ATOM 2699 C CA . ILE B 1 129 ? -6.574 -9.469 -10.812 1 98.81 129 ILE B CA 1
ATOM 2700 C C . ILE B 1 129 ? -5.668 -9.703 -12.023 1 98.81 129 ILE B C 1
ATOM 2702 O O . ILE B 1 129 ? -4.445 -9.75 -11.891 1 98.81 129 ILE B O 1
ATOM 2706 N N . GLU B 1 130 ? -6.258 -9.891 -13.188 1 98.94 130 GLU B N 1
ATOM 2707 C CA . GLU B 1 130 ? -5.516 -10 -14.445 1 98.94 130 GLU B CA 1
ATOM 2708 C C . GLU B 1 130 ? -5.094 -8.625 -14.961 1 98.94 130 GLU B C 1
ATOM 2710 O O . GLU B 1 130 ? -5.934 -7.746 -15.148 1 98.94 130 GLU B O 1
ATOM 2715 N N . CYS B 1 131 ? -3.785 -8.5 -15.234 1 98.94 131 CYS B N 1
ATOM 2716 C CA . CYS B 1 131 ? -3.281 -7.203 -15.672 1 98.94 131 CYS B CA 1
ATOM 2717 C C . CYS B 1 131 ? -2.469 -7.332 -16.953 1 98.94 131 CYS B C 1
ATOM 2719 O O . CYS B 1 131 ? -1.716 -8.289 -17.125 1 98.94 131 CYS B O 1
ATOM 2721 N N . SER B 1 132 ? -2.619 -6.363 -17.812 1 98.88 132 SER B N 1
ATOM 2722 C CA . SER B 1 132 ? -1.774 -6.191 -18.984 1 98.88 132 SER B CA 1
ATOM 2723 C C . SER B 1 132 ? -0.985 -4.891 -18.922 1 98.88 132 SER B C 1
ATOM 2725 O O . SER B 1 132 ? -1.553 -3.828 -18.656 1 98.88 132 SER B O 1
ATOM 2727 N N . VAL B 1 133 ? 0.318 -4.957 -19.172 1 98.81 133 VAL B N 1
ATOM 2728 C CA . VAL B 1 133 ? 1.166 -3.775 -19.047 1 98.81 133 VAL B CA 1
ATOM 2729 C C . VAL B 1 133 ? 0.861 -2.807 -20.188 1 98.81 133 VAL B C 1
ATOM 2731 O O . VAL B 1 133 ? 0.979 -3.164 -21.359 1 98.81 133 VAL B O 1
ATOM 2734 N N . MET B 1 134 ? 0.492 -1.617 -19.859 1 98.06 134 MET B N 1
ATOM 2735 C CA . MET B 1 134 ? 0.163 -0.61 -20.859 1 98.06 134 MET B CA 1
ATOM 2736 C C . MET B 1 134 ? 1.292 0.405 -21.016 1 98.06 134 MET B C 1
ATOM 2738 O O . MET B 1 134 ? 1.424 1.048 -22.047 1 98.06 134 MET B O 1
ATOM 2742 N N . GLU B 1 135 ? 2.07 0.648 -19.984 1 97.88 135 GLU B N 1
ATOM 2743 C CA . GLU B 1 135 ? 3.223 1.544 -19.953 1 97.88 135 GLU B CA 1
ATOM 2744 C C . GLU B 1 135 ? 4.203 1.133 -18.859 1 97.88 135 GLU B C 1
ATOM 2746 O O . GLU B 1 135 ? 3.832 0.435 -17.906 1 97.88 135 GLU B O 1
ATOM 2751 N N . SER B 1 136 ? 5.449 1.508 -19.031 1 98.12 136 SER B N 1
ATOM 2752 C CA . SER B 1 136 ? 6.453 1.28 -18 1 98.12 136 SER B CA 1
ATOM 2753 C C . SER B 1 136 ? 7.547 2.34 -18.047 1 98.12 136 SER B C 1
ATOM 2755 O O . SER B 1 136 ? 7.707 3.031 -19.047 1 98.12 136 SER B O 1
ATOM 2757 N N . PHE B 1 137 ? 8.203 2.566 -16.922 1 97.06 137 PHE B N 1
ATOM 2758 C CA . PHE B 1 137 ? 9.414 3.377 -16.875 1 97.06 137 PHE B CA 1
ATOM 2759 C C . PHE B 1 137 ? 10.438 2.77 -15.922 1 97.06 137 PHE B C 1
ATOM 2761 O O . PHE B 1 137 ? 10.07 2.016 -15.016 1 97.06 137 PHE B O 1
ATOM 2768 N N . GLU B 1 138 ? 11.695 3.109 -16.219 1 97.25 138 GLU B N 1
ATOM 2769 C CA . GLU B 1 138 ? 12.789 2.631 -15.383 1 97.25 138 GLU B CA 1
ATOM 2770 C C . GLU B 1 138 ? 13.297 3.732 -14.461 1 97.25 138 GLU B C 1
ATOM 2772 O O . GLU B 1 138 ? 13.414 4.891 -14.867 1 97.25 138 GLU B O 1
ATOM 2777 N N . PHE B 1 139 ? 13.562 3.406 -13.242 1 97 139 PHE B N 1
ATOM 2778 C CA . PHE B 1 139 ? 14.227 4.289 -12.289 1 97 139 PHE B CA 1
ATOM 2779 C C . PHE B 1 139 ? 15.133 3.492 -11.359 1 97 139 PHE B C 1
ATOM 2781 O O . PHE B 1 139 ? 14.664 2.58 -10.664 1 97 139 PHE B O 1
ATOM 2788 N N . GLU B 1 140 ? 16.469 3.842 -11.344 1 96.38 140 GLU B N 1
ATOM 2789 C CA . GLU B 1 140 ? 17.5 3.123 -10.602 1 96.38 140 GLU B CA 1
ATOM 2790 C C . GLU B 1 140 ? 17.453 1.63 -10.914 1 96.38 140 GLU B C 1
ATOM 2792 O O . GLU B 1 140 ? 17.547 1.234 -12.078 1 96.38 140 GLU B O 1
ATOM 2797 N N . ASN B 1 141 ? 17.203 0.705 -9.977 1 97.25 141 ASN B N 1
ATOM 2798 C CA . ASN B 1 141 ? 17.328 -0.733 -10.188 1 97.25 141 ASN B CA 1
ATOM 2799 C C . ASN B 1 141 ? 15.969 -1.404 -10.367 1 97.25 141 ASN B C 1
ATOM 2801 O O . ASN B 1 141 ? 15.867 -2.629 -10.281 1 97.25 141 ASN B O 1
ATOM 2805 N N . CYS B 1 142 ? 14.922 -0.591 -10.656 1 98.44 142 CYS B N 1
ATOM 2806 C CA . CYS B 1 142 ? 13.578 -1.153 -10.812 1 98.44 142 CYS B CA 1
ATOM 2807 C C . CYS B 1 142 ? 12.922 -0.647 -12.094 1 98.44 142 CYS B C 1
ATOM 2809 O O . CYS B 1 142 ? 13.281 0.419 -12.594 1 98.44 142 CYS B O 1
ATOM 2811 N N . THR B 1 143 ? 12.117 -1.461 -12.633 1 98.69 143 THR B N 1
ATOM 2812 C CA . THR B 1 143 ? 11.125 -1.013 -13.602 1 98.69 143 THR B CA 1
ATOM 2813 C C . THR B 1 143 ? 9.742 -0.926 -12.969 1 98.69 143 THR B C 1
ATOM 2815 O O . THR B 1 143 ? 9.352 -1.809 -12.203 1 98.69 143 THR B O 1
ATOM 2818 N N . TYR B 1 144 ? 9.031 0.139 -13.281 1 98.75 144 TYR B N 1
ATOM 2819 C CA . TYR B 1 144 ? 7.672 0.396 -12.805 1 98.75 144 TYR B CA 1
ATOM 2820 C C . TYR B 1 144 ? 6.656 0.186 -13.922 1 98.75 144 TYR B C 1
ATOM 2822 O O . TYR B 1 144 ? 6.648 0.926 -14.914 1 98.75 144 TYR B O 1
ATOM 2830 N N . TYR B 1 145 ? 5.832 -0.843 -13.773 1 98.88 145 TYR B N 1
ATOM 2831 C CA . TYR B 1 145 ? 4.859 -1.226 -14.789 1 98.88 145 TYR B CA 1
ATOM 2832 C C . TYR B 1 145 ? 3.467 -0.724 -14.438 1 98.88 145 TYR B C 1
ATOM 2834 O O . TYR B 1 145 ? 2.992 -0.934 -13.312 1 98.88 145 TYR B O 1
ATOM 2842 N N . PHE B 1 146 ? 2.873 -0.049 -15.375 1 98.81 146 PHE B N 1
ATOM 2843 C CA . PHE B 1 146 ? 1.446 0.229 -15.266 1 98.81 146 PHE B CA 1
ATOM 2844 C C . PHE B 1 146 ? 0.628 -0.879 -15.914 1 98.81 146 PHE B C 1
ATOM 2846 O O . PHE B 1 146 ? 0.718 -1.095 -17.125 1 98.81 146 PHE B O 1
ATOM 2853 N N . GLY B 1 147 ? -0.14 -1.591 -15.07 1 98.75 147 GLY B N 1
ATOM 2854 C CA . GLY B 1 147 ? -0.95 -2.691 -15.562 1 98.75 147 GLY B CA 1
ATOM 2855 C C . GLY B 1 147 ? -2.436 -2.383 -15.578 1 98.75 147 GLY B C 1
ATOM 2856 O O . GLY B 1 147 ? -3.039 -2.168 -14.523 1 98.75 147 GLY B O 1
ATOM 2857 N N . ASN B 1 148 ? -3.039 -2.443 -16.75 1 98.62 148 ASN B N 1
ATOM 2858 C CA . ASN B 1 148 ? -4.488 -2.342 -16.875 1 98.62 148 ASN B CA 1
ATOM 2859 C C . ASN B 1 148 ? -5.188 -3.572 -16.297 1 98.62 148 ASN B C 1
ATOM 2861 O O . ASN B 1 148 ? -4.754 -4.703 -16.531 1 98.62 148 ASN B O 1
ATOM 2865 N N . VAL B 1 149 ? -6.23 -3.293 -15.547 1 98.75 149 VAL B N 1
ATOM 2866 C CA . VAL B 1 149 ? -7.043 -4.41 -15.078 1 98.75 149 VAL B CA 1
ATOM 2867 C C . VAL B 1 149 ? -7.898 -4.941 -16.234 1 98.75 149 VAL B C 1
ATOM 2869 O O . VAL B 1 149 ? -8.766 -4.23 -16.75 1 98.75 149 VAL B O 1
ATOM 2872 N N . GLU B 1 150 ? -7.613 -6.152 -16.578 1 98.69 150 GLU B N 1
ATOM 2873 C CA . GLU B 1 150 ? -8.359 -6.773 -17.656 1 98.69 150 GLU B CA 1
ATOM 2874 C C . GLU B 1 150 ? -9.562 -7.551 -17.125 1 98.69 150 GLU B C 1
ATOM 2876 O O . GLU B 1 150 ? -10.617 -7.59 -17.766 1 98.69 150 GLU B O 1
ATOM 2881 N N . ASN B 1 151 ? -9.383 -8.242 -16.062 1 98.44 151 ASN B N 1
ATOM 2882 C CA . ASN B 1 151 ? -10.406 -8.984 -15.344 1 98.44 151 ASN B CA 1
ATOM 2883 C C . ASN B 1 151 ? -10.039 -9.164 -13.875 1 98.44 151 ASN B C 1
ATOM 2885 O O . ASN B 1 151 ? -8.883 -8.977 -13.492 1 98.44 151 ASN B O 1
ATOM 2889 N N . ALA B 1 152 ? -11.023 -9.469 -13.133 1 98.38 152 ALA B N 1
ATOM 2890 C CA . ALA B 1 152 ? -10.797 -9.695 -11.703 1 98.38 152 ALA B CA 1
ATOM 2891 C C . ALA B 1 152 ? -11.781 -10.719 -11.148 1 98.38 152 ALA B C 1
ATOM 2893 O O . ALA B 1 152 ? -12.891 -10.867 -11.664 1 98.38 152 ALA B O 1
ATOM 2894 N N . TYR B 1 153 ? -11.312 -11.383 -10.133 1 97.56 153 TYR B N 1
ATOM 2895 C CA . TYR B 1 153 ? -12.07 -12.484 -9.547 1 97.56 153 TYR B CA 1
ATOM 2896 C C . TYR B 1 153 ? -11.945 -12.484 -8.023 1 97.56 153 TYR B C 1
ATOM 2898 O O . TYR B 1 153 ? -10.914 -12.078 -7.48 1 97.56 153 TYR B O 1
ATOM 2906 N N . VAL B 1 154 ? -12.969 -12.953 -7.387 1 96.19 154 VAL B N 1
ATOM 2907 C CA . VAL B 1 154 ? -12.977 -13.156 -5.945 1 96.19 154 VAL B CA 1
ATOM 2908 C C . VAL B 1 154 ? -13.578 -14.523 -5.621 1 96.19 154 VAL B C 1
ATOM 2910 O O . VAL B 1 154 ? -14.312 -15.094 -6.434 1 96.19 154 VAL B O 1
ATOM 2913 N N . THR B 1 155 ? -13.188 -15.039 -4.449 1 93.94 155 THR B N 1
ATOM 2914 C CA . THR B 1 155 ? -13.773 -16.312 -4.023 1 93.94 155 THR B CA 1
ATOM 2915 C C . THR B 1 155 ? -15.297 -16.25 -4.07 1 93.94 155 THR B C 1
ATOM 2917 O O . THR B 1 155 ? -15.883 -15.164 -3.969 1 93.94 155 THR B O 1
ATOM 2920 N N . LYS B 1 156 ? -15.891 -17.453 -4.27 1 93.38 156 LYS B N 1
ATOM 2921 C CA . LYS B 1 156 ? -17.344 -17.516 -4.336 1 93.38 156 LYS B CA 1
ATOM 2922 C C . LYS B 1 156 ? -17.984 -16.844 -3.119 1 93.38 156 LYS B C 1
ATOM 2924 O O . LYS B 1 156 ? -17.609 -17.141 -1.98 1 93.38 156 LYS B O 1
ATOM 2929 N N . ASP B 1 157 ? -18.828 -15.906 -3.305 1 89.88 157 ASP B N 1
ATOM 2930 C CA . ASP B 1 157 ? -19.531 -15.125 -2.285 1 89.88 157 ASP B CA 1
ATOM 2931 C C . ASP B 1 157 ? -18.547 -14.289 -1.464 1 89.88 157 ASP B C 1
ATOM 2933 O O . ASP B 1 157 ? -18.75 -14.086 -0.266 1 89.88 157 ASP B O 1
ATOM 2937 N N . GLY B 1 158 ? -17.531 -13.875 -2.109 1 89.25 158 GLY B N 1
ATOM 2938 C CA . GLY B 1 158 ? -16.453 -13.227 -1.387 1 89.25 158 GLY B CA 1
ATOM 2939 C C . GLY B 1 158 ? -16.672 -11.734 -1.187 1 89.25 158 GLY B C 1
ATOM 2940 O O . GLY B 1 158 ? -15.961 -11.094 -0.418 1 89.25 158 GLY B O 1
ATOM 2941 N N . LEU B 1 159 ? -17.641 -11.195 -1.891 1 86.88 159 LEU B N 1
ATOM 2942 C CA . LEU B 1 159 ? -17.938 -9.781 -1.699 1 86.88 159 LEU B CA 1
ATOM 2943 C C . LEU B 1 159 ? -19.25 -9.602 -0.933 1 86.88 159 LEU B C 1
ATOM 2945 O O . LEU B 1 159 ? -20.188 -10.375 -1.114 1 86.88 159 LEU B O 1
ATOM 2949 N N . ASP B 1 160 ? -19.219 -8.742 -0.035 1 82.38 160 ASP B N 1
ATOM 2950 C CA . ASP B 1 160 ? -20.406 -8.188 0.603 1 82.38 160 ASP B CA 1
ATOM 2951 C C . ASP B 1 160 ? -20.672 -6.754 0.142 1 82.38 160 ASP B C 1
ATOM 2953 O O . ASP B 1 160 ? -20.094 -5.809 0.689 1 82.38 160 ASP B O 1
ATOM 2957 N N . GLY B 1 161 ? -21.625 -6.629 -0.77 1 76.25 161 GLY B N 1
ATOM 2958 C CA . GLY B 1 161 ? -21.672 -5.344 -1.45 1 76.25 161 GLY B CA 1
ATOM 2959 C C . GLY B 1 161 ? -20.359 -5.008 -2.16 1 76.25 161 GLY B C 1
ATOM 2960 O O . GLY B 1 161 ? -19.906 -5.766 -3.016 1 76.25 161 GLY B O 1
ATOM 2961 N N . ARG B 1 162 ? -19.766 -3.928 -1.763 1 75.06 162 ARG B N 1
ATOM 2962 C CA . ARG B 1 162 ? -18.531 -3.523 -2.43 1 75.06 162 ARG B CA 1
ATOM 2963 C C . ARG B 1 162 ? -17.312 -3.766 -1.536 1 75.06 162 ARG B C 1
ATOM 2965 O O . ARG B 1 162 ? -16.219 -3.312 -1.843 1 75.06 162 ARG B O 1
ATOM 2972 N N . MET B 1 163 ? -17.531 -4.5 -0.534 1 78.69 163 MET B N 1
ATOM 2973 C CA . MET B 1 163 ? -16.438 -4.828 0.38 1 78.69 163 MET B CA 1
ATOM 2974 C C . MET B 1 163 ? -16.203 -6.332 0.431 1 78.69 163 MET B C 1
ATOM 2976 O O . MET B 1 163 ? -17.125 -7.117 0.212 1 78.69 163 MET B O 1
ATOM 2980 N N . LEU B 1 164 ? -14.969 -6.668 0.701 1 82.81 164 LEU B N 1
ATOM 2981 C CA . LEU B 1 164 ? -14.672 -8.078 0.947 1 82.81 164 LEU B CA 1
ATOM 2982 C C . LEU B 1 164 ? -15.484 -8.609 2.121 1 82.81 164 LEU B C 1
ATOM 2984 O O . LEU B 1 164 ? -15.625 -7.93 3.143 1 82.81 164 LEU B O 1
ATOM 2988 N N . SER B 1 165 ? -16.047 -9.734 1.887 1 77.81 165 SER B N 1
ATOM 2989 C CA . SER B 1 165 ? -16.734 -10.398 2.99 1 77.81 165 SER B CA 1
ATOM 2990 C C . SER B 1 165 ? -15.75 -10.945 4.012 1 77.81 165 SER B C 1
ATOM 2992 O O . SER B 1 165 ? -14.883 -11.758 3.672 1 77.81 165 SER B O 1
ATOM 2994 N N . LEU B 1 166 ? -15.836 -10.453 5.191 1 69.12 166 LEU B N 1
ATOM 2995 C CA . LEU B 1 166 ? -14.859 -10.852 6.199 1 69.12 166 LEU B CA 1
ATOM 2996 C C . LEU B 1 166 ? -15.289 -12.141 6.895 1 69.12 166 LEU B C 1
ATOM 2998 O O . LEU B 1 166 ? -14.492 -12.75 7.617 1 69.12 166 LEU B O 1
ATOM 3002 N N . ASP B 1 167 ? -16.516 -12.438 6.719 1 63.75 167 ASP B N 1
ATOM 3003 C CA . ASP B 1 167 ? -16.953 -13.711 7.281 1 63.75 167 ASP B CA 1
ATOM 3004 C C . ASP B 1 167 ? -16.234 -14.883 6.629 1 63.75 167 ASP B C 1
ATOM 3006 O O . ASP B 1 167 ? -15.969 -15.898 7.277 1 63.75 167 ASP B O 1
ATOM 3010 N N . ASP B 1 168 ? -15.984 -14.633 5.527 1 58.38 168 ASP B N 1
ATOM 3011 C CA . ASP B 1 168 ? -15.438 -15.727 4.73 1 58.38 168 ASP B CA 1
ATOM 3012 C C . ASP B 1 168 ? -14.016 -15.422 4.273 1 58.38 168 ASP B C 1
ATOM 3014 O O . ASP B 1 168 ? -13.273 -16.328 3.879 1 58.38 168 ASP B O 1
ATOM 3018 N N . ALA B 1 169 ? -13.82 -14.133 4.328 1 58.44 169 ALA B N 1
ATOM 3019 C CA . ALA B 1 169 ? -12.523 -13.773 3.77 1 58.44 169 ALA B CA 1
ATOM 3020 C C . ALA B 1 169 ? -11.406 -13.992 4.793 1 58.44 169 ALA B C 1
ATOM 3022 O O . ALA B 1 169 ? -11.539 -13.609 5.957 1 58.44 169 ALA B O 1
ATOM 3023 N N . ASP B 1 170 ? -10.562 -14.844 4.461 1 73.56 170 ASP B N 1
ATOM 3024 C CA . ASP B 1 170 ? -9.328 -15.125 5.184 1 73.56 170 ASP B CA 1
ATOM 3025 C C . ASP B 1 170 ? -8.219 -14.156 4.773 1 73.56 170 ASP B C 1
ATOM 3027 O O . ASP B 1 170 ? -7.246 -14.562 4.129 1 73.56 170 ASP B O 1
ATOM 3031 N N . VAL B 1 171 ? -8.578 -12.836 5.125 1 71.62 171 VAL B N 1
ATOM 3032 C CA . VAL B 1 171 ? -7.625 -11.812 4.715 1 71.62 171 VAL B CA 1
ATOM 3033 C C . VAL B 1 171 ? -6.449 -11.773 5.691 1 71.62 171 VAL B C 1
ATOM 3035 O O . VAL B 1 171 ? -6.641 -11.898 6.902 1 71.62 171 VAL B O 1
ATOM 3038 N 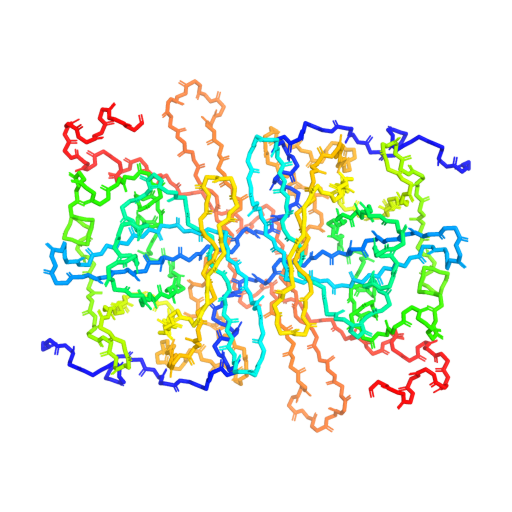N . LEU B 1 172 ? -5.293 -11.75 5.129 1 74.12 172 LEU B N 1
ATOM 3039 C CA . LEU B 1 172 ? -4.043 -11.688 5.883 1 74.12 172 LEU B CA 1
ATOM 3040 C C . LEU B 1 172 ? -3.414 -10.305 5.777 1 74.12 172 LEU B C 1
ATOM 3042 O O . LEU B 1 172 ? -3.396 -9.711 4.699 1 74.12 172 LEU B O 1
ATOM 3046 N N . ALA B 1 173 ? -3.146 -9.727 6.926 1 79 173 ALA B N 1
ATOM 3047 C CA . ALA B 1 173 ? -2.43 -8.453 6.973 1 79 173 ALA B CA 1
ATOM 3048 C C . ALA B 1 173 ? -1.021 -8.641 7.527 1 79 173 ALA B C 1
ATOM 3050 O O . ALA B 1 173 ? -0.85 -8.977 8.703 1 79 173 ALA B O 1
ATOM 3051 N N . TYR B 1 174 ? -0.026 -8.367 6.723 1 85.31 174 TYR B N 1
ATOM 3052 C CA . TYR B 1 174 ? 1.363 -8.547 7.125 1 85.31 174 TYR B CA 1
ATOM 3053 C C . TYR B 1 174 ? 1.818 -7.414 8.031 1 85.31 174 TYR B C 1
ATOM 3055 O O . TYR B 1 174 ? 1.808 -6.246 7.637 1 85.31 174 TYR B O 1
ATOM 3063 N N . MET B 1 175 ? 2.287 -7.809 9.188 1 81.44 175 MET B N 1
ATOM 3064 C CA . MET B 1 175 ? 2.611 -6.805 10.195 1 81.44 175 MET B CA 1
ATOM 3065 C C . MET B 1 175 ? 4.121 -6.613 10.312 1 81.44 175 MET B C 1
ATOM 3067 O O . MET B 1 175 ? 4.586 -5.633 10.898 1 81.44 175 MET B O 1
ATOM 3071 N N . GLY B 1 176 ? 4.828 -7.48 9.719 1 78.38 176 GLY B N 1
ATOM 3072 C CA . GLY B 1 176 ? 6.273 -7.363 9.781 1 78.38 176 GLY B CA 1
ATOM 3073 C C . GLY B 1 176 ? 6.961 -8.641 10.219 1 78.38 176 GLY B C 1
ATOM 3074 O O . GLY B 1 176 ? 6.316 -9.688 10.344 1 78.38 176 GLY B O 1
ATOM 3075 N N . SER B 1 177 ? 8.273 -8.57 10.195 1 75.19 177 SER B N 1
ATOM 3076 C CA . SER B 1 177 ? 9.078 -9.719 10.602 1 75.19 177 SER B CA 1
ATOM 3077 C C . SER B 1 177 ? 10.227 -9.297 11.516 1 75.19 177 SER B C 1
ATOM 3079 O O . SER B 1 177 ? 10.586 -8.117 11.562 1 75.19 177 SER B O 1
ATOM 3081 N N . ASP B 1 178 ? 10.57 -10.148 12.391 1 71.44 178 ASP B N 1
ATOM 3082 C CA . ASP B 1 178 ? 11.727 -9.898 13.25 1 71.44 178 ASP B CA 1
ATOM 3083 C C . ASP B 1 178 ? 12.531 -11.172 13.469 1 71.44 178 ASP B C 1
ATOM 3085 O O . ASP B 1 178 ? 12.062 -12.273 13.164 1 71.44 178 ASP B O 1
ATOM 3089 N N . TRP B 1 179 ? 13.875 -11.055 13.711 1 66.75 179 TRP B N 1
ATOM 3090 C CA . TRP B 1 179 ? 14.781 -12.188 13.859 1 66.75 179 TRP B CA 1
ATOM 3091 C C . TRP B 1 179 ? 14.68 -12.781 15.258 1 66.75 179 TRP B C 1
ATOM 3093 O O . TRP B 1 179 ? 15.406 -13.727 15.594 1 66.75 179 TRP B O 1
ATOM 3103 N N . GLY B 1 180 ? 13.578 -12.734 15.922 1 59.41 180 GLY B N 1
ATOM 3104 C CA . GLY B 1 180 ? 13.391 -13.336 17.234 1 59.41 180 GLY B CA 1
ATOM 3105 C C . GLY B 1 180 ? 14.477 -12.953 18.219 1 59.41 180 GLY B C 1
ATOM 3106 O O . GLY B 1 180 ? 15.523 -12.445 17.828 1 59.41 180 GLY B O 1
ATOM 3107 N N . GLU B 1 181 ? 14.148 -12.68 19.484 1 57.22 181 GLU B N 1
ATOM 3108 C CA . GLU B 1 181 ? 15.086 -12.336 20.547 1 57.22 181 GLU B CA 1
ATOM 3109 C C . GLU B 1 181 ? 16.234 -13.344 20.625 1 57.22 181 GLU B C 1
ATOM 3111 O O . GLU B 1 181 ? 17.359 -12.992 21 1 57.22 181 GLU B O 1
ATOM 3116 N N . ASP B 1 182 ? 15.852 -14.547 20.609 1 52.78 182 ASP B N 1
ATOM 3117 C CA . ASP B 1 182 ? 16.891 -15.523 20.906 1 52.78 182 ASP B CA 1
ATOM 3118 C C . ASP B 1 182 ? 17.734 -15.828 19.656 1 52.78 182 ASP B C 1
ATOM 3120 O O . ASP B 1 182 ? 17.219 -15.797 18.547 1 52.78 182 ASP B O 1
ATOM 3124 N N . ASP B 1 183 ? 18.906 -15.258 19.547 1 50.81 183 ASP B N 1
ATOM 3125 C CA . ASP B 1 183 ? 19.984 -15.547 18.609 1 50.81 183 ASP B CA 1
ATOM 3126 C C . ASP B 1 183 ? 19.609 -16.672 17.656 1 50.81 183 ASP B C 1
ATOM 3128 O O . ASP B 1 183 ? 20.469 -17.438 17.219 1 50.81 183 ASP B O 1
ATOM 3132 N N . THR B 1 184 ? 18.359 -17 17.609 1 56.22 184 THR B N 1
ATOM 3133 C CA . THR B 1 184 ? 18.141 -18.094 16.672 1 56.22 184 THR B CA 1
ATOM 3134 C C . THR B 1 184 ? 18 -17.562 15.242 1 56.22 184 THR B C 1
ATOM 3136 O O . THR B 1 184 ? 17.656 -16.391 15.039 1 56.22 184 THR B O 1
ATOM 3139 N N . ASP B 1 185 ? 18.797 -17.875 14.25 1 61.78 185 ASP B N 1
ATOM 3140 C CA . ASP B 1 185 ? 18.859 -17.656 12.812 1 61.78 185 ASP B CA 1
ATOM 3141 C C . ASP B 1 185 ? 17.484 -17.781 12.18 1 61.78 185 ASP B C 1
ATOM 3143 O O . ASP B 1 185 ? 17.359 -18.016 10.969 1 61.78 185 ASP B O 1
ATOM 3147 N N . THR B 1 186 ? 16.375 -17.703 13.094 1 63.31 186 THR B N 1
ATOM 3148 C CA . THR B 1 186 ? 15.047 -17.859 12.5 1 63.31 186 THR B CA 1
ATOM 3149 C C . THR B 1 186 ? 14.352 -16.516 12.367 1 63.31 186 THR B C 1
ATOM 3151 O O . THR B 1 186 ? 14.289 -15.742 13.328 1 63.31 186 THR B O 1
ATOM 3154 N N . LYS B 1 187 ? 13.836 -16.188 11.234 1 73.06 187 LYS B N 1
ATOM 3155 C CA . LYS B 1 187 ? 13.031 -14.992 10.977 1 73.06 187 LYS B CA 1
ATOM 3156 C C . LYS B 1 187 ? 11.555 -15.273 11.203 1 73.06 187 LYS B C 1
ATOM 3158 O O . LYS B 1 187 ? 10.984 -16.188 10.594 1 73.06 187 LYS B O 1
ATOM 3163 N N . TYR B 1 188 ? 10.938 -14.555 12.195 1 74.19 188 TYR B N 1
ATOM 3164 C CA . TYR B 1 188 ? 9.508 -14.688 12.453 1 74.19 188 TYR B CA 1
ATOM 3165 C C . TYR B 1 188 ? 8.711 -13.648 11.664 1 74.19 188 TYR B C 1
ATOM 3167 O O . TYR B 1 188 ? 9.141 -12.5 11.531 1 74.19 188 TYR B O 1
ATOM 3175 N N . ARG B 1 189 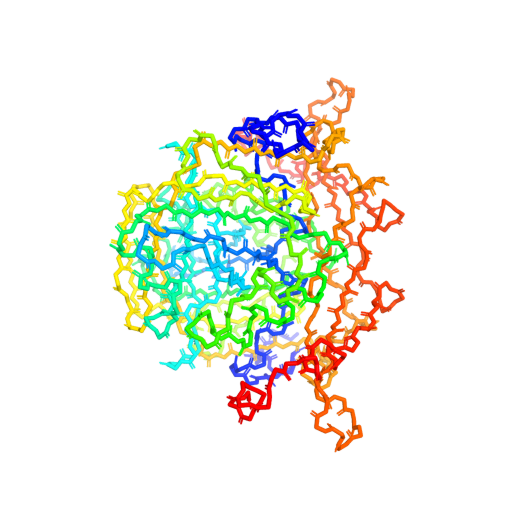? 7.535 -14.156 11.188 1 80.75 189 ARG B N 1
ATOM 3176 C CA . ARG B 1 189 ? 6.609 -13.273 10.492 1 80.75 189 ARG B CA 1
ATOM 3177 C C . ARG B 1 189 ? 5.312 -13.102 11.281 1 80.75 189 ARG B C 1
ATOM 3179 O O . ARG B 1 189 ? 4.805 -14.062 11.859 1 80.75 189 ARG B O 1
ATOM 3186 N N . TYR B 1 190 ? 4.883 -11.859 11.25 1 80.31 190 TYR B N 1
ATOM 3187 C CA . TYR B 1 190 ? 3.676 -11.531 12 1 80.31 190 TYR B CA 1
ATOM 3188 C C . TYR B 1 190 ? 2.549 -11.109 11.062 1 80.31 190 TYR B C 1
ATOM 3190 O O . TYR B 1 190 ? 2.754 -10.297 10.156 1 80.31 190 TYR B O 1
ATOM 3198 N N . TYR B 1 191 ? 1.444 -11.797 11.336 1 80.62 191 TYR B N 1
ATOM 3199 C CA . TYR B 1 191 ? 0.248 -11.445 10.578 1 80.62 191 TYR B CA 1
ATOM 3200 C C . TYR B 1 191 ? -0.919 -11.148 11.508 1 80.62 191 TYR B C 1
ATOM 3202 O O . TYR B 1 191 ? -1.034 -11.742 12.586 1 80.62 191 TYR B O 1
ATOM 3210 N N . ALA B 1 192 ? -1.664 -10.164 11.125 1 77.81 192 ALA B N 1
ATOM 3211 C CA . ALA B 1 192 ? -2.902 -9.883 11.852 1 77.81 192 ALA B CA 1
ATOM 3212 C C . ALA B 1 192 ? -4.102 -10.516 11.148 1 77.81 192 ALA B C 1
ATOM 3214 O O . ALA B 1 192 ? -4.188 -10.492 9.914 1 77.81 192 ALA B O 1
ATOM 3215 N N . ASP B 1 193 ? -4.895 -11.18 12.023 1 69.38 193 ASP B N 1
ATOM 3216 C CA . ASP B 1 193 ? -6.168 -11.695 11.531 1 69.38 193 ASP B CA 1
ATOM 3217 C C . ASP B 1 193 ? -7.23 -10.594 11.508 1 69.38 193 ASP B C 1
ATOM 3219 O O . ASP B 1 193 ? -7.559 -10.023 12.547 1 69.38 193 ASP B O 1
ATOM 3223 N N . LEU B 1 194 ? -7.707 -10.344 10.273 1 75.19 194 LEU B N 1
ATOM 3224 C CA . LEU B 1 194 ? -8.719 -9.312 10.117 1 75.19 194 LEU B CA 1
ATOM 3225 C C . LEU B 1 194 ? -10.117 -9.922 10.023 1 75.19 194 LEU B C 1
ATOM 3227 O O . LEU B 1 194 ? -10.562 -10.289 8.938 1 75.19 194 LEU B O 1
ATOM 3231 N N . GLY B 1 195 ? -10.648 -10.336 11.148 1 70 195 GLY B N 1
ATOM 3232 C CA . GLY B 1 195 ? -12.008 -10.844 11.195 1 70 195 GLY B CA 1
ATOM 3233 C C . GLY B 1 195 ? -13.039 -9.758 11.445 1 70 195 GLY B C 1
ATOM 3234 O O . GLY B 1 195 ? -12.688 -8.633 11.82 1 70 195 GLY B O 1
ATOM 3235 N N . PRO B 1 196 ? -14.305 -10.086 11.031 1 73.12 196 PRO B N 1
ATOM 3236 C CA . PRO B 1 196 ? -15.352 -9.078 11.203 1 73.12 196 PRO B CA 1
ATOM 3237 C C . PRO B 1 196 ? -15.438 -8.555 12.633 1 73.12 196 PRO B C 1
ATOM 3239 O O . PRO B 1 196 ? -15.836 -7.41 12.852 1 73.12 196 PRO B O 1
ATOM 3242 N N . GLU B 1 197 ? -15.008 -9.383 13.586 1 74.56 197 GLU B N 1
ATOM 3243 C CA . GLU B 1 197 ? -15.086 -8.977 14.984 1 74.56 197 GLU B CA 1
ATOM 3244 C C . GLU B 1 197 ? -14.078 -7.875 15.297 1 74.56 197 GLU B C 1
ATOM 3246 O O . GLU B 1 197 ? -14.195 -7.195 16.312 1 74.56 197 GLU B O 1
ATOM 3251 N N . ASN B 1 198 ? -13.195 -7.641 14.445 1 74.12 198 ASN B N 1
ATOM 3252 C CA . ASN B 1 198 ? -12.156 -6.645 14.664 1 74.12 198 ASN B CA 1
ATOM 3253 C C . ASN B 1 198 ? -12.422 -5.371 13.859 1 74.12 198 ASN B C 1
ATOM 3255 O O . ASN B 1 198 ? -11.594 -4.465 13.836 1 74.12 198 ASN B O 1
ATOM 3259 N N . LEU B 1 199 ? -13.57 -5.305 13.273 1 75.25 199 LEU B N 1
ATOM 3260 C CA . LEU B 1 199 ? -13.938 -4.145 12.461 1 75.25 199 LEU B CA 1
ATOM 3261 C C . LEU B 1 199 ? -14.773 -3.16 13.273 1 75.25 199 LEU B C 1
ATOM 3263 O O . LEU B 1 199 ? -15.648 -3.564 14.039 1 75.25 199 LEU B O 1
ATOM 3267 N N . GLU B 1 200 ? -14.328 -1.968 13.242 1 76 200 GLU B N 1
ATOM 3268 C CA . GLU B 1 200 ? -15.109 -0.875 13.82 1 76 200 GLU B CA 1
ATOM 3269 C C . GLU B 1 200 ? -15.594 0.091 12.742 1 76 200 GLU B C 1
ATOM 3271 O O . GLU B 1 200 ? -14.891 0.34 11.766 1 76 200 GLU B O 1
ATOM 3276 N N . ARG B 1 201 ? -16.797 0.52 12.969 1 74.5 201 ARG B N 1
ATOM 3277 C CA . ARG B 1 201 ? -17.422 1.467 12.047 1 74.5 201 ARG B CA 1
ATOM 3278 C C . ARG B 1 201 ? -17.312 2.893 12.578 1 74.5 201 ARG B C 1
ATOM 3280 O O . ARG B 1 201 ? -17.641 3.154 13.742 1 74.5 201 ARG B O 1
ATOM 3287 N N . TYR B 1 202 ? -16.703 3.75 11.836 1 73.69 202 TYR B N 1
ATOM 3288 C CA . TYR B 1 202 ? -16.609 5.156 12.211 1 73.69 202 TYR B CA 1
ATOM 3289 C C . TYR B 1 202 ? -17.422 6.027 11.25 1 73.69 202 TYR B C 1
ATOM 3291 O O . TYR B 1 202 ? -17.25 5.945 10.031 1 73.69 202 TYR B O 1
ATOM 3299 N N . PRO B 1 203 ? -18.469 6.684 11.852 1 68.06 203 PRO B N 1
ATOM 3300 C CA . PRO B 1 203 ? -19.172 7.613 10.977 1 68.06 203 PRO B CA 1
ATOM 3301 C C . PRO B 1 203 ? -18.359 8.867 10.648 1 68.06 203 PRO B C 1
ATOM 3303 O O . PRO B 1 203 ? -17.516 9.273 11.445 1 68.06 203 PRO B O 1
ATOM 3306 N N . GLY B 1 204 ? -18.172 9.195 9.445 1 70.44 204 GLY B N 1
ATOM 3307 C CA . GLY B 1 204 ? -17.5 10.422 9.047 1 70.44 204 GLY B CA 1
ATOM 3308 C C . GLY B 1 204 ? -18.453 11.594 8.906 1 70.44 204 GLY B C 1
ATOM 3309 O O . GLY B 1 204 ? -18.047 12.695 8.523 1 70.44 204 GLY B O 1
ATOM 3310 N N . ASP B 1 205 ? -19.578 11.406 9.477 1 71.94 205 ASP B N 1
ATOM 3311 C CA . ASP B 1 205 ? -20.594 12.414 9.211 1 71.94 205 ASP B CA 1
ATOM 3312 C C . ASP B 1 205 ? -20.359 13.68 10.031 1 71.94 205 ASP B C 1
ATOM 3314 O O . ASP B 1 205 ? -20.562 14.789 9.539 1 71.94 205 ASP B O 1
ATOM 3318 N N . GLU B 1 206 ? -19.922 13.484 11.266 1 77.5 206 GLU B N 1
ATOM 3319 C CA . GLU B 1 206 ? -19.781 14.648 12.125 1 77.5 206 GLU B CA 1
ATOM 3320 C C . GLU B 1 206 ? -18.75 15.625 11.57 1 77.5 206 GLU B C 1
ATOM 3322 O O . GLU B 1 206 ? -18.953 16.844 11.594 1 77.5 206 GLU B O 1
ATOM 3327 N N . VAL B 1 207 ? -17.703 15.094 11.055 1 81.56 207 VAL B N 1
ATOM 3328 C CA . VAL B 1 207 ? -16.641 15.977 10.57 1 81.56 207 VAL B CA 1
ATOM 3329 C C . VAL B 1 207 ? -17.094 16.641 9.266 1 81.56 207 VAL B C 1
ATOM 3331 O O . VAL B 1 207 ? -16.75 17.797 9.008 1 81.56 207 VAL B O 1
ATOM 3334 N N . ILE B 1 208 ? -17.859 15.992 8.508 1 81.56 208 ILE B N 1
ATOM 3335 C CA . ILE B 1 208 ? -18.359 16.562 7.27 1 81.56 208 ILE B CA 1
ATOM 3336 C C . ILE B 1 208 ? -19.406 17.641 7.578 1 81.56 208 ILE B C 1
ATOM 3338 O O . ILE B 1 208 ? -19.422 18.688 6.926 1 81.56 208 ILE B O 1
ATOM 3342 N N . GLU B 1 209 ? -20.172 17.422 8.555 1 83.19 209 GLU B N 1
ATOM 3343 C CA . GLU B 1 209 ? -21.203 18.359 8.961 1 83.19 209 GLU B CA 1
ATOM 3344 C C . GLU B 1 209 ? -20.594 19.641 9.531 1 83.19 209 GLU B C 1
ATOM 3346 O O . GLU B 1 209 ? -21.234 20.688 9.562 1 83.19 209 GLU B O 1
ATOM 3351 N N . SER B 1 210 ? -19.391 19.516 10 1 88.19 210 SER B N 1
ATOM 3352 C CA . SER B 1 210 ? -18.734 20.656 10.609 1 88.19 210 SER B CA 1
ATOM 3353 C C . SER B 1 210 ? -18.219 21.641 9.547 1 88.19 210 SER B C 1
ATOM 3355 O O . SER B 1 210 ? -17.828 22.75 9.859 1 88.19 210 SER B O 1
ATOM 3357 N N . LEU B 1 211 ? -18.312 21.281 8.32 1 89 211 LEU B N 1
ATOM 3358 C CA . LEU B 1 211 ? -17.797 22.094 7.23 1 89 211 LEU B CA 1
ATOM 3359 C C . LEU B 1 211 ? -18.672 23.312 6.984 1 89 211 LEU B C 1
ATOM 3361 O O . LEU B 1 211 ? -19.875 23.266 7.188 1 89 211 LEU B O 1
ATOM 3365 N N . PRO B 1 212 ? -17.969 24.406 6.559 1 89.12 212 PRO B N 1
ATOM 3366 C CA . PRO B 1 212 ? -18.797 25.516 6.043 1 89.12 212 PRO B CA 1
ATOM 3367 C C . PRO B 1 212 ? -19.688 25.078 4.887 1 89.12 212 PRO B C 1
ATOM 3369 O O . PRO B 1 212 ? -19.328 24.188 4.117 1 89.12 212 PRO B O 1
ATOM 3372 N N . ASP B 1 213 ? -20.828 25.734 4.738 1 86 213 ASP B N 1
ATOM 3373 C CA . ASP B 1 213 ? -21.844 25.344 3.773 1 86 213 ASP B CA 1
ATOM 3374 C C . ASP B 1 213 ? -21.297 25.359 2.352 1 86 213 ASP B C 1
ATOM 3376 O O . ASP B 1 213 ? -21.594 24.453 1.562 1 86 213 ASP B O 1
ATOM 3380 N N . ASP B 1 214 ? -20.562 26.281 2.07 1 87.38 214 ASP B N 1
ATOM 3381 C CA . ASP B 1 214 ? -20.062 26.438 0.705 1 87.38 214 ASP B CA 1
ATOM 3382 C C . ASP B 1 214 ? -19.078 25.312 0.354 1 87.38 214 ASP B C 1
ATOM 3384 O O . ASP B 1 214 ? -18.953 24.938 -0.812 1 87.38 214 ASP B O 1
ATOM 3388 N N . VAL B 1 215 ? -18.422 24.797 1.358 1 85.44 215 VAL B N 1
ATOM 3389 C CA . VAL B 1 215 ? -17.484 23.719 1.153 1 85.44 215 VAL B CA 1
ATOM 3390 C C . VAL B 1 215 ? -18.219 22.375 1.087 1 85.44 215 VAL B C 1
ATOM 3392 O O . VAL B 1 215 ? -17.938 21.547 0.224 1 85.44 215 VAL B O 1
ATOM 3395 N N . ALA B 1 216 ? -19.156 22.188 1.884 1 80.31 216 ALA B N 1
ATOM 3396 C CA . ALA B 1 216 ? -19.922 20.953 1.976 1 80.31 216 ALA B CA 1
ATOM 3397 C C . ALA B 1 216 ? -20.703 20.703 0.687 1 80.31 216 ALA B C 1
ATOM 3399 O O . ALA B 1 216 ? -20.875 19.547 0.279 1 80.31 216 ALA B O 1
ATOM 3400 N N . GLU B 1 217 ? -21.141 21.719 0.043 1 77 217 GLU B N 1
ATOM 3401 C CA . GLU B 1 217 ? -21.953 21.609 -1.16 1 77 217 GLU B CA 1
ATOM 3402 C C . GLU B 1 217 ? -21.156 21.031 -2.322 1 77 217 GLU B C 1
ATOM 3404 O O . GLU B 1 217 ? -21.734 20.453 -3.252 1 77 217 GLU B O 1
ATOM 3409 N N . ASP B 1 218 ? -19.859 21.109 -2.213 1 72.75 218 ASP B N 1
ATOM 3410 C CA . ASP B 1 218 ? -19 20.688 -3.32 1 72.75 218 ASP B CA 1
ATOM 3411 C C . ASP B 1 218 ? -18.531 19.25 -3.145 1 72.75 218 ASP B C 1
ATOM 3413 O O . ASP B 1 218 ? -17.812 18.703 -3.994 1 72.75 218 ASP B O 1
ATOM 3417 N N . LEU B 1 219 ? -18.953 18.609 -2.037 1 73.88 219 LEU B N 1
ATOM 3418 C CA . LEU B 1 219 ? -18.5 17.25 -1.787 1 73.88 219 LEU B CA 1
ATOM 3419 C C . LEU B 1 219 ? -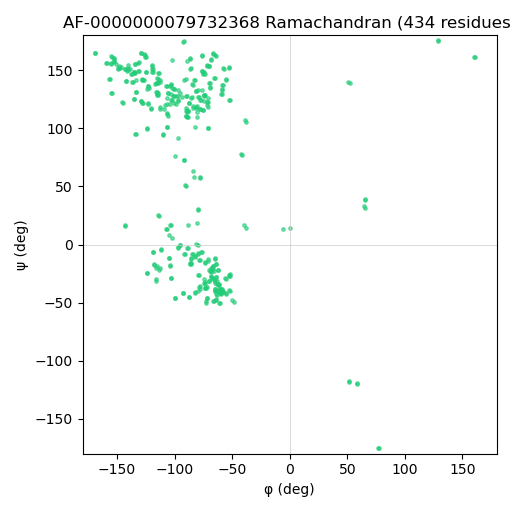19.312 16.25 -2.604 1 73.88 219 LEU B C 1
ATOM 3421 O O . LEU B 1 219 ? -20.516 16.453 -2.812 1 73.88 219 LEU B O 1
#

Radius of gyration: 21.41 Å; Cα contacts (8 Å, |Δi|>4): 1049; chains: 2; bounding box: 53×62×47 Å

Sequence (438 aa):
MTATDPTDHFDEISQFDSKSLFKPKVVSLVVTNSPETGPNVMTASWWMLAGYDPLRYQLAVSHKTHTYDIIERNPEFVLAAPSTDMIDALTLCGQVSGRDLDKIDHLGLETIPGQDVDVPLLADAVGNIECSVMESFEFENCTYYFGNVENAYVTKDGLDGRMLSLDDADVLAYMGSDWGEDDTDTKYRYYADLGPENLERYPGDEVIESLPDDVAEDLMTATDPTDHFDEISQFDSKSLFKPKVVSLVVTNSPETGPNVMTASWWMLAGYDPLRYQLAVSHKTHTYDIIERNPEFVLAAPSTDMIDALTLCGQVSGRDLDKIDHLGLETIPGQDVDVPLLADAVGNIECSVMESFEFENCTYYFGNVENAYVTKDGLDGRMLSLDDADVLAYMGSDWGEDDTDTKYRYYADLGPENLERYPGDEVIESLPDDVAEDL

pLDDT: mean 89.09, std 12.22, range [38.69, 98.94]

InterPro domains:
  IPR002563 Flavin reductase like domain [PF01613] (24-161)
  IPR002563 Flavin reductase like domain [SM00903] (21-165)
  IPR012349 FMN-binding split barrel [G3DSA:2.30.110.10] (4-180)
  IPR052174 Flavoredoxin [PTHR43567] (15-177)